Protein AF-A0A937DK56-F1 (afdb_monomer)

Organism: NCBI:txid1548457

Solvent-accessible surface area (backbone atoms only — not comparable to full-atom values): 26786 Å² total; per-residue (Å²): 111,88,60,70,56,73,51,70,58,75,65,78,94,47,78,62,72,35,45,50,80,67,65,58,75,41,36,53,59,71,68,49,78,44,83,46,44,52,66,18,37,32,30,38,36,33,33,29,33,31,53,65,85,73,87,36,87,56,81,87,69,57,67,56,57,46,54,30,53,50,54,57,60,72,68,70,73,90,77,94,64,88,69,61,59,70,63,30,56,46,51,46,46,48,60,62,55,74,68,63,80,76,81,50,81,31,61,52,29,34,45,36,38,41,33,25,36,79,81,46,39,59,72,49,66,50,75,43,69,56,53,77,70,13,45,15,85,76,78,81,75,43,49,67,32,78,48,71,45,86,72,46,73,32,89,51,50,23,35,39,37,39,35,34,39,45,62,39,87,58,89,47,47,36,40,58,45,67,44,38,43,41,48,45,62,58,68,82,55,66,50,75,44,60,46,73,56,48,34,72,80,45,76,48,70,44,96,86,57,83,76,78,46,58,49,63,91,72,24,40,50,40,85,93,74,68,28,29,49,37,84,82,43,42,33,32,31,91,82,45,27,38,79,48,71,43,95,62,34,88,36,92,91,31,80,90,53,63,43,33,64,40,55,89,80,36,50,83,87,33,81,68,89,52,68,61,30,32,40,30,23,33,79,43,99,88,70,31,30,33,30,69,39,54,46,40,85,68,65,32,30,41,32,31,34,35,47,73,49,99,86,70,49,77,43,74,72,78,49,67,84,40,34,34,74,40,43,35,29,54,31,43,84,85,50,44,43,45,62,66,11,44,31,31,77,86,37,42,65,42,39,51,46,42,52,53,53,45,60,69,53,56,53,50,66,66,59,45,67,72,27,49,47,97,47,36,96,51,15,57,31,46,50,64,45,70,58,43,46,73,73,70,42,52,73,62,29,56,19,32,25,27,18,25,37,97,87,59,29,32,33,7,25,45,35,38,34,31,18,37,54,15,23,36,40,29,64,70,79,47,51,73,70,58,42,50,53,50,52,27,52,49,47,16,64,76,69,76,44,97,41,75,76,46,70,48,57,53,54,27,21,48,55,15,27,53,50,22,45,52,52,50,51,54,54,50,52,62,56,63,69,76,72,80,82,130

InterPro domains:
  IPR022385 Rhs repeat-associated core [TIGR03696] (194-276)
  IPR050708 Type VI secretion system VgrG/RHS [PTHR32305] (189-310)

Mean predicted aligned error: 19.63 Å

Secondary structure (DSSP, 8-state):
------------SS--EEESSSSGGGSEEEEEEEEE-TT-EEEEEEEEEEE--S--------HHHHHHHHHHHHT--SS-S----HHHHHHHHHHHHTT--S--SS-SEEEEEEEEETT--EEEEEEEE--GGGEE-SSS-PPPEEEEEEEEE--SSEEEEEEEEE--SS--EEEEEEEEEEEEPPP--EEEEE-TTS-EEEEEE-TTSPPPSB-GGGPEEETTTTEEE-SSSEEETTTTEESS--TTTTSTT-TTS-TTBSGGG-TTT---SSSS--EEEEE-TTS-EEEEEE-SSS---EEEEEEE-TTS-EEEEEEEEEEBSSTTTTB-TTS-B-TT-EEETT--HHHHIIIIIIIIT---HHHHHHHSSTT-TT-TTTTTHHHHHHTT--HHHHHT-EEE-TTS-EEEHHHHHHHHHHHHHTTTT--HHHHHHHHHHHHHHHHSS--PPPHHHHHHHHHHHHHHHHHHHHHHHHHHSSSS--

Nearest PDB structures (foldseek):
  7q97-assembly1_B  TM=8.284E-01  e=1.995E-03  Pseudomonas protegens Pf-5
  1al0-assembly1_G  TM=3.941E-01  e=1.905E-01  Sinsheimervirus phiX174
  4yu6-assembly2_B  TM=3.602E-01  e=5.551E-01  Bacillus cereus biovar anthracis str. CI
  7kqi-assembly1_B  TM=3.576E-01  e=5.551E-01  Influenza B virus (B/Yamagata/16/1988)
  6ysq-assembly2_D  TM=2.075E-01  e=7.318E-02  Homo sapiens

Sequence (486 aa):
MNIQIKIVAKTGGSSNRLASFGEAAQRVGITKTLLVSEGDVLSASVYAKYVDITDHNETVNATPLANALLGMLSGGILGGENPISSTSVEDGLTGLAASGTSDSNEPQAYFNYILLDKSYNYVDAGFKQLTTAAADDGTGSGTHELLEFESITIPQDGYIMIFVSNESEELTEVYFDDLMINHHKTELIQADDYYPFGLTFNSYTKNYSQAQKYKYNGKELEEETDLYDYGARFYDVAVGRFSTIDPLSDFENQESWTGYHYTLNNPISKTDPTGMLSTDVVENEDGTYTVVGGDAEDGDKSIYVVSQDESGNYERTGDVIGESVTTHSFFGENGQAVKGAVIDPNSTEGQDFIDQEIIAGDPNLVEYALNAGNGDDFDLKDRKIKEAVAEGKTPDQHRYRGSVTSDGKFGSARDFGNIGAGIVASRNKLNWRGTRLAFDAYQSYKSGELKTEGMPTQKAQKVGFKIGVGLRKNEIGKISFNRFGE

Structure (mmCIF, N/CA/C/O backbone):
data_AF-A0A937DK56-F1
#
_entry.id   AF-A0A937DK56-F1
#
loop_
_atom_site.group_PDB
_atom_site.id
_atom_site.type_symbol
_atom_site.label_atom_id
_atom_site.label_alt_id
_atom_site.label_comp_id
_atom_site.label_asym_id
_atom_site.label_entity_id
_atom_site.label_seq_id
_atom_site.pdbx_PDB_ins_code
_atom_site.Cartn_x
_atom_site.Cartn_y
_atom_site.Cartn_z
_atom_site.occupancy
_atom_site.B_iso_or_equiv
_atom_site.auth_seq_id
_atom_site.auth_comp_id
_atom_site.auth_asym_id
_atom_site.auth_atom_id
_atom_site.pdbx_PDB_model_num
ATOM 1 N N . MET A 1 1 ? 30.162 -10.103 -9.117 1.00 30.27 1 MET A N 1
ATOM 2 C CA . MET A 1 1 ? 31.106 -10.963 -9.828 1.00 30.27 1 MET A CA 1
ATOM 3 C C . MET A 1 1 ? 30.862 -10.574 -11.263 1.00 30.27 1 MET A C 1
ATOM 5 O O . MET A 1 1 ? 29.754 -10.806 -11.723 1.00 30.27 1 MET A O 1
ATOM 9 N N . ASN A 1 2 ? 31.789 -9.868 -11.918 1.00 28.94 2 ASN A N 1
ATOM 10 C CA . ASN A 1 2 ? 31.628 -9.496 -13.327 1.00 28.94 2 ASN A CA 1
ATOM 11 C C . ASN A 1 2 ? 31.692 -10.780 -14.158 1.00 28.94 2 ASN A C 1
ATOM 13 O O . ASN A 1 2 ? 32.755 -11.176 -14.633 1.00 28.94 2 ASN A O 1
ATOM 17 N N . ILE A 1 3 ? 30.568 -11.486 -14.266 1.00 31.45 3 ILE A N 1
ATOM 18 C CA . ILE A 1 3 ? 30.431 -12.586 -15.208 1.00 31.45 3 ILE A CA 1
ATOM 19 C C . ILE A 1 3 ? 30.216 -11.916 -16.558 1.00 31.45 3 ILE A C 1
ATOM 21 O O . ILE A 1 3 ? 29.093 -11.710 -17.000 1.00 31.45 3 ILE A O 1
ATOM 25 N N . GLN A 1 4 ? 31.320 -11.528 -17.190 1.00 33.16 4 GLN A N 1
ATOM 26 C CA . GLN A 1 4 ? 31.310 -11.047 -18.558 1.00 33.16 4 GLN A CA 1
ATOM 27 C C . GLN A 1 4 ? 31.008 -12.258 -19.448 1.00 33.16 4 GLN A C 1
ATOM 29 O O . GLN A 1 4 ? 31.908 -12.996 -19.855 1.00 33.16 4 GLN A O 1
ATOM 34 N N . ILE A 1 5 ? 29.724 -12.530 -19.687 1.00 34.34 5 ILE A N 1
ATOM 35 C CA . ILE A 1 5 ? 29.318 -13.555 -20.649 1.00 34.34 5 ILE A CA 1
ATOM 36 C C . ILE A 1 5 ? 29.547 -12.961 -22.036 1.00 34.34 5 ILE A C 1
ATOM 38 O O . ILE A 1 5 ? 28.627 -12.464 -22.673 1.00 34.34 5 ILE A O 1
ATOM 42 N N . LYS A 1 6 ? 30.798 -12.997 -22.501 1.00 34.28 6 LYS A N 1
ATOM 43 C CA . LYS A 1 6 ? 31.137 -12.616 -23.869 1.00 34.28 6 LYS A CA 1
ATOM 44 C C . LYS A 1 6 ? 30.631 -13.707 -24.809 1.00 34.28 6 LYS A C 1
ATOM 46 O O . LYS A 1 6 ? 31.339 -14.671 -25.101 1.00 34.28 6 LYS A O 1
ATOM 51 N N . ILE A 1 7 ? 29.391 -13.575 -25.265 1.00 35.47 7 ILE A N 1
ATOM 52 C CA . ILE A 1 7 ? 28.873 -14.409 -26.348 1.00 35.47 7 ILE A CA 1
ATOM 53 C C . ILE A 1 7 ? 29.382 -13.792 -27.643 1.00 35.47 7 ILE A C 1
ATOM 55 O O . ILE A 1 7 ? 28.758 -12.897 -28.193 1.00 35.47 7 ILE A O 1
ATOM 59 N N . VAL A 1 8 ? 30.547 -14.248 -28.103 1.00 33.22 8 VAL A N 1
ATOM 60 C CA . VAL A 1 8 ? 30.996 -13.960 -29.467 1.00 33.22 8 VAL A CA 1
ATOM 61 C C . VAL A 1 8 ? 30.319 -14.976 -30.372 1.00 33.22 8 VAL A C 1
ATOM 63 O O . VAL A 1 8 ? 30.730 -16.139 -30.418 1.00 33.22 8 VAL A O 1
ATOM 66 N N . ALA A 1 9 ? 29.280 -14.559 -31.089 1.00 33.59 9 ALA A N 1
ATOM 67 C CA . ALA A 1 9 ? 28.798 -15.330 -32.223 1.00 33.59 9 ALA A CA 1
ATOM 68 C C . ALA A 1 9 ? 29.801 -15.154 -33.373 1.00 33.59 9 ALA A C 1
ATOM 70 O O . ALA A 1 9 ? 29.599 -14.345 -34.267 1.00 33.59 9 ALA A O 1
ATOM 71 N N . LYS A 1 10 ? 30.920 -15.893 -33.334 1.00 29.02 10 LYS A N 1
ATOM 72 C CA . LYS A 1 10 ? 31.825 -15.975 -34.485 1.00 29.02 10 LYS A CA 1
ATOM 73 C C . LYS A 1 10 ? 31.097 -16.726 -35.589 1.00 29.02 10 LYS A C 1
ATOM 75 O O . LYS A 1 10 ? 30.900 -17.939 -35.484 1.00 29.02 10 LYS A O 1
ATOM 80 N N . THR A 1 11 ? 30.708 -16.010 -36.634 1.00 33.81 11 THR A N 1
ATOM 81 C CA . THR A 1 11 ? 30.220 -16.622 -37.862 1.00 33.81 11 THR A CA 1
ATOM 82 C C . THR A 1 11 ? 31.385 -17.398 -38.482 1.00 33.81 11 THR A C 1
ATOM 84 O O . THR A 1 11 ? 32.391 -16.860 -38.941 1.00 33.81 11 THR A O 1
ATOM 87 N N . GLY A 1 12 ? 31.328 -18.726 -38.397 1.00 25.64 12 GLY A N 1
ATOM 88 C CA . GLY A 1 12 ? 32.290 -19.578 -39.080 1.00 25.64 12 GLY A CA 1
ATOM 89 C C . GLY A 1 12 ? 32.149 -19.382 -40.587 1.00 25.64 12 GLY A C 1
ATOM 90 O O . GLY A 1 12 ? 31.188 -19.860 -41.175 1.00 25.64 12 GLY A O 1
ATOM 91 N N . GLY A 1 13 ? 33.095 -18.677 -41.208 1.00 27.30 13 GLY A N 1
ATOM 92 C CA . GLY A 1 13 ? 33.341 -18.676 -42.657 1.00 27.30 13 GLY A CA 1
ATOM 93 C C . GLY A 1 13 ? 32.222 -18.171 -43.577 1.00 27.30 13 GLY A C 1
ATOM 94 O O . GLY A 1 13 ? 32.410 -18.202 -44.788 1.00 27.30 13 GLY A O 1
ATOM 95 N N . SER A 1 14 ? 31.089 -17.715 -43.046 1.00 33.06 14 SER A N 1
ATOM 96 C CA . SER A 1 14 ? 29.950 -17.233 -43.832 1.00 33.06 14 SER A CA 1
ATOM 97 C C . SER A 1 14 ? 29.263 -16.134 -43.032 1.00 33.06 14 SER A C 1
ATOM 99 O O . SER A 1 14 ? 28.591 -16.423 -42.045 1.00 33.06 14 SER A O 1
ATOM 101 N N . SER A 1 15 ? 29.459 -14.877 -43.425 1.00 41.19 15 SER A N 1
ATOM 102 C CA . SER A 1 15 ? 28.664 -13.746 -42.949 1.00 41.19 15 SER A CA 1
ATOM 103 C C . SER A 1 15 ? 27.186 -14.112 -43.132 1.00 41.19 15 SER A C 1
ATOM 105 O O . SER A 1 15 ? 26.786 -14.462 -44.245 1.00 41.19 15 SER A O 1
ATOM 107 N N . ASN A 1 16 ? 26.388 -14.128 -42.060 1.00 43.03 16 ASN A N 1
ATOM 108 C CA . ASN A 1 16 ? 24.970 -14.479 -42.161 1.00 43.03 16 ASN A CA 1
ATOM 109 C C . ASN A 1 16 ? 24.255 -13.383 -42.960 1.00 43.03 16 ASN A C 1
ATOM 111 O O . ASN A 1 16 ? 23.914 -12.330 -42.430 1.00 43.03 16 ASN A O 1
ATOM 115 N N . ARG A 1 17 ? 24.091 -13.631 -44.259 1.00 48.44 17 ARG A N 1
ATOM 116 C CA . ARG A 1 17 ? 23.426 -12.749 -45.214 1.00 48.44 17 ARG A CA 1
ATOM 117 C C . ARG A 1 17 ? 21.938 -12.657 -44.874 1.00 48.44 17 ARG A C 1
ATOM 119 O O . ARG A 1 17 ? 21.248 -13.675 -44.942 1.00 48.44 17 ARG A O 1
ATOM 126 N N . LEU A 1 18 ? 21.449 -11.457 -44.564 1.00 51.38 18 LEU A N 1
ATOM 127 C CA . LEU A 1 18 ? 20.016 -11.166 -44.508 1.00 51.38 18 LEU A CA 1
ATOM 128 C C . LEU A 1 18 ? 19.621 -10.509 -45.827 1.00 51.38 18 LEU A C 1
ATOM 130 O O . LEU A 1 18 ? 20.039 -9.391 -46.125 1.00 51.38 18 LEU A O 1
ATOM 134 N N . ALA A 1 19 ? 18.853 -11.235 -46.634 1.00 45.09 19 ALA A N 1
ATOM 135 C CA . ALA A 1 19 ? 18.339 -10.765 -47.913 1.00 45.09 19 ALA A CA 1
ATOM 136 C C . ALA A 1 19 ? 16.814 -10.643 -47.824 1.00 45.09 19 ALA A C 1
ATOM 138 O O . ALA A 1 19 ? 16.157 -11.537 -47.295 1.00 45.09 19 ALA A O 1
ATOM 139 N N . SER A 1 20 ? 16.250 -9.570 -48.377 1.00 46.62 20 SER A N 1
ATOM 140 C CA . SER A 1 20 ? 14.805 -9.295 -48.358 1.00 46.62 20 SER A CA 1
ATOM 141 C C . SER A 1 20 ? 13.963 -10.201 -49.283 1.00 46.62 20 SER A C 1
ATOM 143 O O . SER A 1 20 ? 12.740 -10.069 -49.319 1.00 46.62 20 SER A O 1
ATOM 145 N N . PHE A 1 21 ? 14.562 -11.173 -49.991 1.00 36.06 21 PHE A N 1
ATOM 146 C CA . PHE A 1 21 ? 13.847 -12.101 -50.886 1.00 36.06 21 PHE A CA 1
ATOM 147 C C . PHE A 1 21 ? 13.734 -13.529 -50.326 1.00 36.06 21 PHE A C 1
ATOM 149 O O . PHE A 1 21 ? 14.611 -14.370 -50.537 1.00 36.06 21 PHE A O 1
ATOM 156 N N . GLY A 1 22 ? 12.601 -13.827 -49.681 1.00 43.66 22 GLY A N 1
ATOM 157 C CA . GLY A 1 22 ? 12.233 -15.166 -49.200 1.00 43.66 22 GLY A CA 1
ATOM 158 C C . GLY A 1 22 ? 11.220 -15.144 -48.050 1.00 43.66 22 GLY A C 1
ATOM 159 O O . GLY A 1 22 ? 10.878 -14.073 -47.562 1.00 43.66 22 GLY A O 1
ATOM 160 N N . GLU A 1 23 ? 10.712 -16.323 -47.650 1.00 45.75 23 GLU A N 1
ATOM 161 C CA . GLU A 1 23 ? 9.714 -16.530 -46.576 1.00 45.75 23 GLU A CA 1
ATOM 162 C C . GLU A 1 23 ? 9.966 -15.664 -45.323 1.00 45.75 23 GLU A C 1
ATOM 164 O O . GLU A 1 23 ? 11.112 -15.356 -45.003 1.00 45.75 23 GLU A O 1
ATOM 169 N N . ALA A 1 24 ? 8.905 -15.336 -44.566 1.00 47.06 24 ALA A N 1
ATOM 170 C CA . ALA A 1 24 ? 8.926 -14.488 -43.358 1.00 47.06 24 ALA A CA 1
ATOM 171 C C . ALA A 1 24 ? 10.087 -14.772 -42.371 1.00 47.06 24 ALA A C 1
ATOM 173 O O . ALA A 1 24 ? 10.527 -13.877 -41.658 1.00 47.06 24 ALA A O 1
ATOM 174 N N . ALA A 1 25 ? 10.632 -15.990 -42.381 1.00 45.69 25 ALA A N 1
ATOM 175 C CA . ALA A 1 25 ? 11.793 -16.426 -41.613 1.00 45.69 25 ALA A CA 1
ATOM 176 C C . ALA A 1 25 ? 13.148 -15.768 -41.981 1.00 45.69 25 ALA A C 1
ATOM 178 O O . ALA A 1 25 ? 14.115 -15.994 -41.262 1.00 45.69 25 ALA A O 1
ATOM 179 N N . GLN A 1 26 ? 13.262 -14.991 -43.067 1.00 56.78 26 GLN A N 1
ATOM 180 C CA . GLN A 1 26 ? 14.536 -14.377 -43.501 1.00 56.78 26 GLN A CA 1
ATOM 181 C C . GLN A 1 26 ? 14.685 -12.885 -43.150 1.00 56.78 26 GLN A C 1
ATOM 183 O O . GLN A 1 26 ? 15.721 -12.291 -43.443 1.00 56.78 26 GLN A O 1
ATOM 188 N N . ARG A 1 27 ? 13.678 -12.283 -42.502 1.00 64.31 27 ARG A N 1
ATOM 189 C CA . ARG A 1 27 ? 13.691 -10.863 -42.091 1.00 64.31 27 ARG A CA 1
ATOM 190 C C . ARG A 1 27 ? 14.336 -10.618 -40.726 1.00 64.31 27 ARG A C 1
ATOM 192 O O . ARG A 1 27 ? 14.755 -9.501 -40.441 1.00 64.31 27 ARG A O 1
ATOM 199 N N . VAL A 1 28 ? 14.431 -11.656 -39.895 1.00 69.81 28 VAL A N 1
ATOM 200 C CA . VAL A 1 28 ? 15.096 -11.625 -38.586 1.00 69.81 28 VAL A CA 1
ATOM 201 C C . VAL A 1 28 ? 16.367 -12.454 -38.668 1.00 69.81 28 VAL A C 1
ATOM 203 O O . VAL A 1 28 ? 16.340 -13.601 -39.113 1.00 69.81 28 VAL A O 1
ATOM 206 N N . GLY A 1 29 ? 17.485 -11.871 -38.247 1.00 71.69 29 GLY A N 1
ATOM 207 C CA . GLY A 1 29 ? 18.764 -12.564 -38.174 1.00 71.69 29 GLY A CA 1
ATOM 208 C C . GLY A 1 29 ? 19.054 -13.139 -36.800 1.00 71.69 29 GLY A C 1
ATOM 209 O O . GLY A 1 29 ? 18.199 -13.724 -36.134 1.00 71.69 29 GLY A O 1
ATOM 210 N N . ILE A 1 30 ? 20.311 -13.004 -36.376 1.00 74.00 30 ILE A N 1
ATOM 211 C CA . ILE A 1 30 ? 20.763 -13.511 -35.081 1.00 74.00 30 ILE A CA 1
ATOM 212 C C . ILE A 1 30 ? 19.888 -12.905 -33.983 1.00 74.00 30 ILE A C 1
ATOM 214 O O . ILE A 1 30 ? 19.762 -11.689 -33.884 1.00 74.00 30 ILE A O 1
ATOM 218 N N . THR A 1 31 ? 19.306 -13.777 -33.161 1.00 75.00 31 THR A N 1
ATOM 219 C CA . THR A 1 31 ? 18.462 -13.410 -32.025 1.00 75.00 31 THR A CA 1
ATOM 220 C C . THR A 1 31 ? 18.997 -14.079 -30.770 1.00 75.00 31 THR A C 1
ATOM 222 O O . THR A 1 31 ? 19.319 -15.273 -30.772 1.00 75.00 31 THR A O 1
ATOM 225 N N . LYS A 1 32 ? 19.091 -13.318 -29.682 1.00 79.38 32 LYS A N 1
ATOM 226 C CA . LYS A 1 32 ? 19.498 -13.814 -28.374 1.00 79.38 32 LYS A CA 1
ATOM 227 C C . LYS A 1 32 ? 18.517 -13.358 -27.306 1.00 79.38 32 LYS A C 1
ATOM 229 O O . LYS A 1 32 ? 18.342 -12.165 -27.095 1.00 79.38 32 LYS A O 1
ATOM 234 N N . THR A 1 33 ? 17.956 -14.318 -26.581 1.00 81.75 33 THR A N 1
ATOM 235 C CA . THR A 1 33 ? 17.153 -14.062 -25.381 1.00 81.75 33 THR A CA 1
ATOM 236 C C . THR A 1 33 ? 17.978 -14.359 -24.132 1.00 81.75 33 THR A C 1
ATOM 238 O O . THR A 1 33 ? 18.651 -15.395 -24.063 1.00 81.75 33 THR A O 1
ATOM 241 N N . LEU A 1 34 ? 17.945 -13.455 -23.154 1.00 81.75 34 LEU A N 1
ATOM 242 C CA . LEU A 1 34 ? 18.622 -13.580 -21.864 1.00 81.75 34 LEU A CA 1
ATOM 243 C C . LEU A 1 34 ? 17.619 -13.353 -20.726 1.00 81.75 34 LEU A C 1
ATOM 245 O O . LEU A 1 34 ? 16.754 -12.487 -20.824 1.00 81.75 34 LEU A O 1
ATOM 249 N N . LEU A 1 35 ? 17.756 -14.128 -19.648 1.00 82.44 35 LEU A N 1
ATOM 250 C CA . LEU A 1 35 ? 17.065 -13.871 -18.383 1.00 82.44 35 LEU A CA 1
ATOM 251 C C . LEU A 1 35 ? 17.769 -12.717 -17.664 1.00 82.44 35 LEU A C 1
ATOM 253 O O . LEU A 1 35 ? 18.996 -12.760 -17.505 1.00 82.44 35 LEU A O 1
ATOM 257 N N . VAL A 1 36 ? 16.994 -11.734 -17.220 1.00 86.88 36 VAL A N 1
ATOM 258 C CA . VAL A 1 36 ? 17.481 -10.516 -16.569 1.00 86.88 36 VAL A CA 1
ATOM 259 C C . VAL A 1 36 ? 16.728 -10.247 -15.269 1.00 86.88 36 VAL A C 1
ATOM 261 O O . VAL A 1 36 ? 15.559 -10.615 -15.130 1.00 86.88 36 VAL A O 1
ATOM 264 N N . SER A 1 37 ? 17.417 -9.616 -14.325 1.00 85.69 37 SER A N 1
ATOM 265 C CA . SER A 1 37 ? 16.859 -9.183 -13.045 1.00 85.69 37 SER A CA 1
ATOM 266 C C . SER A 1 37 ? 16.834 -7.664 -12.941 1.00 85.69 37 SER A C 1
ATOM 268 O O . SER A 1 37 ? 17.624 -6.983 -13.596 1.00 85.69 37 SER A O 1
ATOM 270 N N . GLU A 1 38 ? 15.941 -7.137 -12.106 1.00 87.06 38 GLU A N 1
ATOM 271 C CA . GLU A 1 38 ? 15.885 -5.706 -11.802 1.00 87.06 38 GLU A CA 1
ATOM 272 C C . GLU A 1 38 ? 17.271 -5.152 -11.415 1.00 87.06 38 GLU A C 1
ATOM 274 O O . GLU A 1 38 ? 18.028 -5.754 -10.645 1.00 87.06 38 GLU A O 1
ATOM 279 N N . GLY A 1 39 ? 17.626 -4.009 -12.000 1.00 86.06 39 GLY A N 1
ATOM 280 C CA . GLY A 1 39 ? 18.908 -3.339 -11.795 1.00 86.06 39 GLY A CA 1
ATOM 281 C C . GLY A 1 39 ? 20.068 -3.887 -12.629 1.00 86.06 39 GLY A C 1
ATOM 282 O O . GLY A 1 39 ? 21.116 -3.240 -12.669 1.00 86.06 39 GLY A O 1
ATOM 283 N N . ASP A 1 40 ? 19.916 -5.037 -13.305 1.00 90.06 40 ASP A N 1
ATOM 284 C CA . ASP A 1 40 ? 20.930 -5.516 -14.249 1.00 90.06 40 ASP A CA 1
ATOM 285 C C . ASP A 1 40 ? 21.193 -4.447 -15.321 1.00 90.06 40 ASP A C 1
ATOM 287 O O . ASP A 1 40 ? 20.285 -3.734 -15.756 1.00 90.06 40 ASP A O 1
ATOM 291 N N . VAL A 1 41 ? 22.439 -4.365 -15.790 1.00 91.56 41 VAL A N 1
ATOM 292 C CA . VAL A 1 41 ? 22.821 -3.456 -16.876 1.00 91.56 41 VAL A CA 1
ATOM 293 C C . VAL A 1 41 ? 23.416 -4.260 -18.019 1.00 91.56 41 VAL A C 1
ATOM 295 O O . VAL A 1 41 ? 24.303 -5.095 -17.820 1.00 91.56 41 VAL A O 1
ATOM 298 N N . LEU A 1 42 ? 22.941 -4.015 -19.235 1.00 92.75 42 LEU A N 1
ATOM 299 C CA . LEU A 1 42 ? 23.475 -4.633 -20.440 1.00 92.75 42 LEU A CA 1
ATOM 300 C C . LEU A 1 42 ? 24.052 -3.582 -21.380 1.00 92.75 42 LEU A C 1
ATOM 302 O O . LEU A 1 42 ? 23.524 -2.482 -21.491 1.00 92.75 42 LEU A O 1
ATOM 306 N N . SER A 1 43 ? 25.099 -3.954 -22.105 1.00 92.69 43 SER A N 1
ATOM 307 C CA . SER A 1 43 ? 25.488 -3.271 -23.334 1.00 92.69 43 SER A CA 1
ATOM 308 C C . SER A 1 43 ? 25.492 -4.269 -24.477 1.00 92.69 43 SER A C 1
ATOM 310 O O . SER A 1 43 ? 25.794 -5.454 -24.291 1.00 92.69 43 SER A O 1
ATOM 312 N N . ALA A 1 44 ? 25.113 -3.813 -25.661 1.00 91.25 44 ALA A N 1
ATOM 313 C CA . ALA A 1 44 ? 25.038 -4.672 -26.826 1.00 91.25 44 ALA A CA 1
ATOM 314 C C . ALA A 1 44 ? 25.507 -3.909 -28.057 1.00 91.25 44 ALA A C 1
ATOM 316 O O . ALA A 1 44 ? 25.139 -2.751 -28.238 1.00 91.25 44 ALA A O 1
ATOM 317 N N . SER A 1 45 ? 26.311 -4.551 -28.897 1.00 91.25 45 SER A N 1
ATOM 318 C CA . SER A 1 45 ? 26.812 -3.946 -30.123 1.00 91.25 45 SER A CA 1
ATOM 319 C C . SER A 1 45 ? 26.975 -4.953 -31.247 1.00 91.25 45 SER A C 1
ATOM 321 O O . SER A 1 45 ? 27.158 -6.150 -31.014 1.00 91.25 45 SER A O 1
ATOM 323 N N . VAL A 1 46 ? 26.874 -4.464 -32.477 1.00 88.19 46 VAL A N 1
ATOM 324 C CA . VAL A 1 46 ? 27.009 -5.259 -33.694 1.00 88.19 46 VAL A CA 1
ATOM 325 C C . VAL A 1 46 ? 27.626 -4.401 -34.791 1.00 88.19 46 VAL A C 1
ATOM 327 O O . VAL A 1 46 ? 27.308 -3.218 -34.915 1.00 88.19 46 VAL A O 1
ATOM 330 N N . TYR A 1 47 ? 28.514 -4.994 -35.584 1.00 86.38 47 TYR A N 1
ATOM 331 C CA . TYR A 1 47 ? 29.004 -4.363 -36.800 1.00 86.38 47 TYR A CA 1
ATOM 332 C C . TYR A 1 47 ? 28.080 -4.704 -37.951 1.00 86.38 47 TYR A C 1
ATOM 334 O O . TYR A 1 47 ? 27.666 -5.854 -38.091 1.00 86.38 47 TYR A O 1
ATOM 342 N N . ALA A 1 48 ? 27.786 -3.736 -38.806 1.00 85.62 48 ALA A N 1
ATOM 343 C CA . ALA A 1 48 ? 26.988 -4.003 -39.981 1.00 85.62 48 ALA A CA 1
ATOM 344 C C . ALA A 1 48 ? 27.402 -3.201 -41.206 1.00 85.62 48 ALA A C 1
ATOM 346 O O . ALA A 1 48 ? 28.039 -2.152 -41.122 1.00 85.62 48 ALA A O 1
ATOM 347 N N . LYS A 1 49 ? 27.065 -3.766 -42.362 1.00 84.44 49 LYS A N 1
ATOM 348 C CA . LYS A 1 49 ? 27.242 -3.154 -43.673 1.00 84.44 49 LYS A CA 1
ATOM 349 C C . LYS A 1 49 ? 26.150 -3.608 -44.631 1.00 84.44 49 LYS A C 1
ATOM 351 O O . LYS A 1 49 ? 25.589 -4.691 -44.455 1.00 84.44 49 LYS A O 1
ATOM 356 N N . TYR A 1 50 ? 25.901 -2.832 -45.672 1.00 79.44 50 TYR A N 1
ATOM 357 C CA . TYR A 1 50 ? 24.998 -3.217 -46.753 1.00 79.44 50 TYR A CA 1
ATOM 358 C C . TYR A 1 50 ? 25.601 -2.881 -48.110 1.00 79.44 50 TYR A C 1
ATOM 360 O O . TYR A 1 50 ? 26.466 -2.015 -48.214 1.00 79.44 50 TYR A O 1
ATOM 368 N N . VAL A 1 51 ? 25.168 -3.593 -49.147 1.00 75.62 51 VAL A N 1
ATOM 369 C CA . VAL A 1 51 ? 25.584 -3.299 -50.522 1.00 75.62 51 VAL A CA 1
ATOM 370 C C . VAL A 1 51 ? 24.573 -2.336 -51.130 1.00 75.62 51 VAL A C 1
ATOM 372 O O . VAL A 1 51 ? 23.391 -2.668 -51.226 1.00 75.62 51 VAL A O 1
ATOM 375 N N . ASP A 1 52 ? 25.037 -1.150 -51.515 1.00 68.06 52 ASP A N 1
ATOM 376 C CA . ASP A 1 52 ? 24.186 -0.091 -52.057 1.00 68.06 52 ASP A CA 1
ATOM 377 C C . ASP A 1 52 ? 23.948 -0.305 -53.560 1.00 68.06 52 ASP A C 1
ATOM 379 O O . ASP A 1 52 ? 24.883 -0.247 -54.365 1.00 68.06 52 ASP A O 1
ATOM 383 N N . ILE A 1 53 ? 22.701 -0.605 -53.941 1.00 57.56 53 ILE A N 1
ATOM 384 C CA . ILE A 1 53 ? 22.319 -0.851 -55.341 1.00 57.56 53 ILE A CA 1
ATOM 385 C C . ILE A 1 53 ? 21.131 -0.012 -55.850 1.00 57.56 53 ILE A C 1
ATOM 387 O O . ILE A 1 53 ? 20.872 -0.064 -57.055 1.00 57.56 53 ILE A O 1
ATOM 391 N N . THR A 1 54 ? 20.453 0.789 -55.007 1.00 61.97 54 THR A N 1
ATOM 392 C CA . THR A 1 54 ? 19.285 1.633 -55.383 1.00 61.97 54 THR A CA 1
ATOM 393 C C . THR A 1 54 ? 18.883 2.639 -54.282 1.00 61.97 54 THR A C 1
ATOM 395 O O . THR A 1 54 ? 19.316 2.498 -53.147 1.00 61.97 54 THR A O 1
ATOM 398 N N . ASP A 1 55 ? 18.028 3.631 -54.597 1.00 60.06 55 ASP A N 1
ATOM 399 C CA . ASP A 1 55 ? 17.412 4.554 -53.613 1.00 60.06 55 ASP A CA 1
ATOM 400 C C . ASP A 1 55 ? 16.444 3.812 -52.659 1.00 60.06 55 ASP A C 1
ATOM 402 O O . ASP A 1 55 ? 15.597 3.049 -53.123 1.00 60.06 55 ASP A O 1
ATOM 406 N N . HIS A 1 56 ? 16.512 4.080 -51.346 1.00 62.62 56 HIS A N 1
ATOM 407 C CA . HIS A 1 56 ? 15.797 3.336 -50.283 1.00 62.62 56 HIS A CA 1
ATOM 408 C C . HIS A 1 56 ? 14.553 4.071 -49.731 1.00 62.62 56 HIS A C 1
ATOM 410 O O . HIS A 1 56 ? 14.265 4.041 -48.534 1.00 62.62 56 HIS A O 1
ATOM 416 N N . ASN A 1 57 ? 13.813 4.780 -50.590 1.00 61.00 57 ASN A N 1
ATOM 417 C CA . ASN A 1 57 ? 12.673 5.607 -50.172 1.00 61.00 57 ASN A CA 1
ATOM 418 C C . ASN A 1 57 ? 11.388 4.773 -49.969 1.00 61.00 57 ASN A C 1
ATOM 420 O O . ASN A 1 57 ? 10.492 4.773 -50.817 1.00 61.00 57 ASN A O 1
ATOM 424 N N . GLU A 1 58 ? 11.326 4.031 -48.860 1.00 62.25 58 GLU A N 1
ATOM 425 C CA . GLU A 1 58 ? 10.292 3.027 -48.571 1.00 62.25 58 GLU A CA 1
ATOM 426 C C . GLU A 1 58 ? 9.474 3.334 -47.304 1.00 62.25 58 GLU A C 1
ATOM 428 O O . GLU A 1 58 ? 9.922 4.022 -46.386 1.00 62.25 58 GLU A O 1
ATOM 433 N N . THR A 1 59 ? 8.251 2.793 -47.236 1.00 59.38 59 THR A N 1
ATOM 434 C CA . THR A 1 59 ? 7.389 2.871 -46.043 1.00 59.38 59 THR A CA 1
ATOM 435 C C . THR A 1 59 ? 7.506 1.584 -45.228 1.00 59.38 59 THR A C 1
ATOM 437 O O . THR A 1 59 ? 7.226 0.506 -45.740 1.00 59.38 59 THR A O 1
ATOM 440 N N . VAL A 1 60 ? 7.860 1.688 -43.944 1.00 59.53 60 VAL A N 1
ATOM 441 C CA . VAL A 1 60 ? 8.038 0.520 -43.062 1.00 59.53 60 VAL A CA 1
ATOM 442 C C . VAL A 1 60 ? 6.704 -0.184 -42.792 1.00 59.53 60 VAL A C 1
ATOM 444 O O . VAL A 1 60 ? 5.759 0.416 -42.276 1.00 59.53 60 VAL A O 1
ATOM 447 N N . ASN A 1 61 ? 6.641 -1.488 -43.073 1.00 59.97 61 ASN A N 1
ATOM 448 C CA . ASN A 1 61 ? 5.555 -2.370 -42.651 1.00 59.97 61 ASN A CA 1
ATOM 449 C C . ASN A 1 61 ? 6.083 -3.386 -41.629 1.00 59.97 61 ASN A C 1
ATOM 451 O O . ASN A 1 61 ? 6.696 -4.378 -42.012 1.00 59.97 61 ASN A O 1
ATOM 455 N N . ALA A 1 62 ? 5.787 -3.176 -40.344 1.00 58.31 62 ALA A N 1
ATOM 456 C CA . ALA A 1 62 ? 6.267 -4.022 -39.243 1.00 58.31 62 ALA A CA 1
ATOM 457 C C . ALA A 1 62 ? 5.532 -5.376 -39.108 1.00 58.31 62 ALA A C 1
ATOM 459 O O . ALA A 1 62 ? 5.960 -6.268 -38.372 1.00 58.31 62 ALA A O 1
ATOM 460 N N . THR A 1 63 ? 4.429 -5.581 -39.835 1.00 62.00 63 THR A N 1
ATOM 461 C CA . THR A 1 63 ? 3.600 -6.802 -39.746 1.00 62.00 63 THR A CA 1
ATOM 462 C C . THR A 1 63 ? 4.372 -8.096 -40.062 1.00 62.00 63 THR A C 1
ATOM 464 O O . THR A 1 63 ? 4.210 -9.094 -39.354 1.00 62.00 63 THR A O 1
ATOM 467 N N . PRO A 1 64 ? 5.225 -8.153 -41.104 1.00 61.19 64 PRO A N 1
ATOM 468 C CA . PRO A 1 64 ? 6.026 -9.336 -41.401 1.00 61.19 64 PRO A CA 1
ATOM 469 C C . PRO A 1 64 ? 7.077 -9.632 -40.323 1.00 61.19 64 PRO A C 1
ATOM 471 O O . PRO A 1 64 ? 7.329 -10.806 -40.051 1.00 61.19 64 PRO A O 1
ATOM 474 N N . LEU A 1 65 ? 7.652 -8.600 -39.690 1.00 64.81 65 LEU A N 1
ATOM 475 C CA . LEU A 1 65 ? 8.593 -8.761 -38.579 1.00 64.81 65 LEU A CA 1
ATOM 476 C C . LEU A 1 65 ? 7.896 -9.383 -37.358 1.00 64.81 65 LEU A C 1
ATOM 478 O O . LEU A 1 65 ? 8.427 -10.327 -36.771 1.00 64.81 65 LEU A O 1
ATOM 482 N N . ALA A 1 66 ? 6.682 -8.924 -37.030 1.00 62.41 66 ALA A N 1
ATOM 483 C CA . ALA A 1 66 ? 5.886 -9.461 -35.921 1.00 62.41 66 ALA A CA 1
ATOM 484 C C . ALA A 1 66 ? 5.642 -10.960 -36.082 1.00 62.41 66 ALA A C 1
ATOM 486 O O . ALA A 1 66 ? 5.905 -11.754 -35.178 1.00 62.41 66 ALA A O 1
ATOM 487 N N . ASN A 1 67 ? 5.211 -11.356 -37.280 1.00 62.12 67 ASN A N 1
ATOM 488 C CA . ASN A 1 67 ? 4.952 -12.753 -37.609 1.00 62.12 67 ASN A CA 1
ATOM 489 C C . ASN A 1 67 ? 6.223 -13.616 -37.550 1.00 62.12 67 ASN A C 1
ATOM 491 O O . ASN A 1 67 ? 6.164 -14.759 -37.095 1.00 62.12 67 ASN A O 1
ATOM 495 N N . ALA A 1 68 ? 7.374 -13.082 -37.973 1.00 63.97 68 ALA A N 1
ATOM 496 C CA . ALA A 1 68 ? 8.656 -13.780 -37.879 1.00 63.97 68 ALA A CA 1
ATOM 497 C C . ALA A 1 68 ? 9.074 -14.006 -36.415 1.00 63.97 68 ALA A C 1
ATOM 499 O O . ALA A 1 68 ? 9.450 -15.120 -36.042 1.00 63.97 68 ALA A O 1
ATOM 500 N N . LEU A 1 69 ? 8.937 -12.979 -35.571 1.00 65.31 69 LEU A N 1
ATOM 501 C CA . LEU A 1 69 ? 9.298 -13.037 -34.156 1.00 65.31 69 LEU A CA 1
ATOM 502 C C . LEU A 1 69 ? 8.396 -14.003 -33.370 1.00 65.31 69 LEU A C 1
ATOM 504 O O . LEU A 1 69 ? 8.884 -14.816 -32.581 1.00 65.31 69 LEU A O 1
ATOM 508 N N . LEU A 1 70 ? 7.090 -13.991 -33.654 1.00 62.03 70 LEU A N 1
ATOM 509 C CA . LEU A 1 70 ? 6.115 -14.942 -33.105 1.00 62.03 70 LEU A CA 1
ATOM 510 C C . LEU A 1 70 ? 6.411 -16.386 -33.538 1.00 62.03 70 LEU A C 1
ATOM 512 O O . LEU A 1 70 ? 6.332 -17.316 -32.728 1.00 62.03 70 LEU A O 1
ATOM 516 N N . GLY A 1 71 ? 6.812 -16.587 -34.796 1.00 60.16 71 GLY A N 1
ATOM 517 C CA . GLY A 1 71 ? 7.263 -17.886 -35.299 1.00 60.16 71 GLY A CA 1
ATOM 518 C C . GLY A 1 71 ? 8.479 -18.432 -34.541 1.00 60.16 71 GLY A C 1
ATOM 519 O O . GLY A 1 71 ? 8.534 -19.620 -34.230 1.00 60.16 71 GLY A O 1
ATOM 520 N N . MET A 1 72 ? 9.429 -17.568 -34.174 1.00 59.72 72 MET A N 1
ATOM 521 C CA . MET A 1 72 ? 10.617 -17.956 -33.401 1.00 59.72 72 MET A CA 1
ATOM 522 C C . MET A 1 72 ? 10.294 -18.265 -31.933 1.00 59.72 72 MET A C 1
ATOM 524 O O . MET A 1 72 ? 10.801 -19.243 -31.384 1.00 59.72 72 MET A O 1
ATOM 528 N N . LEU A 1 73 ? 9.422 -17.471 -31.309 1.00 58.31 73 LEU A N 1
ATOM 529 C CA . LEU A 1 73 ? 9.007 -17.639 -29.912 1.00 58.31 73 LEU A CA 1
ATOM 530 C C . LEU A 1 73 ? 8.116 -18.872 -29.694 1.00 58.31 73 LEU A C 1
ATOM 532 O O . LEU A 1 73 ? 8.231 -19.552 -28.675 1.00 58.31 73 LEU A O 1
ATOM 536 N N . SER A 1 74 ? 7.273 -19.205 -30.674 1.00 51.06 74 SER A N 1
ATOM 537 C CA . SER A 1 74 ? 6.450 -20.424 -30.666 1.00 51.06 74 SER A CA 1
ATOM 538 C C . SER A 1 74 ? 7.252 -21.708 -30.943 1.00 51.06 74 SER A C 1
ATOM 540 O O . SER A 1 74 ? 6.793 -22.803 -30.617 1.00 51.06 74 SER A O 1
ATOM 542 N N . GLY A 1 75 ? 8.463 -21.585 -31.505 1.00 46.25 75 GLY A N 1
ATOM 543 C CA . GLY A 1 75 ? 9.307 -22.695 -31.956 1.00 46.25 75 GLY A CA 1
ATOM 544 C C . GLY A 1 75 ? 10.224 -23.333 -30.904 1.00 46.25 75 GLY A C 1
ATOM 545 O O . GLY A 1 75 ? 10.843 -24.357 -31.199 1.00 46.25 75 GLY A O 1
ATOM 546 N N . GLY A 1 76 ? 10.318 -22.796 -29.681 1.00 47.97 76 GLY A N 1
ATOM 547 C CA . GLY A 1 76 ? 11.036 -23.489 -28.610 1.00 47.97 76 GLY A CA 1
ATOM 548 C C . GLY A 1 76 ? 11.358 -22.676 -27.360 1.00 47.97 76 GLY A C 1
ATOM 549 O O . GLY A 1 76 ? 12.415 -22.061 -27.297 1.00 47.97 76 GLY A O 1
ATOM 550 N N . ILE A 1 77 ? 10.538 -22.836 -26.314 1.00 37.16 77 ILE A N 1
ATOM 551 C CA . ILE A 1 77 ? 10.987 -22.904 -24.914 1.00 37.16 77 ILE A CA 1
ATOM 552 C C . ILE A 1 77 ? 10.225 -24.040 -24.210 1.00 37.16 77 ILE A C 1
ATOM 554 O O . ILE A 1 77 ? 9.038 -24.271 -24.425 1.00 37.16 77 ILE A O 1
ATOM 558 N N . LEU A 1 78 ? 10.985 -24.789 -23.411 1.00 40.84 78 LEU A N 1
ATOM 559 C CA . LEU A 1 78 ? 10.580 -25.830 -22.472 1.00 40.84 78 LEU A CA 1
ATOM 560 C C . LEU A 1 78 ? 9.345 -25.436 -21.644 1.00 40.84 78 LEU A C 1
ATOM 562 O O . LEU A 1 78 ? 9.353 -24.385 -21.017 1.00 40.84 78 LEU A O 1
ATOM 566 N N . GLY A 1 79 ? 8.372 -26.344 -21.512 1.00 37.75 79 GLY A N 1
ATOM 567 C CA . GLY A 1 79 ? 7.538 -26.366 -20.304 1.00 37.75 79 GLY A CA 1
ATOM 568 C C . GLY A 1 79 ? 6.035 -26.126 -20.433 1.00 37.75 79 GLY A C 1
ATOM 569 O O . GLY A 1 79 ? 5.417 -25.891 -19.410 1.00 37.75 79 GLY A O 1
ATOM 570 N N . GLY A 1 80 ? 5.419 -26.262 -21.610 1.00 35.44 80 GLY A N 1
ATOM 571 C CA . GLY A 1 80 ? 3.988 -26.605 -21.688 1.00 35.44 80 GLY A CA 1
ATOM 572 C C . GLY A 1 80 ? 2.975 -25.594 -21.128 1.00 35.44 80 GLY A C 1
ATOM 573 O O . GLY A 1 80 ? 1.852 -25.999 -20.834 1.00 35.44 80 GLY A O 1
ATOM 574 N N . GLU A 1 81 ? 3.316 -24.310 -21.031 1.00 40.19 81 GLU A N 1
ATOM 575 C CA . GLU A 1 81 ? 2.344 -23.227 -20.834 1.00 40.19 81 GLU A CA 1
ATOM 576 C C . GLU A 1 81 ? 2.272 -22.352 -22.094 1.00 40.19 81 GLU A C 1
ATOM 578 O O . GLU A 1 81 ? 3.254 -22.227 -22.827 1.00 40.19 81 GLU A O 1
ATOM 583 N N . ASN A 1 82 ? 1.074 -21.836 -22.400 1.00 43.09 82 ASN A N 1
ATOM 584 C CA . ASN A 1 82 ? 0.770 -21.119 -23.645 1.00 43.09 82 ASN A CA 1
ATOM 585 C C . ASN A 1 82 ? 1.783 -19.984 -23.889 1.00 43.09 82 ASN A C 1
ATOM 587 O O . ASN A 1 82 ? 1.933 -19.123 -23.020 1.00 43.09 82 ASN A O 1
ATOM 591 N N . PRO A 1 83 ? 2.460 -19.955 -25.050 1.00 47.75 83 PRO A N 1
ATOM 592 C CA . PRO A 1 83 ? 3.528 -19.006 -25.298 1.00 47.75 83 PRO A CA 1
ATOM 593 C C . PRO A 1 83 ? 2.907 -17.624 -25.505 1.00 47.75 83 PRO A C 1
ATOM 595 O O . PRO A 1 83 ? 1.922 -17.511 -26.226 1.00 47.75 83 PRO A O 1
ATOM 598 N N . ILE A 1 84 ? 3.464 -16.612 -24.839 1.00 52.03 84 ILE A N 1
ATOM 599 C CA . ILE A 1 84 ? 3.510 -15.197 -25.245 1.00 52.03 84 ILE A CA 1
ATOM 600 C C . ILE A 1 84 ? 2.332 -14.757 -26.137 1.00 52.03 84 ILE A C 1
ATOM 602 O O . ILE A 1 84 ? 2.314 -15.040 -27.335 1.00 52.03 84 ILE A O 1
ATOM 606 N N . SER A 1 85 ? 1.347 -14.047 -25.572 1.00 52.00 85 SER A N 1
ATOM 607 C CA . SER A 1 85 ? 0.202 -13.563 -26.356 1.00 52.00 85 SER A CA 1
ATOM 608 C C . SER A 1 85 ? 0.670 -12.681 -27.519 1.00 52.00 85 SER A C 1
ATOM 610 O O . SER A 1 85 ? 1.527 -11.822 -27.321 1.00 52.00 85 SER A O 1
ATOM 612 N N . SER A 1 86 ? 0.088 -12.857 -28.708 1.00 53.16 86 SER A N 1
ATOM 613 C CA . SER A 1 86 ? 0.413 -12.066 -29.905 1.00 53.16 86 SER A CA 1
ATOM 614 C C . SER A 1 86 ? 0.373 -10.557 -29.651 1.00 53.16 86 SER A C 1
ATOM 616 O O . SER A 1 86 ? 1.201 -9.831 -30.186 1.00 53.16 86 SER A O 1
ATOM 618 N N . THR A 1 87 ? -0.510 -10.112 -28.755 1.00 55.31 87 THR A N 1
ATOM 619 C CA . THR A 1 87 ? -0.715 -8.709 -28.389 1.00 55.31 87 THR A CA 1
ATOM 620 C C . THR A 1 87 ? 0.514 -8.052 -27.754 1.00 55.31 87 THR A C 1
ATOM 622 O O . THR A 1 87 ? 0.840 -6.933 -28.115 1.00 55.31 87 THR A O 1
ATOM 625 N N . SER A 1 88 ? 1.250 -8.727 -26.859 1.00 56.06 88 SER A N 1
ATOM 626 C CA . SER A 1 88 ? 2.398 -8.099 -26.176 1.00 56.06 88 SER A CA 1
ATOM 627 C C . SER A 1 88 ? 3.603 -7.911 -27.099 1.00 56.06 88 SER A C 1
ATOM 629 O O . SER A 1 88 ? 4.323 -6.920 -27.004 1.00 56.06 88 SER A O 1
ATOM 631 N N . VAL A 1 89 ? 3.810 -8.841 -28.032 1.00 57.00 89 VAL A N 1
ATOM 632 C CA . VAL A 1 89 ? 4.839 -8.714 -29.071 1.00 57.00 89 VAL A CA 1
ATOM 633 C C . VAL A 1 89 ? 4.421 -7.680 -30.116 1.00 57.00 89 VAL A C 1
ATOM 635 O O . VAL A 1 89 ? 5.256 -6.877 -30.522 1.00 57.00 89 VAL A O 1
ATOM 638 N N . GLU A 1 90 ? 3.144 -7.658 -30.515 1.00 58.34 90 GLU A N 1
ATOM 639 C CA . GLU A 1 90 ? 2.577 -6.643 -31.414 1.00 58.34 90 GLU A CA 1
ATOM 640 C C . GLU A 1 90 ? 2.681 -5.229 -30.826 1.00 58.34 90 GLU A C 1
ATOM 642 O O . GLU A 1 90 ? 3.064 -4.314 -31.551 1.00 58.34 90 GLU A O 1
ATOM 647 N N . ASP A 1 91 ? 2.433 -5.041 -29.528 1.00 59.44 91 ASP A N 1
ATOM 648 C CA . ASP A 1 91 ? 2.545 -3.742 -28.851 1.00 59.44 91 ASP A CA 1
ATOM 649 C C . ASP A 1 91 ? 3.999 -3.240 -28.820 1.00 59.44 91 ASP A C 1
ATOM 651 O O . ASP A 1 91 ? 4.267 -2.085 -29.164 1.00 59.44 91 ASP A O 1
ATOM 655 N N . GLY A 1 92 ? 4.959 -4.119 -28.504 1.00 55.78 92 GLY A N 1
ATOM 656 C CA . GLY A 1 92 ? 6.384 -3.776 -28.546 1.00 55.78 92 GLY A CA 1
ATOM 657 C C . GLY A 1 92 ? 6.890 -3.465 -29.954 1.00 55.78 92 GLY A C 1
ATOM 658 O O . GLY A 1 92 ? 7.684 -2.543 -30.146 1.00 55.78 92 GLY A O 1
ATOM 659 N N . LEU A 1 93 ? 6.376 -4.173 -30.962 1.00 58.97 93 LEU A N 1
ATOM 660 C CA . LEU A 1 93 ? 6.694 -3.898 -32.361 1.00 58.97 93 LEU A CA 1
ATOM 661 C C . LEU A 1 93 ? 5.998 -2.648 -32.906 1.00 58.97 93 LEU A C 1
ATOM 663 O O . LEU A 1 93 ? 6.558 -1.964 -33.755 1.00 58.97 93 LEU A O 1
ATOM 667 N N . THR A 1 94 ? 4.805 -2.322 -32.408 1.00 54.75 94 THR A N 1
ATOM 668 C CA . THR A 1 94 ? 4.105 -1.070 -32.724 1.00 54.75 94 THR A CA 1
ATOM 669 C C . THR A 1 94 ? 4.870 0.122 -32.145 1.00 54.75 94 THR A C 1
ATOM 671 O O . THR A 1 94 ? 4.974 1.156 -32.803 1.00 54.75 94 THR A O 1
ATOM 674 N N . GLY A 1 95 ? 5.488 -0.045 -30.968 1.00 49.47 95 GLY A N 1
ATOM 675 C CA . GLY A 1 95 ? 6.438 0.912 -30.394 1.00 49.47 95 GLY A CA 1
ATOM 676 C C . GLY A 1 95 ? 7.698 1.114 -31.246 1.00 49.47 95 GLY A C 1
ATOM 677 O O . GLY A 1 95 ? 8.112 2.252 -31.440 1.00 49.47 95 GLY A O 1
ATOM 678 N N . LEU A 1 96 ? 8.252 0.037 -31.817 1.00 54.59 96 LEU A N 1
ATOM 679 C CA . LEU A 1 96 ? 9.390 0.073 -32.754 1.00 54.59 96 LEU A CA 1
ATOM 680 C C . LEU A 1 96 ? 9.025 0.707 -34.116 1.00 54.59 96 LEU A C 1
ATOM 682 O O . LEU A 1 96 ? 9.818 1.458 -34.685 1.00 54.59 96 LEU A O 1
ATOM 686 N N . ALA A 1 97 ? 7.813 0.453 -34.622 1.00 50.22 97 ALA A N 1
ATOM 687 C CA . ALA A 1 97 ? 7.321 0.953 -35.910 1.00 50.22 97 ALA A CA 1
ATOM 688 C C . ALA A 1 97 ? 6.892 2.433 -35.884 1.00 50.22 97 ALA A C 1
ATOM 690 O O . ALA A 1 97 ? 6.973 3.118 -36.902 1.00 50.22 97 ALA A O 1
ATOM 691 N N . ALA A 1 98 ? 6.443 2.952 -34.736 1.00 45.50 98 ALA A N 1
ATOM 692 C CA . ALA A 1 98 ? 5.968 4.334 -34.599 1.00 45.50 98 ALA A CA 1
ATOM 693 C C . ALA A 1 98 ? 7.093 5.392 -34.577 1.00 45.50 98 ALA A C 1
ATOM 695 O O . ALA A 1 98 ? 6.817 6.589 -34.667 1.00 45.50 98 ALA A O 1
ATOM 696 N N . SER A 1 99 ? 8.352 4.969 -34.454 1.00 42.72 99 SER A N 1
ATOM 697 C CA . SER A 1 99 ? 9.525 5.835 -34.268 1.00 42.72 99 SER A CA 1
ATOM 698 C C . SER A 1 99 ? 10.406 6.023 -35.511 1.00 42.72 99 SER A C 1
ATOM 700 O O . SER A 1 99 ? 11.359 6.800 -35.460 1.00 42.72 99 SER A O 1
ATOM 702 N N . GLY A 1 100 ? 10.104 5.353 -36.627 1.00 45.50 100 GLY A N 1
ATOM 703 C CA . GLY A 1 100 ? 10.806 5.535 -37.899 1.00 45.50 100 GLY A CA 1
ATOM 704 C C . GLY A 1 100 ? 10.139 6.605 -38.762 1.00 45.50 100 GLY A C 1
ATOM 705 O O . GLY A 1 100 ? 9.149 6.336 -39.436 1.00 45.50 100 GLY A O 1
ATOM 706 N N . THR A 1 101 ? 10.666 7.829 -38.771 1.00 42.59 101 THR A N 1
ATOM 707 C CA . THR A 1 101 ? 10.332 8.803 -39.820 1.00 42.59 101 THR A CA 1
ATOM 708 C C . THR A 1 101 ? 10.973 8.363 -41.137 1.00 42.59 101 THR A C 1
ATOM 710 O O . THR A 1 101 ? 12.196 8.338 -41.262 1.00 42.59 101 THR A O 1
ATOM 713 N N . SER A 1 102 ? 10.132 8.014 -42.104 1.00 47.19 102 SER A N 1
ATOM 714 C CA . SER A 1 102 ? 10.443 7.473 -43.430 1.00 47.19 102 SER A CA 1
ATOM 715 C C . SER A 1 102 ? 10.913 8.539 -44.435 1.00 47.19 102 SER A C 1
ATOM 717 O O . SER A 1 102 ? 10.200 8.825 -45.389 1.00 47.19 102 SER A O 1
ATOM 719 N N . ASP A 1 103 ? 12.086 9.143 -44.214 1.00 47.25 103 ASP A N 1
ATOM 720 C CA . ASP A 1 103 ? 12.686 10.120 -45.152 1.00 47.25 103 ASP A CA 1
ATOM 721 C C . ASP A 1 103 ? 14.216 9.946 -45.315 1.00 47.25 103 ASP A C 1
ATOM 723 O O . ASP A 1 103 ? 14.925 10.881 -45.694 1.00 47.25 103 ASP A O 1
ATOM 727 N N . SER A 1 104 ? 14.763 8.762 -45.017 1.00 55.22 104 SER A N 1
ATOM 728 C CA . SER A 1 104 ? 16.203 8.497 -45.154 1.00 55.22 104 SER A CA 1
ATOM 729 C C . SER A 1 104 ? 16.494 7.617 -46.369 1.00 55.22 104 SER A C 1
ATOM 731 O O . SER A 1 104 ? 15.822 6.612 -46.568 1.00 55.22 104 SER A O 1
ATOM 733 N N . ASN A 1 105 ? 17.517 7.957 -47.163 1.00 66.12 105 ASN A N 1
ATOM 734 C CA . ASN A 1 105 ? 17.998 7.148 -48.298 1.00 66.12 105 ASN A CA 1
ATOM 735 C C . ASN A 1 105 ? 18.777 5.894 -47.834 1.00 66.12 105 ASN A C 1
ATOM 737 O O . ASN A 1 105 ? 19.722 5.459 -48.488 1.00 66.12 105 ASN A O 1
ATOM 741 N N . GLU A 1 106 ? 18.422 5.367 -46.664 1.00 74.31 106 GLU A N 1
ATOM 742 C CA . GLU A 1 106 ? 19.119 4.326 -45.917 1.00 74.31 106 GLU A CA 1
ATOM 743 C C . GLU A 1 106 ? 18.218 3.090 -45.798 1.00 74.31 106 GLU A C 1
ATOM 745 O O . GLU A 1 106 ? 16.992 3.220 -45.701 1.00 74.31 106 GLU A O 1
ATOM 750 N N . PRO A 1 107 ? 18.796 1.881 -45.782 1.00 74.19 107 PRO A N 1
ATOM 751 C CA . PRO A 1 107 ? 18.012 0.659 -45.700 1.00 74.19 107 PRO A CA 1
ATOM 752 C C . PRO A 1 107 ? 17.254 0.552 -44.375 1.00 74.19 107 PRO A C 1
ATOM 754 O O . PRO A 1 107 ? 17.722 0.998 -43.322 1.00 74.19 107 PRO A O 1
ATOM 757 N N . GLN A 1 108 ? 16.096 -0.109 -44.411 1.00 76.44 108 GLN A N 1
ATOM 758 C CA . GLN A 1 108 ? 15.274 -0.369 -43.227 1.00 76.44 108 GLN A CA 1
ATOM 759 C C . GLN A 1 108 ? 15.821 -1.594 -42.485 1.00 76.44 108 GLN A C 1
ATOM 761 O O . GLN A 1 108 ? 15.190 -2.645 -42.404 1.00 76.44 108 GLN A O 1
ATOM 766 N N . ALA A 1 109 ? 17.057 -1.494 -42.006 1.00 78.19 109 ALA A N 1
ATOM 767 C CA . ALA A 1 109 ? 17.741 -2.559 -41.292 1.00 78.19 109 ALA A CA 1
ATOM 768 C C . ALA A 1 109 ? 18.209 -2.071 -39.925 1.00 78.19 109 ALA A C 1
ATOM 770 O O . ALA A 1 109 ? 18.796 -0.993 -39.795 1.00 78.19 109 ALA A O 1
ATOM 771 N N . TYR A 1 110 ? 17.937 -2.883 -38.907 1.00 82.38 110 TYR A N 1
ATOM 772 C CA . TYR A 1 110 ? 17.968 -2.443 -37.522 1.00 82.38 110 TYR A CA 1
ATOM 773 C C . TYR A 1 110 ? 18.672 -3.433 -36.607 1.00 82.38 110 TYR A C 1
ATOM 775 O O . TYR A 1 110 ? 18.619 -4.653 -36.786 1.00 82.38 110 TYR A O 1
ATOM 783 N N . PHE A 1 111 ? 19.276 -2.880 -35.563 1.00 87.25 111 PHE A N 1
ATOM 784 C CA . PHE A 1 111 ? 19.675 -3.595 -34.366 1.00 87.25 111 PHE A CA 1
ATOM 785 C C . PHE A 1 111 ? 18.706 -3.258 -33.234 1.00 87.25 111 PHE A C 1
ATOM 787 O O . PHE A 1 111 ? 18.566 -2.091 -32.874 1.00 87.25 111 PHE A O 1
ATOM 794 N N . ASN A 1 112 ? 18.038 -4.271 -32.689 1.00 85.31 112 ASN A N 1
ATOM 795 C CA . ASN A 1 112 ? 16.872 -4.119 -31.827 1.00 85.31 112 ASN A CA 1
ATOM 796 C C . ASN A 1 112 ? 17.052 -4.823 -30.484 1.00 85.31 112 ASN A C 1
ATOM 798 O O . ASN A 1 112 ? 17.729 -5.854 -30.386 1.00 85.31 112 ASN A O 1
ATOM 802 N N . TYR A 1 113 ? 16.341 -4.329 -29.476 1.00 87.69 113 TYR A N 1
ATOM 803 C CA . TYR A 1 113 ? 16.006 -5.101 -28.291 1.00 87.69 113 TYR A CA 1
ATOM 804 C C . TYR A 1 113 ? 14.538 -4.927 -27.893 1.00 87.69 113 TYR A C 1
ATOM 806 O O . TYR A 1 113 ? 13.935 -3.885 -28.140 1.00 87.69 113 TYR A O 1
ATOM 814 N N . ILE A 1 114 ? 13.982 -5.951 -27.245 1.00 84.50 114 ILE A N 1
ATOM 815 C CA . ILE A 1 114 ? 12.670 -5.931 -26.593 1.00 84.50 114 ILE A CA 1
ATOM 816 C C . ILE A 1 114 ? 12.836 -6.476 -25.175 1.00 84.50 114 ILE A C 1
ATOM 818 O O . ILE A 1 114 ? 13.449 -7.529 -24.969 1.00 84.50 114 ILE A O 1
ATOM 822 N N . LEU A 1 115 ? 12.280 -5.758 -24.206 1.00 86.38 115 LEU A N 1
ATOM 823 C CA . LEU A 1 115 ? 12.172 -6.145 -22.810 1.00 86.38 115 LEU A CA 1
ATOM 824 C C . LEU A 1 115 ? 10.771 -6.674 -22.517 1.00 86.38 115 LEU A C 1
ATOM 826 O O . LEU A 1 115 ? 9.762 -6.070 -22.882 1.00 86.38 115 LEU A O 1
ATOM 830 N N . LEU A 1 116 ? 10.738 -7.815 -21.839 1.00 80.94 116 LEU A N 1
ATOM 831 C CA . LEU A 1 116 ? 9.536 -8.532 -21.452 1.00 80.94 116 LEU A CA 1
ATOM 832 C C . LEU A 1 116 ? 9.578 -8.828 -19.954 1.00 80.94 116 LEU A C 1
ATOM 834 O O . LEU A 1 116 ? 10.644 -9.127 -19.420 1.00 80.94 116 LEU A O 1
ATOM 838 N N . ASP A 1 117 ? 8.432 -8.804 -19.282 1.00 81.56 117 ASP A N 1
ATOM 839 C CA . ASP A 1 117 ? 8.327 -9.224 -17.883 1.00 81.56 117 ASP A CA 1
ATOM 840 C C . ASP A 1 117 ? 8.356 -10.764 -17.736 1.00 81.56 117 ASP A C 1
ATOM 842 O O . ASP A 1 117 ? 8.408 -11.515 -18.716 1.00 81.56 117 ASP A O 1
ATOM 846 N N . LYS A 1 118 ? 8.310 -11.268 -16.495 1.00 80.00 118 LYS A N 1
ATOM 847 C CA . LYS A 1 118 ? 8.233 -12.717 -16.204 1.00 80.00 118 LYS A CA 1
ATOM 848 C C . LYS A 1 118 ? 7.016 -13.428 -16.818 1.00 80.00 118 LYS A C 1
ATOM 850 O O . LYS A 1 118 ? 7.063 -14.645 -16.976 1.00 80.00 118 LYS A O 1
ATOM 855 N N . SER A 1 119 ? 5.959 -12.690 -17.152 1.00 74.75 119 SER A N 1
ATOM 856 C CA . SER A 1 119 ? 4.741 -13.187 -17.803 1.00 74.75 119 SER A CA 1
ATOM 857 C C . SER A 1 119 ? 4.745 -12.954 -19.322 1.00 74.75 119 SER A C 1
ATOM 859 O O . SER A 1 119 ? 3.739 -13.216 -19.978 1.00 74.75 119 SER A O 1
ATOM 861 N N . TYR A 1 120 ? 5.871 -12.505 -19.890 1.00 69.81 120 TYR A N 1
ATOM 862 C CA . TYR A 1 120 ? 6.056 -12.170 -21.303 1.00 69.81 120 TYR A CA 1
ATOM 863 C C . TYR A 1 120 ? 5.219 -10.985 -21.819 1.00 69.81 120 TYR A C 1
ATOM 865 O O . TYR A 1 120 ? 4.942 -10.887 -23.022 1.00 69.81 120 TYR A O 1
ATOM 873 N N . ASN A 1 121 ? 4.830 -10.066 -20.935 1.00 74.38 121 ASN A N 1
ATOM 874 C CA . ASN A 1 121 ? 4.237 -8.791 -21.335 1.00 74.38 121 ASN A CA 1
ATOM 875 C C . ASN A 1 121 ? 5.331 -7.795 -21.727 1.00 74.38 121 ASN A C 1
ATOM 877 O O . ASN A 1 121 ? 6.426 -7.827 -21.168 1.00 74.38 121 ASN A O 1
ATOM 881 N N . TYR A 1 122 ? 5.018 -6.903 -22.667 1.00 77.88 122 TYR A N 1
ATOM 882 C CA . TYR A 1 122 ? 5.914 -5.830 -23.092 1.00 77.88 122 TYR A CA 1
ATOM 883 C C . TYR A 1 122 ? 6.257 -4.893 -21.933 1.00 77.88 122 TYR A C 1
ATOM 885 O O . TYR A 1 122 ? 5.374 -4.479 -21.181 1.00 77.88 122 TYR A O 1
ATOM 893 N N . VAL A 1 123 ? 7.538 -4.547 -21.824 1.00 83.62 123 VAL A N 1
ATOM 894 C CA . VAL A 1 123 ? 8.051 -3.572 -20.856 1.00 83.62 123 VAL A CA 1
ATOM 895 C C . VAL A 1 123 ? 8.632 -2.365 -21.582 1.00 83.62 123 VAL A C 1
ATOM 897 O O . VAL A 1 123 ? 8.233 -1.239 -21.303 1.00 83.62 123 VAL A O 1
ATOM 900 N N . ASP A 1 124 ? 9.565 -2.598 -22.505 1.00 85.62 124 ASP A N 1
ATOM 901 C CA . ASP A 1 124 ? 10.283 -1.548 -23.232 1.00 85.62 124 ASP A CA 1
ATOM 902 C C . ASP A 1 124 ? 10.928 -2.117 -24.510 1.00 85.62 124 ASP A C 1
ATOM 904 O O . ASP A 1 124 ? 11.063 -3.336 -24.655 1.00 85.62 124 ASP A O 1
ATOM 908 N N . ALA A 1 125 ? 11.338 -1.265 -25.444 1.00 84.00 125 ALA A N 1
ATOM 909 C CA . ALA A 1 125 ? 12.075 -1.658 -26.640 1.00 84.00 125 ALA A CA 1
ATOM 910 C C . ALA A 1 125 ? 12.944 -0.515 -27.166 1.00 84.00 125 ALA A C 1
ATOM 912 O O . ALA A 1 125 ? 12.669 0.665 -26.964 1.00 84.00 125 ALA A O 1
ATOM 913 N N . GLY A 1 126 ? 13.981 -0.869 -27.919 1.00 83.38 126 GLY A N 1
ATOM 914 C CA . GLY A 1 126 ? 14.816 0.110 -28.598 1.00 83.38 126 GLY A CA 1
ATOM 915 C C . GLY A 1 126 ? 15.412 -0.435 -29.881 1.00 83.38 126 GLY A C 1
ATOM 916 O O . GLY A 1 126 ? 15.577 -1.643 -30.048 1.00 83.38 126 GLY A O 1
ATOM 917 N N . PHE A 1 127 ? 15.755 0.478 -30.785 1.00 84.75 127 PHE A N 1
ATOM 918 C CA . PHE A 1 127 ? 16.343 0.158 -32.079 1.00 84.75 127 PHE A CA 1
ATOM 919 C C . PHE A 1 127 ? 17.438 1.153 -32.466 1.00 84.75 127 PHE A C 1
ATOM 921 O O . PHE A 1 127 ? 17.485 2.296 -32.000 1.00 84.75 127 PHE A O 1
ATOM 928 N N . LYS A 1 128 ? 18.322 0.698 -33.347 1.00 85.94 128 LYS A N 1
ATOM 929 C CA . LYS A 1 128 ? 19.317 1.500 -34.056 1.00 85.94 128 LYS A CA 1
ATOM 930 C C . LYS A 1 128 ? 19.263 1.117 -35.527 1.00 85.94 128 LYS A C 1
ATOM 932 O O . LYS A 1 128 ? 19.490 -0.045 -35.852 1.00 85.94 128 LYS A O 1
ATOM 937 N N . GLN A 1 129 ? 18.935 2.075 -36.387 1.00 83.75 129 GLN A N 1
ATOM 938 C CA . GLN A 1 129 ? 18.958 1.882 -37.835 1.00 83.75 129 GLN A CA 1
ATOM 939 C C . GLN A 1 129 ? 20.386 2.013 -38.366 1.00 83.75 129 GLN A C 1
ATOM 941 O O . GLN A 1 129 ? 21.166 2.804 -37.833 1.00 83.75 129 GLN A O 1
ATOM 946 N N . LEU A 1 130 ? 20.709 1.249 -39.409 1.00 81.94 130 LEU A N 1
ATOM 947 C CA . LEU A 1 130 ? 21.914 1.479 -40.201 1.00 81.94 130 LEU A CA 1
ATOM 948 C C . LEU A 1 130 ? 21.850 2.808 -40.943 1.00 81.94 130 LEU A C 1
ATOM 950 O O . LEU A 1 130 ? 20.800 3.195 -41.449 1.0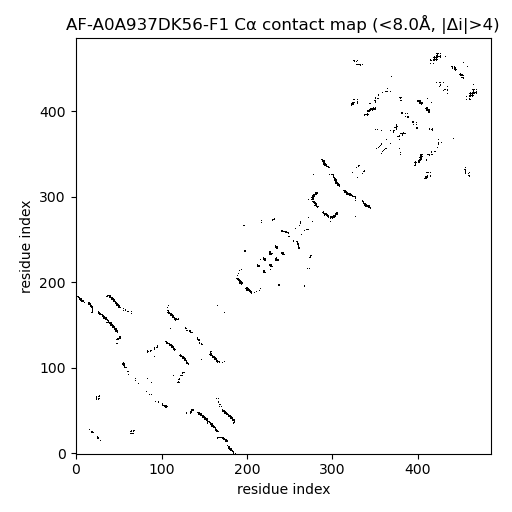0 81.94 130 LEU A O 1
ATOM 954 N N . THR A 1 131 ? 22.999 3.461 -41.061 1.00 83.81 131 THR A N 1
ATOM 955 C CA . THR A 1 131 ? 23.133 4.732 -41.764 1.00 83.81 131 THR A CA 1
ATOM 956 C C . THR A 1 131 ? 23.935 4.581 -43.051 1.00 83.81 131 THR A C 1
ATOM 958 O O . THR A 1 131 ? 24.509 3.535 -43.360 1.00 83.81 131 THR A O 1
ATOM 961 N N . THR A 1 132 ? 24.045 5.660 -43.819 1.00 80.06 132 THR A N 1
ATOM 962 C CA . THR A 1 132 ? 24.924 5.742 -44.997 1.00 80.06 132 THR A CA 1
ATOM 963 C C . THR A 1 132 ? 26.402 5.436 -44.700 1.00 80.06 132 THR A C 1
ATOM 965 O O . THR A 1 132 ? 27.151 5.134 -45.628 1.00 80.06 132 THR A O 1
ATOM 968 N N . ALA A 1 133 ? 26.840 5.433 -43.433 1.00 80.94 133 ALA A N 1
ATOM 969 C CA . ALA A 1 133 ? 28.195 5.020 -43.047 1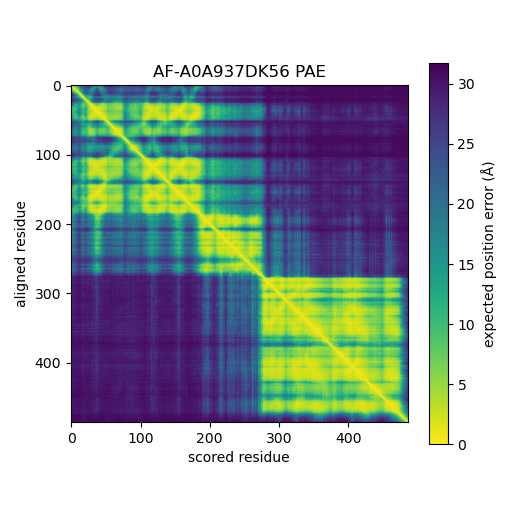.00 80.94 133 ALA A CA 1
ATOM 970 C C . ALA A 1 133 ? 28.479 3.519 -43.280 1.00 80.94 133 ALA A C 1
ATOM 972 O O . ALA A 1 133 ? 29.644 3.128 -43.390 1.00 80.94 133 ALA A O 1
ATOM 973 N N . ALA A 1 134 ? 27.427 2.699 -43.360 1.00 80.62 134 ALA A N 1
ATOM 974 C CA . ALA A 1 134 ? 27.478 1.256 -43.590 1.00 80.62 134 ALA A CA 1
ATOM 975 C C . ALA A 1 134 ? 27.464 0.851 -45.081 1.00 80.62 134 ALA A C 1
ATOM 977 O O . ALA A 1 134 ? 27.492 -0.348 -45.379 1.00 80.62 134 ALA A O 1
ATOM 978 N N . ALA A 1 135 ? 27.388 1.813 -46.010 1.00 80.81 135 ALA A N 1
ATOM 979 C CA . ALA A 1 135 ? 27.273 1.545 -47.443 1.00 80.81 135 ALA A CA 1
ATOM 980 C C . ALA A 1 135 ? 28.579 0.983 -48.044 1.00 80.81 135 ALA A C 1
ATOM 982 O O . ALA A 1 135 ? 29.662 1.553 -47.885 1.00 80.81 135 ALA A O 1
ATOM 983 N N . ASP A 1 136 ? 28.469 -0.126 -48.776 1.00 77.56 136 ASP A N 1
ATOM 984 C CA . ASP A 1 136 ? 29.528 -0.746 -49.579 1.00 77.56 136 ASP A CA 1
ATOM 985 C C . ASP A 1 136 ? 29.166 -0.591 -51.066 1.00 77.56 136 ASP A C 1
ATOM 987 O O . ASP A 1 136 ? 28.085 -0.994 -51.497 1.00 77.56 136 ASP A O 1
ATOM 991 N N . ASP A 1 137 ? 30.078 -0.042 -51.870 1.00 71.75 137 ASP A N 1
ATOM 992 C CA . ASP A 1 137 ? 29.897 0.216 -53.311 1.00 71.75 137 ASP A CA 1
ATOM 993 C C . ASP A 1 137 ? 30.052 -1.052 -54.183 1.00 71.75 137 ASP A C 1
ATOM 995 O O . ASP A 1 137 ? 30.255 -0.986 -55.398 1.00 71.75 137 ASP A O 1
ATOM 999 N N . GLY A 1 138 ? 30.016 -2.231 -53.556 1.00 65.00 138 GLY A N 1
ATOM 1000 C CA . GLY A 1 138 ? 30.200 -3.525 -54.209 1.00 65.00 138 GLY A CA 1
ATOM 1001 C C . GLY A 1 138 ? 31.659 -3.868 -54.527 1.00 65.00 138 GLY A C 1
ATOM 1002 O O . GLY A 1 138 ? 31.923 -4.940 -55.076 1.00 65.00 138 GLY A O 1
ATOM 1003 N N . THR A 1 139 ? 32.624 -3.011 -54.164 1.00 65.81 139 THR A N 1
ATOM 1004 C CA . THR A 1 139 ? 34.063 -3.312 -54.293 1.00 65.81 139 THR A CA 1
ATOM 1005 C C . THR A 1 139 ? 34.634 -4.046 -53.077 1.00 65.81 139 THR A C 1
ATOM 1007 O O . THR A 1 139 ? 35.782 -4.496 -53.116 1.00 65.81 139 THR A O 1
ATOM 1010 N N . GLY A 1 140 ? 33.839 -4.206 -52.009 1.00 60.00 140 GLY A N 1
ATOM 1011 C CA . GLY A 1 140 ? 34.252 -4.853 -50.763 1.00 60.00 140 GLY A CA 1
ATOM 1012 C C . GLY A 1 140 ? 35.133 -3.961 -49.887 1.00 60.00 140 GLY A C 1
ATOM 1013 O O . GLY A 1 140 ? 35.813 -4.469 -48.993 1.00 60.00 140 GLY A O 1
ATOM 1014 N N . SER A 1 141 ? 35.155 -2.654 -50.170 1.00 58.00 141 SER A N 1
ATOM 1015 C CA . SER A 1 141 ? 35.941 -1.645 -49.451 1.00 58.00 141 SER A CA 1
ATOM 1016 C C . SER A 1 141 ? 35.128 -0.840 -48.429 1.00 58.00 141 SER A C 1
ATOM 1018 O O . SER A 1 141 ? 35.718 -0.047 -47.692 1.00 58.00 141 SER A O 1
ATOM 1020 N N . GLY A 1 142 ? 33.811 -1.075 -48.346 1.00 62.53 142 GLY A N 1
ATOM 1021 C CA . GLY A 1 142 ? 32.922 -0.415 -47.389 1.00 62.53 142 GLY A CA 1
ATOM 1022 C C . GLY A 1 142 ? 33.336 -0.625 -45.927 1.00 62.53 142 GLY A C 1
ATOM 1023 O O . GLY A 1 142 ? 33.744 -1.718 -45.513 1.00 62.53 142 GLY A O 1
ATOM 1024 N N . THR A 1 143 ? 33.240 0.441 -45.132 1.00 69.44 143 THR A N 1
ATOM 1025 C CA . THR A 1 143 ? 33.453 0.399 -43.682 1.00 69.44 143 THR A CA 1
ATOM 1026 C C . THR A 1 143 ? 32.255 -0.239 -42.989 1.00 69.44 143 THR A C 1
ATOM 1028 O O . THR A 1 143 ? 31.118 0.026 -43.357 1.00 69.44 143 THR A O 1
ATOM 1031 N N . HIS A 1 144 ? 32.498 -1.072 -41.973 1.00 81.06 144 HIS A N 1
ATOM 1032 C CA . HIS A 1 144 ? 31.410 -1.566 -41.129 1.00 81.06 144 HIS A CA 1
ATOM 1033 C C . HIS A 1 144 ? 31.027 -0.469 -40.136 1.00 81.06 144 HIS A C 1
ATOM 1035 O O . HIS A 1 144 ? 31.894 0.053 -39.429 1.00 81.06 144 HIS A O 1
ATOM 1041 N N . GLU A 1 145 ? 29.744 -0.140 -40.069 1.00 88.25 145 GLU A N 1
ATOM 1042 C CA . GLU A 1 145 ? 29.194 0.726 -39.034 1.00 88.25 145 GLU A CA 1
ATOM 1043 C C . GLU A 1 145 ? 29.025 -0.068 -37.738 1.00 88.25 145 GLU A C 1
ATOM 1045 O O . GLU A 1 145 ? 28.621 -1.231 -37.761 1.00 88.25 145 GLU A O 1
ATOM 1050 N N . LEU A 1 146 ? 29.341 0.554 -36.603 1.00 90.00 146 LEU A N 1
ATOM 1051 C CA . LEU A 1 146 ? 29.073 -0.008 -35.284 1.00 90.00 146 LEU A CA 1
ATOM 1052 C C . LEU A 1 146 ? 27.723 0.513 -34.786 1.00 90.00 146 LEU A C 1
ATOM 1054 O O . LEU A 1 146 ? 27.588 1.703 -34.509 1.00 90.00 146 LEU A O 1
ATOM 1058 N N . LEU A 1 147 ? 26.755 -0.383 -34.617 1.00 89.56 147 LEU A N 1
ATOM 1059 C CA . LEU A 1 147 ? 25.512 -0.088 -33.911 1.00 89.56 147 LEU A CA 1
ATOM 1060 C C . LEU A 1 147 ? 25.655 -0.540 -32.460 1.00 89.56 147 LEU A C 1
ATOM 1062 O O . LEU A 1 147 ? 26.003 -1.693 -32.204 1.00 89.56 147 LEU A O 1
ATOM 1066 N N . GLU A 1 148 ? 25.389 0.354 -31.508 1.00 92.25 148 GLU A N 1
ATOM 1067 C CA . GLU A 1 148 ? 25.588 0.083 -30.083 1.00 92.25 148 GLU A CA 1
ATOM 1068 C C . GLU A 1 148 ? 24.465 0.657 -29.209 1.00 92.25 148 GLU A C 1
ATOM 1070 O O . GLU A 1 148 ? 23.989 1.782 -29.398 1.00 92.25 148 GLU A O 1
ATOM 1075 N N . PHE A 1 149 ? 24.080 -0.139 -28.214 1.00 92.56 149 PHE A N 1
ATOM 1076 C CA . PHE A 1 149 ? 23.388 0.293 -27.011 1.00 92.56 149 PHE A CA 1
ATOM 1077 C C . PHE A 1 149 ? 24.403 0.315 -25.867 1.00 92.56 149 PHE A C 1
ATOM 1079 O O . PHE A 1 14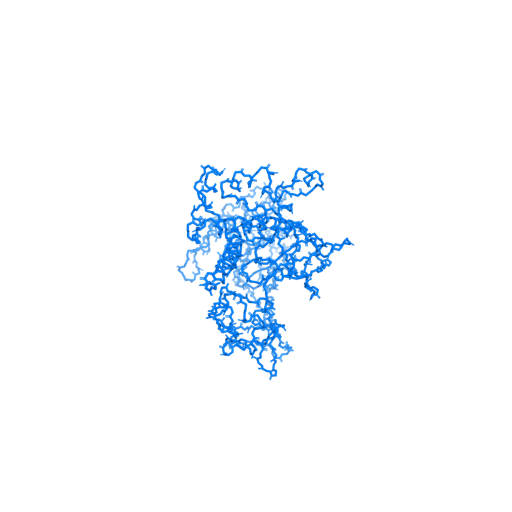9 ? 24.817 -0.738 -25.376 1.00 92.56 149 PHE A O 1
ATOM 1086 N N . GLU A 1 150 ? 24.811 1.519 -25.458 1.00 88.94 150 GLU A N 1
ATOM 1087 C CA . GLU A 1 150 ? 25.846 1.712 -24.432 1.00 88.94 150 GLU A CA 1
ATOM 1088 C C . GLU A 1 150 ? 25.405 1.195 -23.057 1.00 88.94 150 GLU A C 1
ATOM 1090 O O . GLU A 1 150 ? 26.205 0.617 -22.322 1.00 88.94 150 GLU A O 1
ATOM 1095 N N . SER A 1 151 ? 24.128 1.391 -22.715 1.00 90.50 151 SER A N 1
ATOM 1096 C CA . SER A 1 151 ? 23.546 0.956 -21.448 1.00 90.50 151 SER A CA 1
ATOM 1097 C C . SER A 1 151 ? 22.046 0.717 -21.593 1.00 90.50 151 SER A C 1
ATOM 1099 O O . SER A 1 151 ? 21.292 1.631 -21.919 1.00 90.50 151 SER A O 1
ATOM 1101 N N . ILE A 1 152 ? 21.619 -0.507 -21.301 1.00 91.06 152 ILE A N 1
ATOM 1102 C CA . ILE A 1 152 ? 20.227 -0.930 -21.162 1.00 91.06 152 ILE A CA 1
ATOM 1103 C C . ILE A 1 152 ? 20.050 -1.333 -19.699 1.00 91.06 152 ILE A C 1
ATOM 1105 O O . ILE A 1 152 ? 20.590 -2.354 -19.267 1.00 91.06 152 ILE A O 1
ATOM 1109 N N . THR A 1 153 ? 19.337 -0.513 -18.931 1.00 91.69 153 THR A N 1
ATOM 1110 C CA . THR A 1 153 ? 19.047 -0.779 -17.516 1.00 91.69 153 THR A CA 1
ATOM 1111 C C . THR A 1 153 ? 17.749 -1.561 -17.406 1.00 91.69 153 THR A C 1
ATOM 1113 O O . THR A 1 153 ? 16.742 -1.163 -17.985 1.00 91.69 153 THR A O 1
ATOM 1116 N N . ILE A 1 154 ? 17.761 -2.659 -16.657 1.00 92.75 154 ILE A N 1
ATOM 1117 C CA . ILE A 1 154 ? 16.604 -3.538 -16.509 1.00 92.75 154 ILE A CA 1
ATOM 1118 C C . ILE A 1 154 ? 15.696 -3.021 -15.384 1.00 92.75 154 ILE A C 1
ATOM 1120 O O . ILE A 1 154 ? 16.119 -3.024 -14.226 1.00 92.75 154 ILE A O 1
ATOM 1124 N N . PRO A 1 155 ? 14.459 -2.580 -15.688 1.00 87.19 155 PRO A N 1
ATOM 1125 C CA . PRO A 1 155 ? 13.586 -1.945 -14.700 1.00 87.19 155 PRO A CA 1
ATOM 1126 C C . PRO A 1 155 ? 12.860 -2.946 -13.796 1.00 87.19 155 PRO A C 1
ATOM 1128 O O . PRO A 1 155 ? 12.373 -2.564 -12.742 1.00 87.19 155 PRO A O 1
ATOM 1131 N N . GLN A 1 156 ? 12.750 -4.208 -14.217 1.00 86.00 156 GLN A N 1
ATOM 1132 C CA . GLN A 1 156 ? 12.086 -5.274 -13.470 1.00 86.00 156 GLN A CA 1
ATOM 1133 C C . GLN A 1 156 ? 12.533 -6.647 -13.981 1.00 86.00 156 GLN A C 1
ATOM 1135 O O . GLN A 1 156 ? 13.026 -6.775 -15.104 1.00 86.00 156 GLN A O 1
ATOM 1140 N N . ASP A 1 157 ? 12.324 -7.685 -13.175 1.00 82.75 157 ASP A N 1
ATOM 1141 C CA . ASP A 1 157 ? 12.648 -9.061 -13.549 1.00 82.75 157 ASP A CA 1
ATOM 1142 C C . ASP A 1 157 ? 11.910 -9.534 -14.813 1.00 82.75 157 ASP A C 1
ATOM 1144 O O . ASP A 1 157 ? 10.687 -9.398 -14.936 1.00 82.75 157 ASP A O 1
ATOM 1148 N N . GLY A 1 158 ? 12.634 -10.211 -15.707 1.00 86.94 158 GLY A N 1
ATOM 1149 C CA . GLY A 1 158 ? 12.046 -10.736 -16.934 1.00 86.94 158 GLY A CA 1
ATOM 1150 C C . GLY A 1 158 ? 13.066 -11.221 -17.959 1.00 86.94 158 GLY A C 1
ATOM 1151 O O . GLY A 1 158 ? 14.065 -11.863 -17.622 1.00 86.94 158 GLY A O 1
ATOM 1152 N N . TYR A 1 159 ? 12.797 -10.937 -19.229 1.00 84.38 159 TYR A N 1
ATOM 1153 C CA . TYR A 1 159 ? 13.603 -11.373 -20.363 1.00 84.38 159 TYR A CA 1
ATOM 1154 C C . TYR A 1 159 ? 13.949 -10.193 -21.266 1.00 84.38 159 TYR A C 1
ATOM 1156 O O . TYR A 1 159 ? 13.091 -9.380 -21.595 1.00 84.38 159 TYR A O 1
ATOM 1164 N N . ILE A 1 160 ? 15.194 -10.150 -21.737 1.00 87.31 160 ILE A N 1
ATOM 1165 C CA . ILE A 1 160 ? 15.598 -9.270 -22.834 1.00 87.31 160 ILE A CA 1
ATOM 1166 C C . ILE A 1 160 ? 15.850 -10.105 -24.082 1.00 87.31 160 ILE A C 1
ATOM 1168 O O . ILE A 1 160 ? 16.558 -11.115 -24.041 1.00 87.31 160 ILE A O 1
ATOM 1172 N N . MET A 1 161 ? 15.271 -9.682 -25.197 1.00 84.12 161 MET A N 1
ATOM 1173 C CA . MET A 1 161 ? 15.527 -10.232 -26.518 1.00 84.12 161 MET A CA 1
ATOM 1174 C C . MET A 1 161 ? 16.284 -9.203 -27.346 1.00 84.12 161 MET A C 1
ATOM 1176 O O . MET A 1 161 ? 15.771 -8.119 -27.566 1.00 84.12 161 MET A O 1
ATOM 1180 N N . ILE A 1 162 ? 17.477 -9.551 -27.820 1.00 85.81 162 ILE A N 1
ATOM 1181 C CA . ILE A 1 162 ? 18.315 -8.712 -28.684 1.00 85.81 162 ILE A CA 1
ATOM 1182 C C . ILE A 1 162 ? 18.401 -9.385 -30.052 1.00 85.81 162 ILE A C 1
ATOM 1184 O O . ILE A 1 162 ? 18.732 -10.573 -30.127 1.00 85.81 162 ILE A O 1
ATOM 1188 N N . PHE A 1 163 ? 18.104 -8.655 -31.124 1.00 80.88 163 PHE A N 1
ATOM 1189 C CA . PHE A 1 163 ? 18.057 -9.211 -32.475 1.00 80.88 163 PHE A CA 1
ATOM 1190 C C . PHE A 1 163 ? 18.375 -8.181 -33.555 1.00 80.88 163 PHE A C 1
ATOM 1192 O O . PHE A 1 163 ? 18.294 -6.977 -33.335 1.00 80.88 163 PHE A O 1
ATOM 1199 N N . VAL A 1 164 ? 18.723 -8.666 -34.743 1.00 83.94 164 VAL A N 1
ATOM 1200 C CA . VAL A 1 164 ? 18.890 -7.837 -35.946 1.00 83.94 164 VAL A CA 1
ATOM 1201 C C . VAL A 1 164 ? 17.752 -8.107 -36.928 1.00 83.94 164 VAL A C 1
ATOM 1203 O O . VAL A 1 164 ? 17.312 -9.255 -37.056 1.00 83.94 164 VAL A O 1
ATOM 1206 N N . SER A 1 165 ? 17.278 -7.074 -37.619 1.00 79.00 165 SER A N 1
ATOM 1207 C CA . SER A 1 165 ? 16.235 -7.187 -38.644 1.00 79.00 165 SER A CA 1
ATOM 1208 C C . SER A 1 165 ? 16.618 -6.473 -39.940 1.00 79.00 165 SER A C 1
ATOM 1210 O O . SER A 1 165 ? 17.392 -5.517 -39.939 1.00 79.00 165 SER A O 1
ATOM 1212 N N . ASN A 1 166 ? 16.075 -6.963 -41.054 1.00 77.75 166 ASN A N 1
ATOM 1213 C CA . ASN A 1 166 ? 16.057 -6.275 -42.341 1.00 77.75 166 ASN A CA 1
ATOM 1214 C C . ASN A 1 166 ? 14.612 -6.266 -42.856 1.00 77.75 166 ASN A C 1
ATOM 1216 O O . ASN A 1 166 ? 14.040 -7.314 -43.168 1.00 77.75 166 ASN A O 1
ATOM 1220 N N . GLU A 1 167 ? 14.027 -5.078 -42.894 1.00 72.81 167 GLU A N 1
ATOM 1221 C CA . GLU A 1 167 ? 12.638 -4.802 -43.256 1.00 72.81 167 GLU A CA 1
ATOM 1222 C C . GLU A 1 167 ? 12.500 -4.098 -44.606 1.00 72.81 167 GLU A C 1
ATOM 1224 O O . GLU A 1 167 ? 11.374 -3.805 -45.002 1.00 72.81 167 GLU A O 1
ATOM 1229 N N . SER A 1 168 ? 13.611 -3.891 -45.321 1.00 70.44 168 SER A N 1
ATOM 1230 C CA . SER A 1 168 ? 13.609 -3.269 -46.649 1.00 70.44 168 SER A CA 1
ATOM 1231 C C . SER A 1 168 ? 12.693 -4.052 -47.606 1.00 70.44 168 SER A C 1
ATOM 1233 O O . SER A 1 168 ? 12.722 -5.290 -47.645 1.00 70.44 168 SER A O 1
ATOM 1235 N N . GLU A 1 169 ? 11.843 -3.337 -48.337 1.00 65.12 169 GLU A N 1
ATOM 1236 C CA . GLU A 1 169 ? 10.919 -3.866 -49.340 1.00 65.12 169 GLU A CA 1
ATOM 1237 C C . GLU A 1 169 ? 11.647 -4.216 -50.643 1.00 65.12 169 GLU A C 1
ATOM 1239 O O . GLU A 1 169 ? 11.330 -5.235 -51.267 1.00 65.12 169 GLU A O 1
ATOM 1244 N N . GLU A 1 170 ? 12.661 -3.434 -51.014 1.00 65.94 170 GLU A N 1
ATOM 1245 C CA . GLU A 1 170 ? 13.557 -3.718 -52.128 1.00 65.94 170 GLU A CA 1
ATOM 1246 C C . GLU A 1 170 ? 14.685 -4.687 -51.734 1.00 65.94 170 GLU A C 1
ATOM 1248 O O . GLU A 1 170 ? 14.955 -4.985 -50.564 1.00 65.94 170 GLU A O 1
ATOM 1253 N N . LEU A 1 171 ? 15.339 -5.246 -52.755 1.00 65.38 171 LEU A N 1
ATOM 1254 C CA . LEU A 1 171 ? 16.418 -6.233 -52.644 1.00 65.38 171 LEU A CA 1
ATOM 1255 C C . LEU A 1 171 ? 17.710 -5.647 -52.048 1.00 65.38 171 LEU A C 1
ATOM 1257 O O . LEU A 1 171 ? 18.698 -5.497 -52.756 1.00 65.38 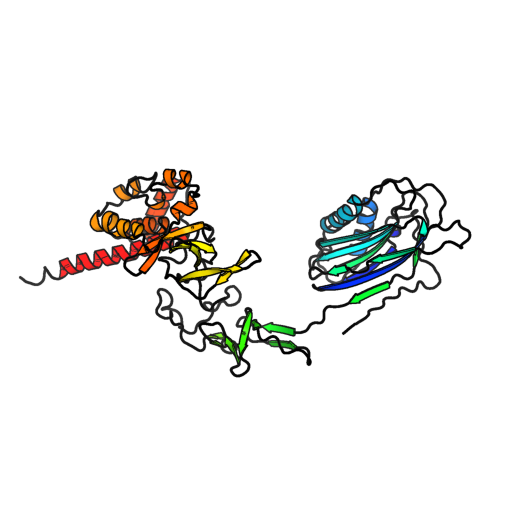171 LEU A O 1
ATOM 1261 N N . THR A 1 172 ? 17.746 -5.387 -50.742 1.00 68.25 172 THR A N 1
ATOM 1262 C CA . THR A 1 172 ? 18.963 -4.922 -50.056 1.00 68.25 172 THR A CA 1
ATOM 1263 C C . THR A 1 172 ? 19.637 -6.056 -49.288 1.00 68.25 172 THR A C 1
ATOM 1265 O O . THR A 1 172 ? 19.050 -6.665 -48.387 1.00 68.25 172 THR A O 1
ATOM 1268 N N . GLU A 1 173 ? 20.900 -6.336 -49.624 1.00 72.69 173 GLU A N 1
ATOM 1269 C CA . GLU A 1 173 ? 21.733 -7.278 -48.874 1.00 72.69 173 GLU A CA 1
ATOM 1270 C C . GLU A 1 173 ? 22.390 -6.582 -47.683 1.00 72.69 173 GLU A C 1
ATOM 1272 O O . GLU A 1 173 ? 23.233 -5.699 -47.856 1.00 72.69 173 GLU A O 1
ATOM 1277 N N . VAL A 1 174 ? 22.040 -7.031 -46.476 1.00 77.31 174 VAL A N 1
ATOM 1278 C CA . VAL A 1 174 ? 22.597 -6.511 -45.224 1.00 77.31 174 VAL A CA 1
ATOM 1279 C C . VAL A 1 174 ? 23.359 -7.614 -44.499 1.00 77.31 174 VAL A C 1
ATOM 1281 O O . VAL A 1 174 ? 22.915 -8.763 -44.389 1.00 77.31 174 VAL A O 1
ATOM 1284 N N . TYR A 1 175 ? 24.530 -7.248 -43.997 1.00 80.25 175 TYR A N 1
ATOM 1285 C CA . TYR A 1 175 ? 25.449 -8.115 -43.285 1.00 80.25 175 TYR A CA 1
ATOM 1286 C C . TYR A 1 175 ? 25.632 -7.573 -41.873 1.00 80.25 175 TYR A C 1
ATOM 1288 O O . TYR A 1 175 ? 26.044 -6.431 -41.706 1.00 80.25 175 TYR A O 1
ATOM 1296 N N . PHE A 1 176 ? 25.360 -8.412 -40.876 1.00 82.38 176 PHE A N 1
ATOM 1297 C CA . PHE A 1 176 ? 25.666 -8.147 -39.472 1.00 82.38 176 PHE A CA 1
ATOM 1298 C C . PHE A 1 176 ? 26.747 -9.123 -39.012 1.00 82.38 176 PHE A C 1
ATOM 1300 O O . PHE A 1 176 ? 26.655 -10.324 -39.288 1.00 82.38 176 PHE A O 1
ATOM 1307 N N . ASP A 1 177 ? 27.753 -8.624 -38.305 1.00 79.94 177 ASP A N 1
ATOM 1308 C CA . ASP A 1 177 ? 28.855 -9.421 -37.779 1.00 79.94 177 ASP A CA 1
ATOM 1309 C C . ASP A 1 177 ? 29.261 -8.974 -36.370 1.00 79.94 177 ASP A C 1
ATOM 1311 O O . ASP A 1 177 ? 28.928 -7.879 -35.913 1.00 79.94 177 ASP A O 1
ATOM 1315 N N . ASP A 1 178 ? 29.971 -9.859 -35.671 1.00 82.38 178 ASP A N 1
ATOM 1316 C CA . ASP A 1 178 ? 30.541 -9.605 -34.346 1.00 82.38 178 ASP A CA 1
ATOM 1317 C C . ASP A 1 178 ? 29.525 -9.091 -33.301 1.00 82.38 178 ASP A C 1
ATOM 1319 O O . ASP A 1 178 ? 29.856 -8.255 -32.460 1.00 82.38 178 ASP A O 1
ATOM 1323 N N . LEU A 1 179 ? 28.295 -9.634 -33.301 1.00 83.00 179 LEU A N 1
ATOM 1324 C CA . LEU A 1 179 ? 27.317 -9.352 -32.242 1.00 83.00 179 LEU A CA 1
ATOM 1325 C C . LEU A 1 179 ? 27.932 -9.676 -30.874 1.00 83.00 179 LEU A C 1
ATOM 1327 O O . LEU A 1 179 ? 28.253 -10.832 -30.570 1.00 83.00 179 LEU A O 1
ATOM 1331 N N . MET A 1 180 ? 28.055 -8.646 -30.046 1.00 84.50 180 MET A N 1
ATOM 1332 C CA . MET A 1 180 ? 28.585 -8.710 -28.697 1.00 84.50 180 MET A CA 1
ATOM 1333 C C . MET A 1 180 ? 27.523 -8.225 -27.719 1.00 84.50 180 MET A C 1
ATOM 1335 O O . MET A 1 180 ? 26.966 -7.145 -27.866 1.00 84.50 180 MET A O 1
ATOM 1339 N N . ILE A 1 181 ? 27.268 -9.026 -26.687 1.00 86.75 181 ILE A N 1
ATOM 1340 C CA . ILE A 1 181 ? 26.384 -8.661 -25.581 1.00 86.75 181 ILE A CA 1
ATOM 1341 C C . ILE A 1 181 ? 27.195 -8.788 -24.296 1.00 86.75 181 ILE A C 1
ATOM 1343 O O . ILE A 1 181 ? 27.766 -9.847 -24.027 1.00 86.75 181 ILE A O 1
ATOM 1347 N N . ASN A 1 182 ? 27.252 -7.715 -23.513 1.00 87.06 182 ASN A N 1
ATOM 1348 C CA . ASN A 1 182 ? 27.828 -7.706 -22.176 1.00 87.06 182 ASN A CA 1
ATOM 1349 C C . ASN A 1 182 ? 26.689 -7.571 -21.168 1.00 87.06 182 ASN A C 1
ATOM 1351 O O . ASN A 1 182 ? 25.954 -6.592 -21.187 1.00 87.06 182 ASN A O 1
ATOM 1355 N N . HIS A 1 183 ? 26.550 -8.554 -20.281 1.00 88.19 183 HIS A N 1
ATOM 1356 C CA . HIS A 1 183 ? 25.547 -8.544 -19.217 1.00 88.19 183 HIS A CA 1
ATOM 1357 C C . HIS A 1 183 ? 26.235 -8.363 -17.868 1.00 88.19 183 HIS A C 1
ATOM 1359 O O . HIS A 1 183 ? 26.921 -9.265 -17.382 1.00 88.19 183 HIS A O 1
ATOM 1365 N N . HIS A 1 184 ? 26.054 -7.192 -17.270 1.00 85.44 184 HIS A N 1
ATOM 1366 C CA . HIS A 1 184 ? 26.483 -6.889 -15.915 1.00 85.44 184 HIS A CA 1
ATOM 1367 C C . HIS A 1 184 ? 25.331 -7.180 -14.962 1.00 85.44 184 HIS A C 1
ATOM 1369 O O . HIS A 1 184 ? 24.437 -6.361 -14.767 1.00 85.44 184 HIS A O 1
ATOM 1375 N N . LYS A 1 185 ? 25.360 -8.382 -14.386 1.00 81.81 185 LYS A N 1
ATOM 1376 C CA . LYS A 1 185 ? 24.385 -8.782 -13.374 1.00 81.81 185 LYS A CA 1
ATOM 1377 C C . LYS A 1 185 ? 24.571 -7.975 -12.100 1.00 81.81 185 LYS A C 1
ATOM 1379 O O . LYS A 1 185 ? 25.700 -7.892 -11.595 1.00 81.81 185 LYS A O 1
ATOM 1384 N N . THR A 1 186 ? 23.472 -7.475 -11.554 1.00 77.94 186 THR A N 1
ATOM 1385 C CA . THR A 1 186 ? 23.432 -6.930 -10.202 1.00 77.94 186 THR A CA 1
ATOM 1386 C C . THR A 1 186 ? 23.930 -7.996 -9.243 1.00 77.94 186 THR A C 1
ATOM 1388 O O . THR A 1 186 ? 23.576 -9.177 -9.324 1.00 77.94 186 THR A O 1
ATOM 1391 N N . GLU A 1 187 ? 24.838 -7.608 -8.354 1.00 73.69 187 GLU A N 1
ATOM 1392 C CA . GLU A 1 187 ? 25.327 -8.545 -7.362 1.00 73.69 187 GLU A CA 1
ATOM 1393 C C . GLU A 1 187 ? 24.230 -8.804 -6.335 1.00 73.69 187 GLU A C 1
ATOM 1395 O O . GLU A 1 187 ? 23.811 -7.890 -5.632 1.00 73.69 187 GLU A O 1
ATOM 1400 N N . LEU A 1 188 ? 23.819 -10.065 -6.194 1.00 73.44 188 LEU A N 1
ATOM 1401 C CA . LEU A 1 188 ? 23.034 -10.468 -5.038 1.00 73.44 188 LEU A CA 1
ATOM 1402 C C . LEU A 1 188 ? 23.902 -10.296 -3.784 1.00 73.44 188 LEU A C 1
ATOM 1404 O O . LEU A 1 188 ? 24.941 -10.949 -3.645 1.00 73.44 188 LEU A O 1
ATOM 1408 N N . ILE A 1 189 ? 23.497 -9.387 -2.901 1.00 80.00 189 ILE A N 1
ATOM 1409 C CA . ILE A 1 189 ? 24.199 -9.109 -1.642 1.00 80.00 189 ILE A CA 1
ATOM 1410 C C . ILE A 1 189 ? 23.636 -9.996 -0.532 1.00 80.00 189 ILE A C 1
ATOM 1412 O O . ILE A 1 189 ? 24.408 -10.614 0.205 1.00 80.00 189 ILE A O 1
ATOM 1416 N N . GLN A 1 190 ? 22.307 -10.093 -0.461 1.00 79.75 190 GLN A N 1
ATOM 1417 C CA . GLN A 1 190 ? 21.592 -10.903 0.513 1.00 79.75 190 GLN A CA 1
ATOM 1418 C C . GLN A 1 190 ? 20.259 -11.408 -0.058 1.00 79.75 190 GLN A C 1
ATOM 1420 O O . GLN A 1 190 ? 19.605 -10.690 -0.811 1.00 79.75 190 GLN A O 1
ATOM 1425 N N . ALA A 1 191 ? 19.873 -12.632 0.293 1.00 85.00 191 ALA A N 1
ATOM 1426 C CA . ALA A 1 191 ? 18.551 -13.200 0.045 1.00 85.00 191 ALA A CA 1
ATOM 1427 C C . ALA A 1 191 ? 18.160 -14.097 1.219 1.00 85.00 191 ALA A C 1
ATOM 1429 O O . ALA A 1 191 ? 18.956 -14.935 1.638 1.00 85.00 191 ALA A O 1
ATOM 1430 N N . ASP A 1 192 ? 16.938 -13.942 1.715 1.00 87.88 192 ASP A N 1
ATOM 1431 C CA . ASP A 1 192 ? 16.406 -14.706 2.838 1.00 87.88 192 ASP A CA 1
ATOM 1432 C C . ASP A 1 192 ? 14.999 -15.211 2.488 1.00 87.88 192 ASP A C 1
ATOM 1434 O O . ASP A 1 192 ? 14.135 -14.424 2.104 1.00 87.88 192 ASP A O 1
ATOM 1438 N N . ASP A 1 193 ? 14.763 -16.514 2.653 1.00 89.12 193 ASP A N 1
ATOM 1439 C CA . ASP A 1 193 ? 13.436 -17.119 2.547 1.00 89.12 193 ASP A CA 1
ATOM 1440 C C . ASP A 1 193 ? 12.903 -17.456 3.944 1.00 89.12 193 ASP A C 1
ATOM 1442 O O . ASP A 1 193 ? 13.614 -18.016 4.792 1.00 89.12 193 ASP A O 1
ATOM 1446 N N . TYR A 1 194 ? 11.623 -17.163 4.174 1.00 90.56 194 TYR A N 1
ATOM 1447 C CA . TYR A 1 194 ? 10.992 -17.274 5.486 1.00 90.56 194 TYR A CA 1
ATOM 1448 C C . TYR A 1 194 ? 9.820 -18.256 5.487 1.00 90.56 194 TYR A C 1
ATOM 1450 O O . TYR A 1 194 ? 9.019 -18.319 4.554 1.00 90.56 194 TYR A O 1
ATOM 1458 N N . TYR A 1 195 ? 9.670 -18.991 6.586 1.00 90.31 195 TYR A N 1
ATOM 1459 C CA . TYR A 1 195 ? 8.408 -19.637 6.927 1.00 90.31 195 TYR A CA 1
ATOM 1460 C C . TYR A 1 195 ? 7.324 -18.573 7.168 1.00 90.31 195 TYR A C 1
ATOM 1462 O O . TYR A 1 195 ? 7.662 -17.423 7.451 1.00 90.31 195 TYR A O 1
ATOM 1470 N N . PRO A 1 196 ? 6.025 -18.936 7.159 1.00 87.31 196 PRO A N 1
ATOM 1471 C CA . PRO A 1 196 ? 4.939 -17.969 7.325 1.00 87.31 196 PRO A CA 1
ATOM 1472 C C . PRO A 1 196 ? 5.049 -17.065 8.556 1.00 87.31 196 PRO A C 1
ATOM 1474 O O . PRO A 1 196 ? 4.577 -15.946 8.512 1.00 87.31 196 PRO A O 1
ATOM 1477 N N . PHE A 1 197 ? 5.659 -17.535 9.647 1.00 87.75 197 PHE A N 1
ATOM 1478 C CA . PHE A 1 197 ? 5.848 -16.752 10.875 1.00 87.75 197 PHE A CA 1
ATOM 1479 C C . PHE A 1 197 ? 7.199 -16.021 10.946 1.00 87.75 197 PHE A C 1
ATOM 1481 O O . PHE A 1 197 ? 7.525 -15.462 11.987 1.00 87.75 197 PHE A O 1
ATOM 1488 N N . GLY A 1 198 ? 7.978 -16.004 9.866 1.00 89.12 198 GLY A N 1
ATOM 1489 C CA . GLY A 1 198 ? 9.215 -15.228 9.763 1.00 89.12 198 GLY A CA 1
ATOM 1490 C C . GLY A 1 198 ? 10.497 -15.960 10.131 1.00 89.12 198 GLY A C 1
ATOM 1491 O O . GLY A 1 198 ? 11.568 -15.360 10.096 1.00 89.12 198 GLY A O 1
ATOM 1492 N N . LEU A 1 199 ? 10.431 -17.253 10.458 1.00 90.88 199 LEU A N 1
ATOM 1493 C CA . LEU A 1 199 ? 11.637 -18.046 10.684 1.00 90.88 199 LEU A CA 1
ATOM 1494 C C . LEU A 1 199 ? 12.359 -18.266 9.351 1.00 90.88 199 LEU A C 1
ATOM 1496 O O . LEU A 1 199 ? 11.792 -18.853 8.429 1.00 90.88 199 LEU A O 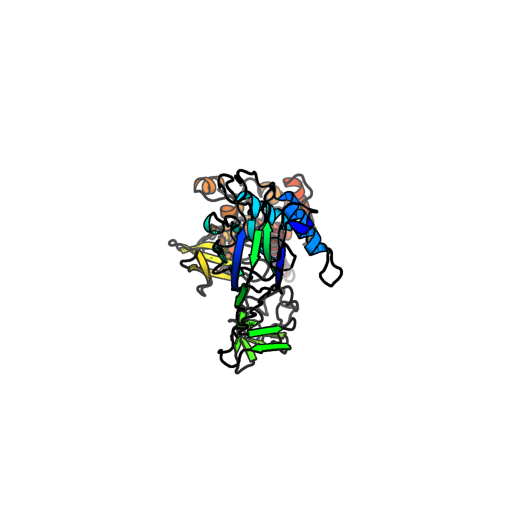1
ATOM 1500 N N . THR A 1 200 ? 13.607 -17.820 9.253 1.00 90.19 200 THR A N 1
ATOM 1501 C CA . THR A 1 200 ? 14.424 -18.006 8.050 1.00 90.19 200 THR A CA 1
ATOM 1502 C C . THR A 1 200 ? 14.779 -19.482 7.873 1.00 90.19 200 THR A C 1
ATOM 1504 O O . THR A 1 200 ? 15.306 -20.111 8.791 1.00 90.19 200 THR A O 1
ATOM 1507 N N . PHE A 1 201 ? 14.498 -20.047 6.698 1.00 89.56 201 PHE A N 1
ATOM 1508 C CA . PHE A 1 201 ? 14.843 -21.441 6.375 1.00 89.56 201 PHE A CA 1
ATOM 1509 C C . PHE A 1 201 ? 15.893 -21.569 5.277 1.00 89.56 201 PHE A C 1
ATOM 1511 O O . PHE A 1 201 ? 16.509 -22.625 5.136 1.00 89.56 201 PHE A O 1
ATOM 1518 N N . ASN A 1 202 ? 16.109 -20.499 4.519 1.00 87.12 202 ASN A N 1
ATOM 1519 C CA . ASN A 1 202 ? 17.169 -20.391 3.536 1.00 87.12 202 ASN A CA 1
ATOM 1520 C C . ASN A 1 202 ? 17.715 -18.963 3.584 1.00 87.12 202 ASN A C 1
ATOM 1522 O O . ASN A 1 202 ? 16.943 -18.014 3.658 1.00 87.12 202 ASN A O 1
ATOM 1526 N N . SER A 1 203 ? 19.036 -18.821 3.599 1.00 85.81 203 SER A N 1
ATOM 1527 C CA . SER A 1 203 ? 19.703 -17.524 3.706 1.00 85.81 203 SER A CA 1
ATOM 1528 C C . SER A 1 203 ? 20.991 -17.540 2.896 1.00 85.81 203 SER A C 1
ATOM 1530 O O . SER A 1 203 ? 21.765 -18.502 2.935 1.00 85.81 203 SER A O 1
ATOM 1532 N N . TYR A 1 204 ? 21.217 -16.464 2.160 1.00 84.25 204 TYR A N 1
ATOM 1533 C CA . TYR A 1 204 ? 22.434 -16.177 1.426 1.00 84.25 204 TYR A CA 1
ATOM 1534 C C . TYR A 1 204 ? 22.876 -14.765 1.787 1.00 84.25 204 TYR A C 1
ATOM 1536 O O . TYR A 1 204 ? 22.128 -13.825 1.556 1.00 84.25 204 TYR A O 1
ATOM 1544 N N . THR A 1 205 ? 24.109 -14.608 2.268 1.00 82.06 205 THR A N 1
ATOM 1545 C CA . THR A 1 205 ? 24.739 -13.298 2.477 1.00 82.06 205 THR A CA 1
ATOM 1546 C C . THR A 1 205 ? 26.163 -13.346 1.956 1.00 82.06 205 THR A C 1
ATOM 1548 O O . THR A 1 205 ? 26.910 -14.299 2.201 1.00 82.06 205 THR A O 1
ATOM 1551 N N . LYS A 1 206 ? 26.575 -12.314 1.225 1.00 78.19 206 LYS A N 1
ATOM 1552 C CA . LYS A 1 206 ? 27.936 -12.222 0.704 1.00 78.19 206 LYS A CA 1
ATOM 1553 C C . LYS A 1 206 ? 28.923 -11.848 1.822 1.00 78.19 206 LYS A C 1
ATOM 1555 O O . LYS A 1 206 ? 28.768 -10.828 2.478 1.00 78.19 206 LYS A O 1
ATOM 1560 N N . ASN A 1 207 ? 30.002 -12.625 1.971 1.00 67.62 207 ASN A N 1
ATOM 1561 C CA . ASN A 1 207 ? 30.995 -12.561 3.070 1.00 67.62 207 ASN A CA 1
ATOM 1562 C C . ASN A 1 207 ? 31.710 -11.208 3.330 1.00 67.62 207 ASN A C 1
ATOM 1564 O O . ASN A 1 207 ? 32.517 -11.131 4.252 1.00 67.62 207 ASN A O 1
ATOM 1568 N N . TYR A 1 208 ? 31.481 -10.165 2.528 1.00 62.09 208 TYR A N 1
ATOM 1569 C CA . TYR A 1 208 ? 32.151 -8.862 2.668 1.00 62.09 208 TYR A CA 1
ATOM 1570 C C . TYR A 1 208 ? 31.189 -7.686 2.902 1.00 62.09 208 TYR A C 1
ATOM 1572 O O . TYR A 1 208 ? 31.662 -6.571 3.115 1.00 62.09 208 TYR A O 1
ATOM 1580 N N . SER A 1 209 ? 29.869 -7.901 2.867 1.00 62.28 209 SER A N 1
ATOM 1581 C CA . SER A 1 209 ? 28.882 -6.888 3.257 1.00 62.28 209 SER A CA 1
ATOM 1582 C C . SER A 1 209 ? 28.497 -7.080 4.720 1.00 62.28 209 SER A C 1
ATOM 1584 O O . SER A 1 209 ? 28.323 -8.216 5.160 1.00 62.28 209 SER A O 1
ATOM 1586 N N . GLN A 1 210 ? 28.319 -5.984 5.465 1.00 68.56 210 GLN A N 1
ATOM 1587 C CA . GLN A 1 210 ? 27.536 -6.061 6.700 1.00 68.56 210 GLN A CA 1
ATOM 1588 C C . GLN A 1 210 ? 26.157 -6.607 6.321 1.00 68.56 210 GLN A C 1
ATOM 1590 O O . GLN A 1 210 ? 25.555 -6.116 5.364 1.00 68.56 210 GLN A O 1
ATOM 1595 N N . ALA A 1 211 ? 25.718 -7.674 6.990 1.00 71.06 211 ALA A N 1
ATOM 1596 C CA . ALA A 1 211 ? 24.413 -8.257 6.725 1.00 71.06 211 ALA A CA 1
ATOM 1597 C C . ALA A 1 211 ? 23.337 -7.190 6.965 1.00 71.06 211 ALA A C 1
ATOM 1599 O O . ALA A 1 211 ? 23.406 -6.439 7.939 1.00 71.06 211 ALA A O 1
ATOM 1600 N N . GLN A 1 212 ? 22.360 -7.112 6.067 1.00 80.69 212 GLN A N 1
ATOM 1601 C CA . GLN A 1 212 ? 21.185 -6.288 6.272 1.00 80.69 212 GLN A CA 1
ATOM 1602 C C . GLN A 1 212 ? 20.446 -6.816 7.505 1.00 80.69 212 GLN A C 1
ATOM 1604 O O . GLN A 1 212 ? 20.048 -7.988 7.558 1.00 80.69 212 GLN A O 1
ATOM 1609 N N . LYS A 1 213 ? 20.290 -5.936 8.494 1.00 85.75 213 LYS A N 1
ATOM 1610 C CA . LYS A 1 213 ? 19.602 -6.240 9.745 1.00 85.75 213 LYS A CA 1
ATOM 1611 C C . LYS A 1 213 ? 18.084 -6.224 9.590 1.00 85.75 213 LYS A C 1
ATOM 1613 O O . LYS A 1 213 ? 17.395 -6.958 10.290 1.00 85.75 213 LYS A O 1
ATOM 1618 N N . TYR A 1 214 ? 17.568 -5.428 8.654 1.00 84.25 214 TYR A N 1
ATOM 1619 C CA . TYR A 1 214 ? 16.143 -5.363 8.334 1.00 84.25 214 TYR A CA 1
ATOM 1620 C C . TYR A 1 214 ? 15.735 -6.559 7.468 1.00 84.25 214 TYR A C 1
ATOM 1622 O O . TYR A 1 214 ? 16.132 -6.661 6.308 1.00 84.25 214 TYR A O 1
ATOM 1630 N N . LYS A 1 215 ? 14.968 -7.484 8.046 1.00 87.00 215 LYS A N 1
ATOM 1631 C CA . LYS A 1 215 ? 14.673 -8.796 7.453 1.00 87.00 215 LYS A CA 1
ATOM 1632 C C . LYS A 1 215 ? 13.161 -9.004 7.315 1.00 87.00 215 LYS A C 1
ATOM 1634 O O . LYS A 1 215 ? 12.497 -8.275 6.579 1.00 87.00 215 LYS A O 1
ATOM 1639 N N . TYR A 1 216 ? 12.600 -9.985 8.019 1.00 84.62 216 TYR A N 1
ATOM 1640 C CA . TYR A 1 216 ? 11.178 -10.307 7.973 1.00 84.62 216 TYR A CA 1
ATOM 1641 C C . TYR A 1 216 ? 10.298 -9.078 8.272 1.00 84.62 216 TYR A C 1
ATOM 1643 O O . TYR A 1 216 ? 10.510 -8.378 9.262 1.00 84.62 216 TYR A O 1
ATOM 1651 N N . ASN A 1 217 ? 9.321 -8.812 7.396 1.00 80.50 217 ASN A N 1
ATOM 1652 C CA . ASN A 1 217 ? 8.414 -7.654 7.445 1.00 80.50 217 ASN A CA 1
ATOM 1653 C C . ASN A 1 217 ? 9.104 -6.283 7.548 1.00 80.50 217 ASN A C 1
ATOM 1655 O O . ASN A 1 217 ? 8.523 -5.335 8.075 1.00 80.50 217 ASN A O 1
ATOM 1659 N N . GLY A 1 218 ? 10.346 -6.175 7.062 1.00 80.88 218 GLY A N 1
ATOM 1660 C CA . GLY A 1 218 ? 11.116 -4.936 7.136 1.00 80.88 218 GLY A CA 1
ATOM 1661 C C . GLY A 1 218 ? 11.434 -4.519 8.572 1.00 80.88 218 GLY A C 1
ATOM 1662 O O . GLY A 1 218 ? 11.578 -3.330 8.835 1.00 80.88 218 GLY A O 1
ATOM 1663 N N . LYS A 1 219 ? 11.498 -5.473 9.510 1.00 81.12 219 LYS A N 1
ATOM 1664 C CA . LYS A 1 219 ? 11.872 -5.232 10.908 1.00 81.12 219 LYS A CA 1
ATOM 1665 C C . LYS A 1 219 ? 13.318 -5.615 11.169 1.00 81.12 219 LYS A C 1
ATOM 1667 O O . LYS A 1 219 ? 13.833 -6.556 10.559 1.00 81.12 219 LYS A O 1
ATOM 1672 N N . GLU A 1 220 ? 13.963 -4.864 12.056 1.00 85.50 220 GLU A N 1
ATOM 1673 C CA . GLU A 1 220 ? 15.345 -5.111 12.459 1.00 85.50 220 GLU A CA 1
ATOM 1674 C C . GLU A 1 220 ? 15.403 -6.388 13.302 1.00 85.50 220 GLU A C 1
ATOM 1676 O O . GLU A 1 220 ? 14.673 -6.525 14.282 1.00 85.50 220 GLU A O 1
ATOM 1681 N N . LEU A 1 221 ? 16.229 -7.348 12.888 1.00 89.25 221 LEU A N 1
ATOM 1682 C CA . LEU A 1 221 ? 16.564 -8.518 13.689 1.00 89.25 221 LEU A CA 1
ATOM 1683 C C . LEU A 1 221 ? 17.736 -8.160 14.599 1.00 89.25 221 LEU A C 1
ATOM 1685 O O . LEU A 1 221 ? 18.824 -7.880 14.091 1.00 89.25 221 LEU A O 1
ATOM 1689 N N . GLU A 1 222 ? 17.542 -8.253 15.915 1.00 86.56 222 GLU A N 1
ATOM 1690 C CA . GLU A 1 222 ? 18.645 -8.060 16.850 1.00 86.56 222 GLU A CA 1
ATOM 1691 C C . GLU A 1 222 ? 19.444 -9.333 17.101 1.00 86.56 222 GLU A C 1
ATOM 1693 O O . GLU A 1 222 ? 18.960 -10.293 17.699 1.00 86.56 222 GLU A O 1
ATOM 1698 N N . GLU A 1 223 ? 20.709 -9.302 16.681 1.00 82.62 223 GLU A N 1
ATOM 1699 C CA . GLU A 1 223 ? 21.605 -10.465 16.620 1.00 82.62 223 GLU A CA 1
ATOM 1700 C C . GLU A 1 223 ? 21.930 -11.073 17.993 1.00 82.62 223 GLU A C 1
ATOM 1702 O O . GLU A 1 223 ? 22.261 -12.251 18.083 1.00 82.62 223 GLU A O 1
ATOM 1707 N N . GLU A 1 224 ? 21.849 -10.295 19.077 1.00 83.44 224 GLU A N 1
ATOM 1708 C CA . GLU A 1 224 ? 22.128 -10.809 20.426 1.00 83.44 224 GLU A CA 1
ATOM 1709 C C . GLU A 1 224 ? 20.969 -11.628 21.005 1.00 83.44 224 GLU A C 1
ATOM 1711 O O . GLU A 1 224 ? 21.180 -12.473 21.879 1.00 83.44 224 GLU A O 1
ATOM 1716 N N . THR A 1 225 ? 19.742 -11.357 20.553 1.00 85.31 225 THR A N 1
ATOM 1717 C CA . THR A 1 225 ? 18.522 -11.956 21.116 1.00 85.31 225 THR A CA 1
ATOM 1718 C C . THR A 1 225 ? 17.759 -12.825 20.124 1.00 85.31 225 THR A C 1
ATOM 1720 O O . THR A 1 225 ? 16.885 -13.576 20.550 1.00 85.31 225 THR A O 1
ATOM 1723 N N . ASP A 1 226 ? 18.086 -12.738 18.831 1.00 87.62 226 ASP A N 1
ATOM 1724 C CA . ASP A 1 226 ? 17.350 -13.337 17.713 1.00 87.62 226 ASP A CA 1
ATOM 1725 C C . ASP A 1 226 ? 15.865 -12.925 17.669 1.00 87.62 226 ASP A C 1
ATOM 1727 O O . ASP A 1 226 ? 15.005 -13.647 17.156 1.00 87.62 226 ASP A O 1
ATOM 1731 N N . LEU A 1 227 ? 15.555 -11.738 18.200 1.00 89.50 227 LEU A N 1
ATOM 1732 C CA . LEU A 1 227 ? 14.215 -11.164 18.200 1.00 89.50 227 LEU A CA 1
ATOM 1733 C C . LEU A 1 227 ? 14.118 -10.023 17.195 1.00 89.50 227 LEU A C 1
ATOM 1735 O O . LEU A 1 227 ? 15.040 -9.225 17.036 1.00 89.50 227 LEU A O 1
ATOM 1739 N N . TYR A 1 228 ? 12.964 -9.922 16.547 1.00 87.81 228 TYR A N 1
ATOM 1740 C CA . TYR A 1 228 ? 12.653 -8.792 15.687 1.00 87.81 228 TYR A CA 1
ATOM 1741 C C . TYR A 1 228 ? 12.118 -7.624 16.504 1.00 87.81 228 TYR A C 1
ATOM 1743 O O . TYR A 1 228 ? 11.165 -7.793 17.269 1.00 87.81 228 TYR A O 1
ATOM 1751 N N . ASP A 1 229 ? 12.681 -6.441 16.299 1.00 85.12 229 ASP A N 1
ATOM 1752 C CA . ASP A 1 229 ? 12.195 -5.209 16.901 1.00 85.12 229 ASP A CA 1
ATOM 1753 C C . ASP A 1 229 ? 11.015 -4.648 16.089 1.00 85.12 229 ASP A C 1
ATOM 1755 O O . ASP A 1 229 ? 11.160 -4.180 14.956 1.00 85.12 229 ASP A O 1
ATOM 1759 N N . TYR A 1 230 ? 9.813 -4.727 16.665 1.00 77.50 230 TYR A N 1
ATOM 1760 C CA . TYR A 1 230 ? 8.593 -4.128 16.117 1.00 77.50 230 TYR A CA 1
ATOM 1761 C C . TYR A 1 230 ? 8.292 -2.756 16.753 1.00 77.50 230 TYR A C 1
ATOM 1763 O O . TYR A 1 230 ? 7.192 -2.231 16.592 1.00 77.50 230 TYR A O 1
ATOM 1771 N N . GLY A 1 231 ? 9.247 -2.165 17.475 1.00 78.56 231 GLY A N 1
ATOM 1772 C CA . GLY A 1 231 ? 9.155 -0.884 18.173 1.00 78.56 231 GLY A CA 1
ATOM 1773 C C . GLY A 1 231 ? 8.486 -1.017 19.539 1.00 78.56 231 GLY A C 1
ATOM 1774 O O . GLY A 1 231 ? 9.099 -0.787 20.577 1.00 78.56 231 GLY A O 1
ATOM 1775 N N . ALA A 1 232 ? 7.215 -1.420 19.556 1.00 65.00 232 ALA A N 1
ATOM 1776 C CA . ALA A 1 232 ? 6.462 -1.576 20.804 1.00 65.00 232 ALA A CA 1
ATOM 1777 C C . ALA A 1 232 ? 6.787 -2.883 21.547 1.00 65.00 232 ALA A C 1
ATOM 1779 O O . ALA A 1 232 ? 6.612 -2.987 22.764 1.00 65.00 232 ALA A O 1
ATOM 1780 N N . ARG A 1 233 ? 7.190 -3.916 20.799 1.00 82.56 233 ARG A N 1
ATOM 1781 C CA . ARG A 1 233 ? 7.391 -5.286 21.280 1.00 82.56 233 ARG A CA 1
ATOM 1782 C C . ARG A 1 233 ? 8.493 -5.965 20.481 1.00 82.56 233 ARG A C 1
ATOM 1784 O O . ARG A 1 233 ? 8.686 -5.669 19.306 1.00 82.56 233 ARG A O 1
ATOM 1791 N N . PHE A 1 234 ? 9.129 -6.950 21.101 1.00 87.75 234 PHE A N 1
ATOM 1792 C CA . PHE A 1 234 ? 10.023 -7.866 20.407 1.00 87.75 234 PHE A CA 1
ATOM 1793 C C . PHE A 1 234 ? 9.258 -9.107 19.947 1.00 87.75 234 PHE A C 1
ATOM 1795 O O . PHE A 1 234 ? 8.451 -9.663 20.697 1.00 87.75 234 PHE A O 1
ATOM 1802 N N . TYR A 1 235 ? 9.500 -9.543 18.716 1.00 90.44 235 TYR A N 1
ATOM 1803 C CA . TYR A 1 235 ? 8.840 -10.686 18.095 1.00 90.44 235 TYR A CA 1
ATOM 1804 C C . TYR A 1 235 ? 9.803 -11.865 17.941 1.00 90.44 235 TYR A C 1
ATOM 1806 O O . TYR A 1 235 ? 10.864 -11.743 17.331 1.00 90.44 235 TYR A O 1
ATOM 1814 N N . ASP A 1 236 ? 9.412 -13.014 18.489 1.00 92.75 236 ASP A N 1
ATOM 1815 C CA . ASP A 1 236 ? 10.128 -14.279 18.373 1.00 92.75 236 ASP A CA 1
ATOM 1816 C C . ASP A 1 236 ? 9.570 -15.071 17.183 1.00 92.75 236 ASP A C 1
ATOM 1818 O O . ASP A 1 236 ? 8.461 -15.620 17.229 1.00 92.75 236 ASP A O 1
ATOM 1822 N N . VAL A 1 237 ? 10.360 -15.149 16.112 1.00 90.69 237 VAL A N 1
ATOM 1823 C CA . VAL A 1 237 ? 10.018 -15.889 14.888 1.00 90.69 237 VAL A CA 1
ATOM 1824 C C . VAL A 1 237 ? 10.065 -17.405 15.049 1.00 90.69 237 VAL A C 1
ATOM 1826 O O . VAL A 1 237 ? 9.384 -18.112 14.304 1.00 90.69 237 VAL A O 1
ATOM 1829 N N . ALA A 1 238 ? 10.850 -17.927 15.995 1.00 88.69 238 ALA A N 1
ATOM 1830 C CA . ALA A 1 238 ? 10.963 -19.365 16.220 1.00 88.69 238 ALA A CA 1
ATOM 1831 C C . ALA A 1 238 ? 9.687 -19.920 16.865 1.00 88.69 238 ALA A C 1
ATOM 1833 O O . ALA A 1 238 ? 9.266 -21.039 16.559 1.00 88.69 238 ALA A O 1
ATOM 1834 N N . VAL A 1 239 ? 9.049 -19.123 17.727 1.00 89.31 239 VAL A N 1
ATOM 1835 C CA . VAL A 1 239 ? 7.774 -19.468 18.377 1.00 89.31 239 VAL A CA 1
ATOM 1836 C C . VAL A 1 239 ? 6.565 -18.894 17.623 1.00 89.31 239 VAL A C 1
ATOM 1838 O O . VAL A 1 239 ? 5.459 -19.432 17.734 1.00 89.31 239 VAL A O 1
ATOM 1841 N N . GLY A 1 240 ? 6.758 -17.823 16.851 1.00 88.88 240 GLY A N 1
ATOM 1842 C CA . GLY A 1 240 ? 5.702 -17.112 16.130 1.00 88.88 240 GLY A CA 1
ATOM 1843 C C . GLY A 1 240 ? 4.842 -16.233 17.042 1.00 88.88 240 GLY A C 1
ATOM 1844 O O . GLY A 1 240 ? 3.618 -16.189 16.885 1.00 88.88 240 GLY A O 1
ATOM 1845 N N . ARG A 1 241 ? 5.450 -15.604 18.058 1.00 89.50 241 ARG A N 1
ATOM 1846 C CA . ARG A 1 241 ? 4.757 -14.824 19.102 1.00 89.50 241 ARG A CA 1
ATOM 1847 C C . ARG A 1 241 ? 5.578 -13.619 19.544 1.00 89.50 241 ARG A C 1
ATOM 1849 O O . ARG A 1 241 ? 6.799 -13.629 19.447 1.00 89.50 241 ARG A O 1
ATOM 1856 N N . PHE A 1 242 ? 4.916 -12.605 20.093 1.00 88.88 242 PHE A N 1
ATOM 1857 C CA . PHE A 1 242 ? 5.628 -11.543 20.804 1.00 88.88 242 PHE A CA 1
ATOM 1858 C C . PHE A 1 242 ? 6.240 -12.080 22.105 1.00 88.88 242 PHE A C 1
ATOM 1860 O O . PHE A 1 242 ? 5.689 -12.986 22.732 1.00 88.88 242 PHE A O 1
ATOM 1867 N N . SER A 1 243 ? 7.386 -11.532 22.510 1.00 87.19 243 SER A N 1
ATOM 1868 C CA . SER A 1 243 ? 8.080 -11.902 23.750 1.00 87.19 243 SER A CA 1
ATOM 1869 C C . SER A 1 243 ? 7.485 -11.212 24.984 1.00 87.19 243 SER A C 1
ATOM 1871 O O . SER A 1 243 ? 7.648 -11.685 26.111 1.00 87.19 243 SER A O 1
ATOM 1873 N N . THR A 1 244 ? 6.743 -10.124 24.776 1.00 84.31 244 THR A N 1
ATOM 1874 C CA . THR A 1 244 ? 6.035 -9.362 25.806 1.00 84.31 244 THR A CA 1
ATOM 1875 C C . THR A 1 244 ? 4.529 -9.371 25.556 1.00 84.31 244 THR A C 1
ATOM 1877 O O . THR A 1 244 ? 4.064 -9.556 24.431 1.00 84.31 244 THR A O 1
ATOM 1880 N N . ILE A 1 245 ? 3.760 -9.213 26.638 1.00 80.75 245 ILE A N 1
ATOM 1881 C CA . ILE A 1 245 ? 2.302 -9.080 26.562 1.00 80.75 245 ILE A CA 1
ATOM 1882 C C . ILE A 1 245 ? 1.981 -7.769 25.845 1.00 80.75 245 ILE A C 1
ATOM 1884 O O . ILE A 1 245 ? 2.576 -6.739 26.157 1.00 80.75 245 ILE A O 1
ATOM 1888 N N . ASP A 1 246 ? 1.028 -7.816 24.919 1.00 69.50 246 ASP A N 1
ATOM 1889 C CA . ASP A 1 246 ? 0.436 -6.636 24.305 1.00 69.50 246 ASP A CA 1
ATOM 1890 C C . ASP A 1 246 ? -0.066 -5.664 25.390 1.00 69.50 246 ASP A C 1
ATOM 1892 O O . ASP A 1 246 ? -0.920 -6.056 26.198 1.00 69.50 246 ASP A O 1
ATOM 1896 N N . PRO A 1 247 ? 0.414 -4.406 25.427 1.00 66.12 247 PRO A N 1
ATOM 1897 C CA . PRO A 1 247 ? -0.139 -3.378 26.309 1.00 66.12 247 PRO A CA 1
ATOM 1898 C C . PRO A 1 247 ? -1.662 -3.210 26.172 1.00 66.12 247 PRO A C 1
ATOM 1900 O O . PRO A 1 247 ? -2.314 -2.770 27.117 1.00 66.12 247 PRO A O 1
ATOM 1903 N N . LEU A 1 248 ? -2.231 -3.610 25.029 1.00 63.44 248 LEU A N 1
ATOM 1904 C CA . LEU A 1 248 ? -3.658 -3.589 24.709 1.00 63.44 248 LEU A CA 1
ATOM 1905 C C . LEU A 1 248 ? -4.314 -4.982 24.777 1.00 63.44 248 LEU A C 1
ATOM 1907 O O . LEU A 1 248 ? -5.406 -5.182 24.249 1.00 63.44 248 LEU A O 1
ATOM 1911 N N . SER A 1 249 ? -3.691 -5.953 25.450 1.00 64.12 249 SER A N 1
ATOM 1912 C CA . SER A 1 249 ? -4.235 -7.317 25.595 1.00 64.12 249 SER A CA 1
ATOM 1913 C C . SER A 1 249 ? -5.601 -7.381 26.294 1.00 64.12 249 SER A C 1
ATOM 1915 O O . SER A 1 249 ? -6.374 -8.299 26.029 1.00 64.12 249 SER A O 1
ATOM 1917 N N . ASP A 1 250 ? -5.924 -6.393 27.134 1.00 60.72 250 ASP A N 1
ATOM 1918 C CA . ASP A 1 250 ? -7.225 -6.249 27.809 1.00 60.72 250 ASP A CA 1
ATOM 1919 C C . ASP A 1 250 ? -8.260 -5.446 26.980 1.00 60.72 250 ASP A C 1
ATOM 1921 O O . ASP A 1 250 ? -9.334 -5.094 27.479 1.00 60.72 250 ASP A O 1
ATOM 1925 N N . PHE A 1 251 ? -7.965 -5.127 25.714 1.00 50.72 251 PHE A N 1
ATOM 1926 C CA . PHE A 1 251 ? -8.840 -4.335 24.844 1.00 50.72 251 PHE A CA 1
ATOM 1927 C C . PHE A 1 251 ? -10.017 -5.156 24.276 1.00 50.72 251 PHE A C 1
ATOM 1929 O O . PHE A 1 251 ? -9.923 -6.367 24.063 1.00 50.72 251 PHE A O 1
ATOM 1936 N N . GLU A 1 252 ? -11.155 -4.499 24.003 1.00 47.69 252 GLU A N 1
ATOM 1937 C CA . GLU A 1 252 ? -12.387 -5.186 23.574 1.00 47.69 252 GLU A CA 1
ATOM 1938 C C . GLU A 1 252 ? -12.168 -6.047 22.311 1.00 47.69 252 GLU A C 1
ATOM 1940 O O . GLU A 1 252 ? -11.703 -5.560 21.277 1.00 47.69 252 GLU A O 1
ATOM 1945 N N . ASN A 1 253 ? -12.646 -7.297 22.349 1.00 50.16 253 ASN A N 1
ATOM 1946 C CA . ASN A 1 253 ? -12.478 -8.345 21.327 1.00 50.16 253 ASN A CA 1
ATOM 1947 C C . ASN A 1 253 ? -11.083 -9.000 21.258 1.00 50.16 253 ASN A C 1
ATOM 1949 O O . ASN A 1 253 ? -10.875 -9.858 20.393 1.00 50.16 253 ASN A O 1
ATOM 1953 N N . GLN A 1 254 ? -10.160 -8.675 22.171 1.00 56.00 254 GLN A N 1
ATOM 1954 C CA . GLN A 1 254 ? -8.934 -9.453 22.381 1.00 56.00 254 GLN A CA 1
ATOM 1955 C C . GLN A 1 254 ? -9.084 -10.524 23.473 1.00 56.00 254 GLN A C 1
ATOM 1957 O O . GLN A 1 254 ? -8.218 -11.384 23.592 1.00 56.00 254 GLN A O 1
ATOM 1962 N N . GLU A 1 255 ? -10.215 -10.582 24.194 1.00 64.62 255 GLU A N 1
ATOM 1963 C CA . GLU A 1 255 ? -10.382 -11.473 25.360 1.00 64.62 255 GLU A CA 1
ATOM 1964 C C . GLU A 1 255 ? -10.323 -12.971 25.001 1.00 64.62 255 GLU A C 1
ATOM 1966 O O . GLU A 1 255 ? -10.114 -13.828 25.858 1.00 64.62 255 GLU A O 1
ATOM 1971 N N . SER A 1 256 ? -10.551 -13.299 23.725 1.00 67.12 256 SER A N 1
ATOM 1972 C CA . SER A 1 256 ? -10.469 -14.669 23.195 1.00 67.12 256 SER A CA 1
ATOM 1973 C C . SER A 1 256 ? -9.082 -15.031 22.647 1.00 67.12 256 SER A C 1
ATOM 1975 O O . SER A 1 256 ? -8.870 -16.173 22.238 1.00 67.12 256 SER A O 1
ATOM 1977 N N . TRP A 1 257 ? -8.146 -14.080 22.627 1.00 68.12 257 TRP A N 1
ATOM 1978 C CA . TRP A 1 257 ? -6.800 -14.224 22.081 1.00 68.12 257 TRP A CA 1
ATOM 1979 C C . TRP A 1 257 ? -5.755 -14.095 23.189 1.00 68.12 257 TRP A C 1
ATOM 1981 O O . TRP A 1 257 ? -5.988 -13.517 24.244 1.00 68.12 257 TRP A O 1
ATOM 1991 N N . THR A 1 258 ? -4.580 -14.684 22.976 1.00 78.25 258 THR A N 1
ATOM 1992 C CA . THR A 1 258 ? -3.469 -14.527 23.922 1.00 78.25 258 THR A CA 1
ATOM 1993 C C . THR A 1 258 ? -2.796 -13.179 23.697 1.00 78.25 258 THR A C 1
ATOM 1995 O O . THR A 1 258 ? -2.546 -12.824 22.550 1.00 78.25 258 THR A O 1
ATOM 1998 N N . GLY A 1 259 ? -2.427 -12.452 24.756 1.00 80.12 259 GLY A N 1
ATOM 1999 C CA . GLY A 1 259 ? -1.698 -11.177 24.647 1.00 80.12 259 GLY A CA 1
ATOM 2000 C C . GLY A 1 259 ? -0.326 -11.277 23.960 1.00 80.12 259 GLY A C 1
ATOM 2001 O O . GLY A 1 259 ? 0.323 -10.268 23.737 1.00 80.12 259 GLY A O 1
ATOM 2002 N N . TYR A 1 260 ? 0.115 -12.484 23.608 1.00 83.81 260 TYR A N 1
ATOM 2003 C CA . TYR A 1 260 ? 1.347 -12.748 22.862 1.00 83.81 260 TYR A CA 1
ATOM 2004 C C . TYR A 1 260 ? 1.110 -13.094 21.383 1.00 83.81 260 TYR A C 1
ATOM 2006 O O . TYR A 1 260 ? 2.052 -13.459 20.677 1.00 83.81 260 TYR A O 1
ATOM 2014 N N . HIS A 1 261 ? -0.144 -13.102 20.922 1.00 79.50 261 HIS A N 1
ATOM 2015 C CA . HIS A 1 261 ? -0.475 -13.555 19.576 1.00 79.50 261 HIS A CA 1
ATOM 2016 C C . HIS A 1 261 ? 0.102 -12.610 18.519 1.00 79.50 261 HIS A C 1
ATOM 2018 O O . HIS A 1 261 ? 0.154 -11.400 18.711 1.00 79.50 261 HIS A O 1
ATOM 2024 N N . TYR A 1 262 ? 0.501 -13.178 17.386 1.00 77.19 262 TYR A N 1
ATOM 2025 C CA . TYR A 1 262 ? 0.950 -12.423 16.226 1.00 77.19 262 TYR A CA 1
ATOM 2026 C C . TYR A 1 262 ? -0.117 -12.499 15.134 1.00 77.19 262 TYR A C 1
ATOM 2028 O O . TYR A 1 262 ? -0.577 -13.598 14.816 1.00 77.19 262 TYR A O 1
ATOM 2036 N N . THR A 1 263 ? -0.546 -11.343 14.610 1.00 70.44 263 THR A N 1
ATOM 2037 C CA . THR A 1 263 ? -1.402 -11.208 13.406 1.00 70.44 263 THR A CA 1
ATOM 2038 C C . THR A 1 263 ? -2.645 -12.114 13.368 1.00 70.44 263 THR A C 1
ATOM 2040 O O . THR A 1 263 ? -3.070 -12.591 12.314 1.00 70.44 263 THR A O 1
ATOM 2043 N N . LEU A 1 264 ? -3.257 -12.378 14.530 1.00 73.81 264 LEU A N 1
ATOM 2044 C CA . LEU A 1 264 ? -4.392 -13.309 14.695 1.00 73.81 264 LEU A CA 1
ATOM 2045 C C . LEU A 1 264 ? -4.122 -14.718 14.116 1.00 73.81 264 LEU A C 1
ATOM 2047 O O . LEU A 1 264 ? -5.033 -15.385 13.624 1.00 73.81 264 LEU A O 1
ATOM 2051 N N . ASN A 1 265 ? -2.865 -15.170 14.183 1.00 77.94 265 ASN A N 1
ATOM 2052 C CA . ASN A 1 265 ? -2.350 -16.412 13.595 1.00 77.94 265 ASN A CA 1
ATOM 2053 C C . ASN A 1 265 ? -2.488 -16.498 12.064 1.00 77.94 265 ASN A C 1
ATOM 2055 O O . ASN A 1 265 ? -2.542 -17.601 11.516 1.00 77.94 265 ASN A O 1
ATOM 2059 N N . ASN A 1 266 ? -2.544 -15.363 11.364 1.00 76.38 266 ASN A N 1
ATOM 2060 C CA . ASN A 1 266 ? -2.604 -15.330 9.905 1.00 76.38 266 ASN A CA 1
ATOM 2061 C C . ASN A 1 266 ? -1.536 -14.397 9.299 1.00 76.38 266 ASN A C 1
ATOM 2063 O O . ASN A 1 266 ? -1.879 -13.405 8.653 1.00 76.38 266 ASN A O 1
ATOM 2067 N N . PRO A 1 267 ? -0.243 -14.736 9.454 1.00 76.81 267 PRO A N 1
ATOM 2068 C CA . PRO A 1 267 ? 0.869 -13.884 9.032 1.00 76.81 267 PRO A CA 1
ATOM 2069 C C . PRO A 1 267 ? 1.090 -13.844 7.509 1.00 76.81 267 PRO A C 1
ATOM 2071 O O . PRO A 1 267 ? 1.929 -13.097 7.030 1.00 76.81 267 PRO A O 1
ATOM 2074 N N . ILE A 1 268 ? 0.343 -14.644 6.734 1.00 72.75 268 ILE A N 1
ATOM 2075 C CA . ILE A 1 268 ? 0.407 -14.643 5.260 1.00 72.75 268 ILE A CA 1
ATOM 2076 C C . ILE A 1 268 ? -0.421 -13.493 4.677 1.00 72.75 268 ILE A C 1
ATOM 2078 O O . ILE A 1 268 ? -0.048 -12.913 3.665 1.00 72.75 268 ILE A O 1
ATOM 2082 N N . SER A 1 269 ? -1.571 -13.193 5.289 1.00 62.81 269 SER A N 1
ATOM 2083 C CA . SER A 1 269 ? -2.490 -12.149 4.804 1.00 62.81 269 SER A CA 1
ATOM 2084 C C . SER A 1 269 ? -2.465 -10.876 5.641 1.00 62.81 269 SER A C 1
ATOM 2086 O O . SER A 1 269 ? -3.027 -9.868 5.223 1.00 62.81 269 SER A O 1
ATOM 2088 N N . LYS A 1 270 ? -1.854 -10.930 6.827 1.00 54.84 270 LYS A N 1
ATOM 2089 C CA . LYS A 1 270 ? -1.791 -9.822 7.771 1.00 54.84 270 LYS A CA 1
ATOM 2090 C C . LYS A 1 270 ? -0.350 -9.601 8.184 1.00 54.84 270 LYS A C 1
ATOM 2092 O O . LYS A 1 270 ? 0.308 -10.522 8.662 1.00 54.84 270 LYS A O 1
ATOM 2097 N N . THR A 1 271 ? 0.082 -8.361 8.062 1.00 53.09 271 THR A N 1
ATOM 2098 C CA . THR A 1 271 ? 1.340 -7.868 8.612 1.00 53.09 271 THR A CA 1
ATOM 2099 C C . THR A 1 271 ? 0.991 -6.905 9.736 1.00 53.09 271 THR A C 1
ATOM 2101 O O . THR A 1 271 ? -0.075 -6.299 9.701 1.00 53.09 271 THR A O 1
ATOM 2104 N N . ASP A 1 272 ? 1.853 -6.789 10.742 1.00 50.56 272 ASP A N 1
ATOM 2105 C CA . ASP A 1 272 ? 1.741 -5.775 11.794 1.00 50.56 272 ASP A CA 1
ATOM 2106 C C . ASP A 1 272 ? 2.861 -4.735 11.581 1.00 50.56 272 ASP A C 1
ATOM 2108 O O . ASP A 1 272 ? 3.964 -4.907 12.110 1.00 50.56 272 ASP A O 1
ATOM 2112 N N . PRO A 1 273 ? 2.659 -3.713 10.719 1.00 44.75 273 PRO A N 1
ATOM 2113 C CA . PRO A 1 273 ? 3.745 -2.865 10.231 1.00 44.75 273 PRO A CA 1
ATOM 2114 C C . PRO A 1 273 ? 4.342 -1.959 11.308 1.00 44.75 273 PRO A C 1
ATOM 2116 O O . PRO A 1 273 ? 5.456 -1.477 11.123 1.00 44.75 273 PRO A O 1
ATOM 2119 N N . THR A 1 274 ? 3.657 -1.724 12.433 1.00 47.91 274 THR A N 1
ATOM 2120 C CA . THR A 1 274 ? 4.157 -0.855 13.521 1.00 47.91 274 THR A CA 1
ATOM 2121 C C . THR A 1 274 ? 4.081 -1.483 14.915 1.00 47.91 274 THR A C 1
ATOM 2123 O O . THR A 1 274 ? 4.448 -0.842 15.896 1.00 47.91 274 THR A O 1
ATOM 2126 N N . GLY A 1 275 ? 3.618 -2.731 15.022 1.00 46.97 275 GLY A N 1
ATOM 2127 C CA . GLY A 1 275 ? 3.204 -3.304 16.304 1.00 46.97 275 GLY A CA 1
ATOM 2128 C C . GLY A 1 275 ? 1.849 -2.766 16.795 1.00 46.97 275 GLY A C 1
ATOM 2129 O O . GLY A 1 275 ? 1.461 -3.119 17.913 1.00 46.97 275 GLY A O 1
ATOM 2130 N N . MET A 1 276 ? 1.209 -1.886 16.001 1.00 44.22 276 MET A N 1
ATOM 2131 C CA . MET A 1 276 ? 0.018 -1.046 16.231 1.00 44.22 276 MET A CA 1
ATOM 2132 C C . MET A 1 276 ? -0.627 -0.658 14.862 1.00 44.22 276 MET A C 1
ATOM 2134 O O . MET A 1 276 ? -0.040 -0.920 13.807 1.00 44.22 276 MET A O 1
ATOM 2138 N N . LEU A 1 277 ? -1.843 -0.097 14.843 1.00 55.38 277 LEU A N 1
ATOM 2139 C CA . LEU A 1 277 ? -2.808 -0.150 13.725 1.00 55.38 277 LEU A CA 1
ATOM 2140 C C . LEU A 1 277 ? -3.673 1.172 13.649 1.00 55.38 277 LEU A C 1
ATOM 2142 O O . LEU A 1 277 ? -4.439 1.395 14.566 1.00 55.38 277 LEU A O 1
ATOM 2146 N N . SER A 1 278 ? -3.625 2.121 12.688 1.00 67.06 278 SER A N 1
ATOM 2147 C CA . SER A 1 278 ? -4.141 3.495 12.990 1.00 67.06 278 SER A CA 1
ATOM 2148 C C . SER A 1 278 ? -4.432 4.547 11.893 1.00 67.06 278 SER A C 1
ATOM 2150 O O . SER A 1 278 ? -4.139 4.377 10.713 1.00 67.06 278 SER A O 1
ATOM 2152 N N . THR A 1 279 ? -4.965 5.712 12.324 1.00 85.50 279 THR A N 1
ATOM 2153 C CA . THR A 1 279 ? -5.191 6.944 11.521 1.00 85.50 279 THR A CA 1
ATOM 2154 C C . THR A 1 279 ? -3.961 7.867 11.531 1.00 85.50 279 THR A C 1
ATOM 2156 O O . THR A 1 279 ? -3.388 8.081 12.597 1.00 85.50 279 THR A O 1
ATOM 2159 N N . ASP A 1 280 ? -3.608 8.480 10.392 1.00 90.69 280 ASP A N 1
ATOM 2160 C CA . ASP A 1 280 ? -2.483 9.429 10.276 1.00 90.69 280 ASP A CA 1
ATOM 2161 C C . ASP A 1 280 ? -2.964 10.865 9.976 1.00 90.69 280 ASP A C 1
ATOM 2163 O O . ASP A 1 280 ? -3.780 11.089 9.067 1.00 90.69 280 ASP A O 1
ATOM 2167 N N . VAL A 1 281 ? -2.435 11.848 10.714 1.00 93.06 281 VAL A N 1
ATOM 2168 C CA . VAL A 1 281 ? -2.830 13.264 10.637 1.00 93.06 281 VAL A CA 1
ATOM 2169 C C . VAL A 1 281 ? -1.645 14.231 10.615 1.00 93.06 281 VAL A C 1
ATOM 2171 O O . VAL A 1 281 ? -0.612 13.975 11.216 1.00 93.06 281 VAL A O 1
ATOM 2174 N N . VAL A 1 282 ? -1.815 15.384 9.974 1.00 94.56 282 VAL A N 1
ATOM 2175 C CA . VAL A 1 282 ? -0.867 16.511 10.026 1.00 94.56 282 VAL A CA 1
ATOM 2176 C C . VAL A 1 282 ? -1.433 17.600 10.931 1.00 94.56 282 VAL A C 1
ATOM 2178 O O . VAL A 1 282 ? -2.611 17.936 10.818 1.00 94.56 282 VAL A O 1
ATOM 2181 N N . GLU A 1 283 ? -0.607 18.153 11.815 1.00 94.69 283 GLU A N 1
ATOM 2182 C CA . GLU A 1 283 ? -0.978 19.298 12.653 1.00 94.69 283 GLU A CA 1
ATOM 2183 C C . GLU A 1 283 ? -1.020 20.598 11.834 1.00 94.69 283 GLU A C 1
ATOM 2185 O O . GLU A 1 283 ? -0.102 20.905 11.072 1.00 94.69 283 GLU A O 1
ATOM 2190 N N . ASN A 1 284 ? -2.096 21.366 11.994 1.00 93.12 284 ASN A N 1
ATOM 2191 C CA . ASN A 1 284 ? -2.285 22.677 11.385 1.00 93.12 284 ASN A CA 1
ATOM 2192 C C . ASN A 1 284 ? -1.834 23.791 12.352 1.00 93.12 284 ASN A C 1
ATOM 2194 O O . ASN A 1 284 ? -1.842 23.620 13.570 1.00 93.12 284 ASN A O 1
ATOM 2198 N N . GLU A 1 285 ? -1.521 24.980 11.826 1.00 91.06 285 GLU A N 1
ATOM 2199 C CA . GLU A 1 285 ? -1.080 26.134 12.639 1.00 91.06 285 GLU A CA 1
ATOM 2200 C C . GLU A 1 285 ? -2.107 26.592 13.693 1.00 91.06 285 GLU A C 1
ATOM 2202 O O . GLU A 1 285 ? -1.747 27.237 14.678 1.00 91.06 285 GLU A O 1
ATOM 2207 N N . ASP A 1 286 ? -3.387 26.274 13.493 1.00 90.00 286 ASP A N 1
ATOM 2208 C CA . ASP A 1 286 ? -4.487 26.606 14.401 1.00 90.00 286 ASP A CA 1
ATOM 2209 C C . ASP A 1 286 ? -4.718 25.558 15.509 1.00 90.00 286 ASP A C 1
ATOM 2211 O O . ASP A 1 286 ? -5.629 25.723 16.324 1.00 90.00 286 ASP A O 1
ATOM 2215 N N . GLY A 1 287 ? -3.891 24.506 15.566 1.00 91.12 287 GLY A N 1
ATOM 2216 C CA . GLY A 1 287 ? -3.989 23.420 16.545 1.00 91.12 287 GLY A CA 1
ATO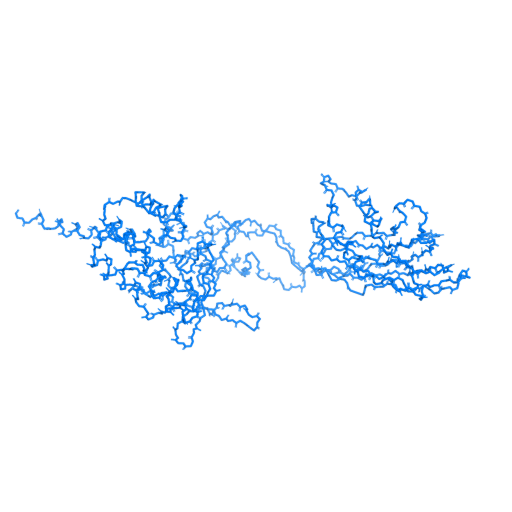M 2217 C C . GLY A 1 287 ? -5.033 22.352 16.203 1.00 91.12 287 GLY A C 1
ATOM 2218 O O . GLY A 1 287 ? -5.358 21.519 17.050 1.00 91.12 287 GLY A O 1
ATOM 2219 N N . THR A 1 288 ? -5.585 22.375 14.986 1.00 95.06 288 THR A N 1
ATOM 2220 C CA . THR A 1 288 ? -6.409 21.281 14.451 1.00 95.06 288 THR A CA 1
ATOM 2221 C C . THR A 1 288 ? -5.554 20.270 13.686 1.00 95.06 288 THR A C 1
ATOM 2223 O O . THR A 1 288 ? -4.406 20.545 13.345 1.00 95.06 288 THR A O 1
ATOM 2226 N N . TYR A 1 289 ? -6.106 19.092 13.390 1.00 95.44 289 TYR A N 1
ATOM 2227 C CA . TYR A 1 289 ? -5.379 18.020 12.707 1.00 95.44 289 TYR A CA 1
ATOM 2228 C C . TYR A 1 289 ? -6.079 17.599 11.417 1.00 95.44 289 TYR A C 1
ATOM 2230 O O . TYR A 1 289 ? -7.270 17.290 11.414 1.00 95.44 289 TYR A O 1
ATOM 2238 N N . THR A 1 290 ? -5.343 17.551 10.310 1.00 95.50 290 THR A N 1
ATOM 2239 C CA . THR A 1 290 ? -5.859 17.149 8.998 1.00 95.50 290 THR A CA 1
ATOM 2240 C C . THR A 1 290 ? -5.545 15.683 8.726 1.00 95.50 290 THR A C 1
ATOM 2242 O O . THR A 1 290 ? -4.382 15.294 8.723 1.00 95.50 290 THR A O 1
ATOM 2245 N N . VAL A 1 291 ? -6.561 14.869 8.434 1.00 94.44 291 VAL A N 1
ATOM 2246 C CA . VAL A 1 291 ? -6.387 13.458 8.051 1.00 94.44 291 VAL A CA 1
ATOM 2247 C C . VAL A 1 291 ? -5.680 13.358 6.702 1.00 94.44 291 VAL A C 1
ATOM 2249 O O . VAL A 1 291 ? -6.148 13.920 5.707 1.00 94.44 291 VAL A O 1
ATOM 2252 N N . VAL A 1 292 ? -4.584 12.602 6.651 1.00 92.12 292 VAL A N 1
ATOM 2253 C CA . VAL A 1 292 ? -3.782 12.402 5.429 1.00 92.12 292 VAL A CA 1
ATOM 2254 C C . VAL A 1 292 ? -3.662 10.936 5.011 1.00 92.12 292 VAL A C 1
ATOM 2256 O O . VAL A 1 292 ? -3.410 10.658 3.832 1.00 92.12 292 VAL A O 1
ATOM 2259 N N . GLY A 1 293 ? -3.914 9.997 5.927 1.00 90.00 293 GLY A N 1
ATOM 2260 C CA . GLY A 1 293 ? -3.779 8.566 5.665 1.00 90.00 293 GLY A CA 1
ATOM 2261 C C . GLY A 1 293 ? -4.203 7.677 6.833 1.00 90.00 293 GLY A C 1
ATOM 2262 O O . GLY A 1 293 ? -4.924 8.109 7.734 1.00 90.00 293 GLY A O 1
ATOM 2263 N N . GLY A 1 294 ? -3.766 6.423 6.771 1.00 83.31 294 GLY A N 1
ATOM 2264 C CA . GLY A 1 294 ? -4.053 5.372 7.743 1.00 83.31 294 GLY A CA 1
ATOM 2265 C C . GLY A 1 294 ? -4.650 4.118 7.103 1.00 83.31 294 GLY A C 1
ATOM 2266 O O . GLY A 1 294 ? -4.970 4.106 5.908 1.00 83.31 294 GLY A O 1
ATOM 2267 N N . ASP A 1 295 ? -4.841 3.091 7.924 1.00 76.75 295 ASP A N 1
ATOM 2268 C CA . ASP A 1 295 ? -5.523 1.841 7.581 1.00 76.75 295 ASP A CA 1
ATOM 2269 C C . ASP A 1 295 ? -6.648 1.590 8.603 1.00 76.75 295 ASP A C 1
ATOM 2271 O O . ASP A 1 295 ? -6.497 1.848 9.791 1.00 76.75 295 ASP A O 1
ATOM 2275 N N . ALA A 1 296 ? -7.828 1.187 8.128 1.00 70.88 296 ALA A N 1
ATOM 2276 C CA . ALA A 1 296 ? -9.008 0.955 8.967 1.00 70.88 296 ALA A CA 1
ATOM 2277 C C . ALA A 1 296 ? -9.158 -0.516 9.394 1.00 70.88 296 ALA A C 1
ATOM 2279 O O . ALA A 1 296 ? -9.911 -0.837 10.332 1.00 70.88 296 ALA A O 1
ATOM 2280 N N . GLU A 1 297 ? -8.518 -1.411 8.635 1.00 65.75 297 GLU A N 1
ATOM 2281 C CA . GLU A 1 297 ? -8.645 -2.869 8.723 1.00 65.75 297 GLU A CA 1
ATOM 2282 C C . GLU A 1 297 ? -7.572 -3.500 9.609 1.00 65.75 297 GLU A C 1
ATOM 2284 O O . GLU A 1 297 ? -7.636 -4.692 9.930 1.00 65.75 297 GLU A O 1
ATOM 2289 N N . ASP A 1 298 ? -6.619 -2.686 10.042 1.00 56.19 298 ASP A N 1
ATOM 2290 C CA . ASP A 1 298 ? -5.549 -3.077 10.930 1.00 56.19 298 ASP A CA 1
ATOM 2291 C C . ASP A 1 298 ? -6.094 -3.270 12.367 1.00 56.19 298 ASP A C 1
ATOM 2293 O O . ASP A 1 298 ? -5.893 -4.337 12.946 1.00 56.19 298 ASP A O 1
ATOM 2297 N N . GLY A 1 299 ? -6.933 -2.361 12.889 1.00 59.25 299 GLY A N 1
ATOM 2298 C CA . GLY A 1 299 ? -7.773 -2.571 14.076 1.00 59.25 299 GLY A CA 1
ATOM 2299 C C . GLY A 1 299 ? -7.496 -1.704 15.314 1.00 59.25 299 GLY A C 1
ATOM 2300 O O . GLY A 1 299 ? -8.200 -1.882 16.313 1.00 59.25 299 GLY A O 1
ATOM 2301 N N . ASP A 1 300 ? -6.543 -0.777 15.278 1.00 66.38 300 ASP A N 1
ATOM 2302 C CA . ASP A 1 300 ? -6.288 0.206 16.344 1.00 66.38 300 ASP A CA 1
ATOM 2303 C C . ASP A 1 300 ? -6.903 1.552 15.954 1.00 66.38 300 ASP A C 1
ATOM 2305 O O . ASP A 1 300 ? -7.440 1.783 14.864 1.00 66.38 300 ASP A O 1
ATOM 2309 N N . LYS A 1 301 ? -7.066 2.358 16.986 1.00 81.38 301 LYS A N 1
ATOM 2310 C CA . LYS A 1 301 ? -7.891 3.549 16.968 1.00 81.38 301 LYS A CA 1
ATOM 2311 C C . LYS A 1 301 ? -7.053 4.802 17.113 1.00 81.38 301 LYS A C 1
ATOM 2313 O O . LYS A 1 301 ? -7.597 5.879 16.903 1.00 81.38 301 LYS A O 1
ATOM 2318 N N . SER A 1 302 ? -5.785 4.680 17.467 1.00 83.88 302 SER A N 1
ATOM 2319 C CA . SER A 1 302 ? -4.858 5.776 17.673 1.00 83.88 302 SER A CA 1
ATOM 2320 C C . SER A 1 302 ? -4.802 6.684 16.450 1.00 83.88 302 SER A C 1
ATOM 2322 O O . SER A 1 302 ? -5.048 6.280 15.309 1.00 83.88 302 SER A O 1
ATOM 2324 N N . ILE A 1 303 ? -4.515 7.949 16.713 1.00 88.75 303 ILE A N 1
ATOM 2325 C CA . ILE A 1 303 ? -4.415 8.991 15.705 1.00 88.75 303 ILE A CA 1
ATOM 2326 C C . ILE A 1 303 ? -3.020 9.593 15.835 1.00 88.75 303 ILE A C 1
ATOM 2328 O O . ILE A 1 303 ? -2.726 10.283 16.814 1.00 88.75 303 ILE A O 1
ATOM 2332 N N . TYR A 1 304 ? -2.158 9.273 14.874 1.00 88.00 304 TYR A N 1
ATOM 2333 C CA . TYR A 1 304 ? -0.737 9.608 14.886 1.00 88.00 304 TYR A CA 1
ATOM 2334 C C . TYR A 1 304 ? -0.465 10.878 14.102 1.00 88.00 304 TYR A C 1
ATOM 2336 O O . TYR A 1 304 ? -0.990 11.060 13.002 1.00 88.00 304 TYR A O 1
ATOM 2344 N N . VAL A 1 305 ? 0.414 11.714 14.638 1.00 89.38 305 VAL A N 1
ATOM 2345 C CA . VAL A 1 305 ? 0.916 12.884 13.926 1.00 89.38 305 VAL A CA 1
ATOM 2346 C C . VAL A 1 305 ? 2.011 12.451 12.952 1.00 89.38 305 VAL A C 1
ATOM 2348 O O . VAL A 1 305 ? 2.904 11.669 13.293 1.00 89.38 305 VAL A O 1
ATOM 2351 N N . VAL A 1 306 ? 1.932 12.950 11.721 1.00 88.62 306 VAL A N 1
ATOM 2352 C CA . VAL A 1 306 ? 2.919 12.738 10.662 1.00 88.62 306 VAL A CA 1
ATOM 2353 C C . VAL A 1 306 ? 3.476 14.065 10.156 1.00 88.62 306 VAL A C 1
ATOM 2355 O O . VAL A 1 306 ? 2.777 15.078 10.104 1.00 88.62 306 VAL A O 1
ATOM 2358 N N . SER A 1 307 ? 4.737 14.045 9.740 1.00 86.81 307 SER A N 1
ATOM 2359 C CA . SER A 1 307 ? 5.403 15.130 9.021 1.00 86.81 307 SER A CA 1
ATOM 2360 C C . SER A 1 307 ? 5.616 14.744 7.561 1.00 86.81 307 SER A C 1
ATOM 2362 O O . SER A 1 307 ? 5.851 13.574 7.261 1.00 86.81 307 SER A O 1
ATOM 2364 N N . GLN A 1 308 ? 5.544 15.722 6.658 1.00 86.88 308 GLN A N 1
ATOM 2365 C CA . GLN A 1 308 ? 5.806 15.508 5.236 1.00 86.88 308 GLN A CA 1
ATOM 2366 C C . GLN A 1 308 ? 7.286 15.753 4.912 1.00 86.88 308 GLN A C 1
ATOM 2368 O O . GLN A 1 308 ? 7.833 16.786 5.302 1.00 86.88 308 GLN A O 1
ATOM 2373 N N . ASP A 1 309 ? 7.918 14.824 4.196 1.00 81.75 309 ASP A N 1
ATOM 2374 C CA . ASP A 1 309 ? 9.286 14.967 3.694 1.00 81.75 309 ASP A CA 1
ATOM 2375 C C . ASP A 1 309 ? 9.359 15.868 2.438 1.00 81.75 309 ASP A C 1
ATOM 2377 O O . ASP A 1 309 ? 8.345 16.247 1.843 1.00 81.75 309 ASP A O 1
ATOM 2381 N N . GLU A 1 310 ? 10.577 16.207 1.999 1.00 77.81 310 GLU A N 1
ATOM 2382 C CA . GLU A 1 310 ? 10.811 17.022 0.790 1.00 77.81 310 GLU A CA 1
ATOM 2383 C C . GLU A 1 310 ? 10.323 16.349 -0.511 1.00 77.81 310 GLU A C 1
ATOM 2385 O O . GLU A 1 310 ? 10.158 17.019 -1.531 1.00 77.81 310 GLU A O 1
ATOM 2390 N N . SER A 1 311 ? 10.081 15.034 -0.481 1.00 77.75 311 SER A N 1
ATOM 2391 C CA . SER A 1 311 ? 9.578 14.233 -1.604 1.00 77.75 311 SER A CA 1
ATOM 2392 C C . SER A 1 311 ? 8.050 14.075 -1.592 1.00 77.75 311 SER A C 1
ATOM 2394 O O . SER A 1 311 ? 7.483 13.506 -2.526 1.00 77.75 311 SER A O 1
ATOM 2396 N N . GLY A 1 312 ? 7.370 14.606 -0.571 1.00 76.75 312 GLY A N 1
ATOM 2397 C CA . GLY A 1 312 ? 5.923 14.559 -0.404 1.00 76.75 312 GLY A CA 1
ATOM 2398 C C . GLY A 1 312 ? 5.382 13.341 0.357 1.00 76.75 312 GLY A C 1
ATOM 2399 O O . GLY A 1 312 ? 4.157 13.230 0.469 1.00 76.75 312 GLY A O 1
ATOM 2400 N N . ASN A 1 313 ? 6.231 12.458 0.893 1.00 77.94 313 ASN A N 1
ATOM 2401 C CA . ASN A 1 313 ? 5.816 11.305 1.699 1.00 77.94 313 ASN A CA 1
ATOM 2402 C C . ASN A 1 313 ? 5.579 11.699 3.158 1.00 77.94 313 ASN A C 1
ATOM 2404 O O . ASN A 1 313 ? 6.189 12.635 3.666 1.00 77.94 313 ASN A O 1
ATOM 2408 N N . TYR A 1 314 ? 4.701 10.964 3.839 1.00 82.06 314 TYR A N 1
ATOM 2409 C CA . TYR A 1 314 ? 4.399 11.180 5.251 1.00 82.06 314 TYR A CA 1
ATOM 2410 C C . TYR A 1 314 ? 5.117 10.159 6.130 1.00 82.06 314 TYR A C 1
ATOM 2412 O O . TYR A 1 314 ? 5.003 8.956 5.900 1.00 82.06 314 TYR A O 1
ATOM 2420 N N . GLU A 1 315 ? 5.782 10.641 7.177 1.00 79.12 315 GLU A N 1
ATOM 2421 C CA . GLU A 1 315 ? 6.416 9.822 8.212 1.00 79.12 315 GLU A CA 1
ATOM 2422 C C . GLU A 1 315 ? 5.875 10.202 9.594 1.00 79.12 315 GLU A C 1
ATOM 2424 O O . GLU A 1 315 ? 5.654 11.379 9.879 1.00 79.12 315 GLU A O 1
ATOM 2429 N N . ARG A 1 316 ? 5.648 9.214 10.469 1.00 80.44 316 ARG A N 1
ATOM 2430 C CA . ARG A 1 316 ? 5.142 9.455 11.832 1.00 80.44 316 ARG A CA 1
ATOM 2431 C C . ARG A 1 316 ? 6.189 10.159 12.686 1.00 80.44 316 ARG A C 1
ATOM 2433 O O . ARG A 1 316 ? 7.322 9.697 12.776 1.00 80.44 316 ARG A O 1
ATOM 2440 N N . THR A 1 317 ? 5.776 11.217 13.382 1.00 76.56 317 THR A N 1
ATOM 2441 C CA . THR A 1 317 ? 6.645 11.962 14.311 1.00 76.56 317 THR A CA 1
ATOM 2442 C C . THR A 1 317 ? 6.863 11.214 15.628 1.00 76.56 317 THR A C 1
ATOM 2444 O O . THR A 1 317 ? 7.828 11.477 16.341 1.00 76.56 317 THR A O 1
ATOM 2447 N N . GLY A 1 318 ? 5.973 10.266 15.941 1.00 70.50 318 GLY A N 1
ATOM 2448 C CA . GLY A 1 318 ? 5.906 9.563 17.223 1.00 70.50 318 GLY A CA 1
ATOM 2449 C C . GLY A 1 318 ? 4.841 10.120 18.172 1.00 70.50 318 GLY A C 1
ATOM 2450 O O . GLY A 1 318 ? 4.545 9.480 19.180 1.00 70.50 318 GLY A O 1
ATOM 2451 N N . ASP A 1 319 ? 4.223 11.255 17.837 1.00 80.00 319 ASP A N 1
ATOM 2452 C CA . ASP A 1 319 ? 3.160 11.850 18.645 1.00 80.00 319 ASP A CA 1
ATOM 2453 C C . ASP A 1 319 ? 1.795 11.221 18.335 1.00 80.00 319 ASP A C 1
ATOM 2455 O O . ASP A 1 319 ? 1.477 10.893 17.188 1.00 80.00 319 ASP A O 1
ATOM 2459 N N . VAL A 1 320 ? 0.965 11.076 19.370 1.00 84.69 320 VAL A N 1
ATOM 2460 C CA . VAL A 1 320 ? -0.402 10.544 19.282 1.00 84.69 320 VAL A CA 1
ATOM 2461 C C . VAL A 1 320 ? -1.350 11.535 19.939 1.00 84.69 320 VAL A C 1
ATOM 2463 O O . VAL A 1 320 ? -1.174 11.874 21.109 1.00 84.69 320 VAL A O 1
ATOM 2466 N N . ILE A 1 321 ? -2.371 11.982 19.205 1.00 87.94 321 ILE A N 1
ATOM 2467 C CA . ILE A 1 321 ? -3.336 12.971 19.719 1.00 87.94 321 ILE A CA 1
ATOM 2468 C C . ILE A 1 321 ? -4.461 12.324 20.536 1.00 87.94 321 ILE A C 1
ATOM 2470 O O . ILE A 1 321 ? -5.113 12.990 21.336 1.00 87.94 321 ILE A O 1
ATOM 2474 N N . GLY A 1 322 ? -4.678 11.021 20.348 1.00 86.38 322 GLY A N 1
ATOM 2475 C CA . GLY A 1 322 ? -5.623 10.200 21.099 1.00 86.38 322 GLY A CA 1
ATOM 2476 C C . GLY A 1 322 ? -6.174 9.053 20.261 1.00 86.38 322 GLY A C 1
ATOM 2477 O O . GLY A 1 322 ? -5.630 8.716 19.213 1.00 86.38 322 GLY A O 1
ATOM 2478 N N . GLU A 1 323 ? -7.266 8.453 20.728 1.00 89.75 323 GLU A N 1
ATOM 2479 C CA . GLU A 1 323 ? -7.920 7.326 20.061 1.00 89.75 323 GLU A CA 1
ATOM 2480 C C . GLU A 1 323 ? -9.225 7.748 19.394 1.00 89.75 323 GLU A C 1
ATOM 2482 O O . GLU A 1 323 ? -9.991 8.545 19.924 1.00 89.75 323 GLU A O 1
ATOM 2487 N N . SER A 1 324 ? -9.546 7.138 18.266 1.00 90.81 324 SER A N 1
ATOM 2488 C CA . SER A 1 324 ? -10.842 7.233 17.621 1.00 90.81 324 SER A CA 1
ATOM 2489 C C . SER A 1 324 ? -11.908 6.403 18.350 1.00 90.81 324 SER A C 1
ATOM 2491 O O . SER A 1 324 ? -11.627 5.433 19.056 1.00 90.81 324 SER A O 1
ATOM 2493 N N . VAL A 1 325 ? -13.185 6.750 18.184 1.00 89.12 325 VAL A N 1
ATOM 2494 C CA . VAL A 1 325 ? -14.295 5.984 18.778 1.00 89.12 325 VAL A CA 1
ATOM 2495 C C . VAL A 1 325 ? -14.418 4.608 18.106 1.00 89.12 325 VAL A C 1
ATOM 2497 O O . VAL A 1 325 ? -14.643 3.581 18.767 1.00 89.12 325 VAL A O 1
ATOM 2500 N N . THR A 1 326 ? -14.208 4.557 16.789 1.00 87.94 326 THR A N 1
ATOM 2501 C CA . THR A 1 326 ? -14.142 3.326 15.997 1.00 87.94 326 THR A CA 1
ATOM 2502 C C . THR A 1 326 ? -12.920 3.339 15.086 1.00 87.94 326 THR A C 1
ATOM 2504 O O . THR A 1 326 ? -12.501 4.401 14.650 1.00 87.94 326 THR A O 1
ATOM 2507 N N . THR A 1 327 ? -12.423 2.161 14.688 1.00 82.88 327 THR A N 1
ATOM 2508 C CA . THR A 1 327 ? -11.304 2.051 13.723 1.00 82.88 327 THR A CA 1
ATOM 2509 C C . THR A 1 327 ? -11.636 2.653 12.350 1.00 82.88 327 THR A C 1
ATOM 2511 O O . THR A 1 327 ? -10.792 2.706 11.476 1.00 82.88 327 THR A O 1
ATOM 2514 N N . HIS A 1 328 ? -12.889 3.068 12.128 1.00 86.94 328 HIS A N 1
ATOM 2515 C CA . HIS A 1 328 ? -13.375 3.643 10.878 1.00 86.94 328 HIS A CA 1
ATOM 2516 C C . HIS A 1 328 ? -13.922 5.068 11.055 1.00 86.94 328 HIS A C 1
ATOM 2518 O O . HIS A 1 328 ? -14.630 5.571 10.176 1.00 86.94 328 HIS A O 1
ATOM 2524 N N . SER A 1 329 ? -13.641 5.734 12.184 1.00 89.69 329 SER A N 1
ATOM 2525 C CA . SER A 1 329 ? -14.184 7.073 12.437 1.00 89.69 329 SER A CA 1
ATOM 2526 C C . SER A 1 329 ? -13.781 8.072 11.357 1.00 89.69 329 SER A C 1
ATOM 2528 O O . SER A 1 329 ? -14.610 8.899 10.986 1.00 89.69 329 SER A O 1
ATOM 2530 N N . PHE A 1 330 ? -12.591 7.929 10.774 1.00 92.88 330 PHE A N 1
ATOM 2531 C CA . PHE A 1 330 ? -12.075 8.803 9.715 1.00 92.88 330 PHE A CA 1
ATOM 2532 C C . PHE A 1 330 ? -11.913 8.095 8.361 1.00 92.88 330 PHE A C 1
ATOM 2534 O O . PHE A 1 330 ? -11.193 8.577 7.488 1.00 92.88 330 PHE A O 1
ATOM 2541 N N . PHE A 1 331 ? -12.611 6.971 8.168 1.00 89.25 331 PHE A N 1
ATOM 2542 C CA . PHE A 1 331 ? -12.520 6.142 6.965 1.00 89.25 331 PHE A CA 1
ATOM 2543 C C . PHE A 1 331 ? -13.871 6.015 6.258 1.00 89.25 331 PHE A C 1
ATOM 2545 O O . PHE A 1 331 ? -14.915 5.826 6.890 1.00 89.25 331 PHE A O 1
ATOM 2552 N N . GLY A 1 332 ? -13.833 6.120 4.930 1.00 83.25 332 GLY A N 1
ATOM 2553 C CA . GLY A 1 332 ? -14.987 6.011 4.048 1.00 83.25 332 GLY A CA 1
ATOM 2554 C C . GLY A 1 332 ? -15.562 4.595 3.967 1.00 83.25 332 GLY A C 1
ATOM 2555 O O . GLY A 1 332 ? -15.015 3.633 4.502 1.00 83.25 332 GLY A O 1
ATOM 2556 N N . GLU A 1 333 ? -16.668 4.436 3.233 1.00 77.19 333 GLU A N 1
ATOM 2557 C CA . GLU A 1 333 ? -17.272 3.111 2.991 1.00 77.19 333 GLU A CA 1
ATOM 2558 C C . GLU A 1 333 ? -16.375 2.167 2.178 1.00 77.19 333 GLU A C 1
ATOM 2560 O O . GLU A 1 333 ? -16.541 0.953 2.248 1.00 77.19 333 GLU A O 1
ATOM 2565 N N . ASN A 1 334 ? -15.405 2.720 1.450 1.00 75.81 334 ASN A N 1
ATOM 2566 C CA . ASN A 1 334 ? -14.379 1.986 0.714 1.00 75.81 334 ASN A CA 1
ATOM 2567 C C . ASN A 1 334 ? -13.174 1.566 1.581 1.00 75.81 334 ASN A C 1
ATOM 2569 O O . ASN A 1 334 ? -12.214 1.030 1.035 1.00 75.81 334 ASN A O 1
ATOM 2573 N N . GLY A 1 335 ? -13.192 1.847 2.890 1.00 74.75 335 GLY A N 1
ATOM 2574 C CA . GLY A 1 335 ? -12.086 1.553 3.809 1.00 74.75 335 GLY A CA 1
ATOM 2575 C C . GLY A 1 335 ? -10.896 2.510 3.698 1.00 74.75 335 GLY A C 1
ATOM 2576 O O . GLY A 1 335 ? -9.920 2.343 4.416 1.00 74.75 335 GLY A O 1
ATOM 2577 N N . GLN A 1 336 ? -10.960 3.528 2.833 1.00 84.81 336 GLN A N 1
ATOM 2578 C CA . GLN A 1 336 ? -9.884 4.507 2.676 1.00 84.81 336 GLN A CA 1
ATOM 2579 C C . GLN A 1 336 ? -10.070 5.697 3.617 1.00 84.81 336 GLN A C 1
ATOM 2581 O O . GLN A 1 336 ? -11.197 6.134 3.868 1.00 84.81 336 GLN A O 1
ATOM 2586 N N . ALA A 1 337 ? -8.959 6.247 4.109 1.00 88.75 337 ALA A N 1
ATOM 2587 C CA . ALA A 1 337 ? -8.978 7.441 4.946 1.00 88.75 337 ALA A CA 1
ATOM 2588 C C . ALA A 1 337 ? -9.577 8.630 4.176 1.00 88.75 337 ALA A C 1
ATOM 2590 O O . ALA A 1 337 ? -9.258 8.860 3.003 1.00 88.75 337 ALA A O 1
ATOM 2591 N N . VAL A 1 338 ? -10.436 9.408 4.834 1.00 91.00 338 VAL A N 1
ATOM 2592 C CA . VAL A 1 338 ? -11.077 10.582 4.231 1.00 91.00 338 VAL A CA 1
ATOM 2593 C C . VAL A 1 338 ? -10.114 11.763 4.299 1.00 91.00 338 VAL A C 1
ATOM 2595 O O . VAL A 1 338 ? -10.138 12.572 5.227 1.00 91.00 338 VAL A O 1
ATOM 2598 N N . LYS A 1 339 ? -9.230 11.839 3.301 1.00 92.50 339 LYS A N 1
ATOM 2599 C CA . LYS A 1 339 ? -8.165 12.846 3.246 1.00 92.50 339 LYS A CA 1
ATOM 2600 C C . LYS A 1 339 ? -8.724 14.275 3.242 1.00 92.50 339 LYS A C 1
ATOM 2602 O O . LYS A 1 339 ? -9.627 14.619 2.474 1.00 92.50 339 LYS A O 1
ATOM 2607 N N . GLY A 1 340 ? -8.159 15.121 4.098 1.00 91.44 340 GLY A N 1
ATOM 2608 C CA . GLY A 1 340 ? -8.578 16.508 4.293 1.00 91.44 340 GLY A CA 1
ATOM 2609 C C . GLY A 1 340 ? -9.736 16.699 5.278 1.00 91.44 340 GLY A C 1
ATOM 2610 O O . GLY A 1 340 ? -10.187 17.828 5.457 1.00 91.44 340 GLY A O 1
ATOM 2611 N N . ALA A 1 341 ? -10.248 15.633 5.906 1.00 93.38 341 ALA A N 1
ATOM 2612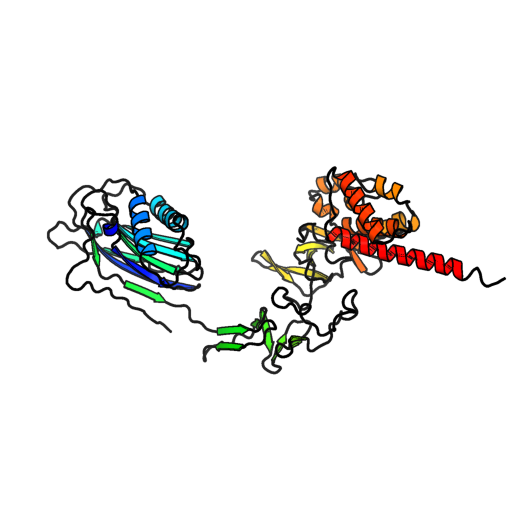 C CA . ALA A 1 341 ? -11.128 15.790 7.060 1.00 93.38 341 ALA A CA 1
ATOM 2613 C C . ALA A 1 341 ? -10.337 16.414 8.221 1.00 93.38 341 ALA A C 1
ATOM 2615 O O . ALA A 1 341 ? -9.196 16.029 8.470 1.00 93.38 341 ALA A O 1
ATOM 2616 N N . VAL A 1 342 ? -10.942 17.379 8.916 1.00 95.12 342 VAL A N 1
ATOM 2617 C CA . VAL A 1 342 ? -10.292 18.113 10.012 1.00 95.12 342 VAL A CA 1
ATOM 2618 C C . VAL A 1 342 ? -10.817 17.612 11.349 1.00 95.12 342 VAL A C 1
ATOM 2620 O O . VAL A 1 342 ? -12.030 17.542 11.555 1.00 95.12 342 VAL A O 1
ATOM 2623 N N . ILE A 1 343 ? -9.902 17.276 12.249 1.00 95.81 343 ILE A N 1
ATOM 2624 C CA . ILE A 1 343 ? -10.150 16.901 13.635 1.00 95.81 343 ILE A CA 1
ATOM 2625 C C . ILE A 1 343 ? -9.834 18.114 14.504 1.00 95.81 343 ILE A C 1
ATOM 2627 O O . ILE A 1 343 ? -8.691 18.566 14.554 1.00 95.81 343 ILE A O 1
ATOM 2631 N N . ASP A 1 344 ? -10.850 18.636 15.186 1.00 95.12 344 ASP A N 1
ATOM 2632 C CA . ASP A 1 344 ? -10.687 19.729 16.140 1.00 95.12 344 ASP A CA 1
ATOM 2633 C C . ASP A 1 344 ? -10.725 19.165 17.572 1.00 95.12 344 ASP A C 1
ATOM 2635 O O . ASP A 1 344 ? -11.792 18.733 18.028 1.00 95.12 344 ASP A O 1
ATOM 2639 N N . PRO A 1 345 ? -9.591 19.156 18.298 1.00 93.25 345 PRO A N 1
ATOM 2640 C CA . PRO A 1 345 ? -9.529 18.637 19.664 1.00 93.25 345 PRO A CA 1
ATOM 2641 C C . PRO A 1 345 ? -10.294 19.480 20.686 1.00 93.25 345 PRO A C 1
ATOM 2643 O O . PRO A 1 345 ? -10.522 19.013 21.799 1.00 93.25 345 PRO A O 1
ATOM 2646 N N . ASN A 1 346 ? -10.722 20.691 20.324 1.00 93.69 346 ASN A N 1
ATOM 2647 C CA . ASN A 1 346 ? -11.519 21.561 21.184 1.00 93.69 346 ASN A CA 1
ATOM 2648 C C . ASN A 1 346 ? -13.018 21.508 20.855 1.00 93.69 346 ASN A C 1
ATOM 2650 O O . ASN A 1 346 ? -13.832 22.042 21.611 1.00 93.69 346 ASN A O 1
ATOM 2654 N N . SER A 1 347 ? -13.402 20.872 19.745 1.00 93.94 347 SER A N 1
ATOM 2655 C CA . SER A 1 347 ? -14.804 20.723 19.367 1.00 93.94 347 SER A CA 1
ATOM 2656 C C . SER A 1 347 ? -15.456 19.595 20.159 1.00 93.94 347 SER A C 1
ATOM 2658 O O . SER A 1 347 ? -15.016 18.450 20.090 1.00 93.94 347 SER A O 1
ATOM 2660 N N . THR A 1 348 ? -16.550 19.899 20.857 1.00 93.56 348 THR A N 1
ATOM 2661 C CA . THR A 1 348 ? -17.399 18.921 21.563 1.00 93.56 348 THR A CA 1
ATOM 2662 C C . THR A 1 348 ? -18.680 18.587 20.800 1.00 93.56 348 THR A C 1
ATOM 2664 O O . THR A 1 348 ? -19.552 17.916 21.342 1.00 93.56 348 THR A O 1
ATOM 2667 N N . GLU A 1 349 ? -18.804 19.014 19.536 1.00 92.44 349 GLU A N 1
ATOM 2668 C CA . GLU A 1 349 ? -20.052 18.953 18.755 1.00 92.44 349 GLU A CA 1
ATOM 2669 C C . GLU A 1 349 ? -20.717 17.565 18.784 1.00 92.44 349 GLU A C 1
ATOM 2671 O O . GLU A 1 349 ? -21.919 17.441 19.025 1.00 92.44 349 GLU A O 1
ATOM 2676 N N . GLY A 1 350 ? -19.931 16.508 18.566 1.00 90.44 350 GLY A N 1
ATOM 2677 C CA . GLY A 1 350 ? -20.424 15.136 18.597 1.00 90.44 350 GLY A CA 1
ATOM 2678 C C . GLY A 1 350 ? -20.837 14.652 19.986 1.00 90.44 350 GLY A C 1
ATOM 2679 O O . GLY A 1 350 ? -21.829 13.935 20.110 1.00 90.44 350 GLY A O 1
ATOM 2680 N N . GLN A 1 351 ? -20.119 15.064 21.034 1.00 91.38 351 GLN A N 1
ATOM 2681 C CA . GLN A 1 351 ? -20.464 14.739 22.419 1.00 91.38 351 GLN A CA 1
ATOM 2682 C C . GLN A 1 351 ? -21.753 15.453 22.843 1.00 91.38 351 GLN A C 1
ATOM 2684 O O . GLN A 1 351 ? -22.654 14.814 23.386 1.00 91.38 351 GLN A O 1
ATOM 2689 N N . ASP A 1 352 ? -21.877 16.744 22.527 1.00 91.75 352 ASP A N 1
ATOM 2690 C CA . ASP A 1 352 ? -23.069 17.545 22.813 1.00 91.75 352 ASP A CA 1
ATOM 2691 C C . ASP A 1 352 ? -24.307 16.974 22.115 1.00 91.75 352 ASP A C 1
ATOM 2693 O O . ASP A 1 352 ? -25.368 16.861 22.732 1.00 91.75 352 ASP A O 1
ATOM 2697 N N . PHE A 1 353 ? -24.161 16.525 20.865 1.00 90.88 353 PHE A N 1
ATOM 2698 C CA . PHE A 1 353 ? -25.219 15.820 20.144 1.00 90.88 353 PHE A CA 1
ATOM 2699 C C . PHE A 1 353 ? -25.691 14.565 20.896 1.00 90.88 353 PHE A C 1
ATOM 2701 O O . PHE A 1 353 ? -26.891 14.371 21.107 1.00 90.88 353 PHE A O 1
ATOM 2708 N N . ILE A 1 354 ? -24.762 13.713 21.342 1.00 90.19 354 ILE A N 1
ATOM 2709 C CA . ILE A 1 354 ? -25.111 12.489 22.074 1.00 90.19 354 ILE A CA 1
ATOM 2710 C C . ILE A 1 354 ? -25.783 12.811 23.413 1.00 90.19 354 ILE A C 1
ATOM 2712 O O . ILE A 1 354 ? -26.837 12.246 23.717 1.00 90.19 354 ILE A O 1
ATOM 2716 N N . ASP A 1 355 ? -25.215 13.714 24.206 1.00 88.31 355 ASP A N 1
ATOM 2717 C CA . ASP A 1 355 ? -25.689 13.964 25.567 1.00 88.31 355 ASP A CA 1
ATOM 2718 C C . ASP A 1 355 ? -26.998 14.754 25.593 1.00 88.31 355 ASP A C 1
ATOM 2720 O O . ASP A 1 355 ? -27.939 14.384 26.304 1.00 88.31 355 ASP A O 1
ATOM 2724 N N . GLN A 1 356 ? -27.075 15.834 24.816 1.00 88.31 356 GLN A N 1
ATOM 2725 C CA . GLN A 1 356 ? -28.184 16.780 24.887 1.00 88.31 356 GLN A CA 1
ATOM 2726 C C . GLN A 1 356 ? -29.357 16.334 24.016 1.00 88.31 356 GLN A C 1
ATOM 2728 O O . GLN A 1 356 ? -30.507 16.384 24.453 1.00 88.31 356 GLN A O 1
ATOM 2733 N N . GLU A 1 357 ? -29.084 15.856 22.805 1.00 87.56 357 GLU A N 1
ATOM 2734 C CA . GLU A 1 357 ? -30.140 15.599 21.825 1.00 87.56 357 GLU A CA 1
ATOM 2735 C C . GLU A 1 357 ? -30.604 14.142 21.829 1.00 87.56 357 GLU A C 1
ATOM 2737 O O . GLU A 1 357 ? -31.795 13.874 21.689 1.00 87.56 357 GLU A O 1
ATOM 2742 N N . ILE A 1 358 ? -29.690 13.190 22.044 1.00 87.94 358 ILE A N 1
ATOM 2743 C CA . ILE A 1 358 ? -30.027 11.760 22.022 1.00 87.94 358 ILE A CA 1
ATOM 2744 C C . ILE A 1 358 ? -30.360 11.219 23.414 1.00 87.94 358 ILE A C 1
ATOM 2746 O O . ILE A 1 358 ? -31.373 10.535 23.595 1.00 87.94 358 ILE A O 1
ATOM 2750 N N . ILE A 1 359 ? -29.515 11.481 24.413 1.00 86.06 359 ILE A N 1
ATOM 2751 C CA . ILE A 1 359 ? -29.715 10.947 25.764 1.00 86.06 359 ILE A CA 1
ATOM 2752 C C . ILE A 1 359 ? -30.773 11.766 26.506 1.00 86.06 359 ILE A C 1
ATOM 2754 O O . ILE A 1 359 ? -31.778 11.189 26.935 1.00 86.06 359 ILE A O 1
ATOM 2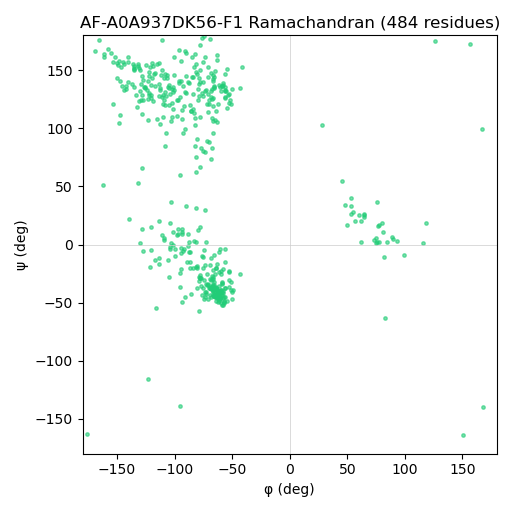758 N N . ALA A 1 360 ? -30.566 13.080 26.644 1.00 85.19 360 ALA A N 1
ATOM 2759 C CA . ALA A 1 360 ? -31.489 13.956 27.364 1.00 85.19 360 ALA A CA 1
ATOM 2760 C C . ALA A 1 360 ? -32.770 14.257 26.570 1.00 85.19 360 ALA A C 1
ATOM 2762 O O . ALA A 1 360 ? -33.844 14.296 27.170 1.00 85.19 360 ALA A O 1
ATOM 2763 N N . GLY A 1 361 ? -32.670 14.419 25.246 1.00 82.88 361 GLY A N 1
ATOM 2764 C CA . GLY A 1 361 ? -33.828 14.611 24.367 1.00 82.88 361 GLY A CA 1
ATOM 2765 C C . GLY A 1 361 ? -34.744 13.386 24.266 1.00 82.88 361 GLY A C 1
ATOM 2766 O O . GLY A 1 361 ? -35.944 13.547 24.073 1.00 82.88 361 GLY A O 1
ATOM 2767 N N . ASP A 1 362 ? -34.194 12.178 24.450 1.00 81.81 362 ASP A N 1
ATOM 2768 C CA . ASP A 1 362 ? -34.909 10.890 24.395 1.00 81.81 362 ASP A CA 1
ATOM 2769 C C . ASP A 1 362 ? -35.871 10.743 23.194 1.00 81.81 362 ASP A C 1
ATOM 2771 O O . ASP A 1 362 ? -37.061 10.454 23.375 1.00 81.81 362 ASP A O 1
ATOM 2775 N N . PRO A 1 363 ? -35.390 10.940 21.948 1.00 80.19 363 PRO A N 1
ATOM 2776 C CA . PRO A 1 363 ? -36.245 10.836 20.779 1.00 80.19 363 PRO A CA 1
ATOM 2777 C C . PRO A 1 363 ? -36.713 9.393 20.593 1.00 80.19 363 PRO A C 1
ATOM 2779 O O . PRO A 1 363 ? -35.964 8.419 20.754 1.00 80.19 363 PRO A O 1
ATOM 2782 N N . ASN A 1 364 ? -37.972 9.234 20.192 1.00 73.56 364 ASN A N 1
ATOM 2783 C CA . ASN A 1 364 ? -38.478 7.911 19.847 1.00 73.56 364 ASN A CA 1
ATOM 2784 C C . ASN A 1 364 ? -37.903 7.438 18.493 1.00 73.56 364 ASN A C 1
ATOM 2786 O O . ASN A 1 364 ? -37.425 8.232 17.684 1.00 73.56 364 ASN A O 1
ATOM 2790 N N . LEU A 1 365 ? -37.955 6.127 18.216 1.00 67.81 365 LEU A N 1
ATOM 2791 C CA . LEU A 1 365 ? -37.332 5.551 17.011 1.00 67.81 365 LEU A CA 1
ATOM 2792 C C . LEU A 1 365 ? -37.876 6.145 15.701 1.00 67.81 365 LEU A C 1
ATOM 2794 O O . LEU A 1 365 ? -37.135 6.259 14.729 1.00 67.81 365 LEU A O 1
ATOM 2798 N N . VAL A 1 366 ? -39.161 6.505 15.673 1.00 63.38 366 VAL A N 1
ATOM 2799 C CA . VAL A 1 366 ? -39.826 7.058 14.485 1.00 63.38 366 VAL A CA 1
ATOM 2800 C C . VAL A 1 366 ? -39.424 8.516 14.278 1.00 63.38 366 VAL A C 1
ATOM 2802 O O . VAL A 1 366 ? -39.097 8.904 13.165 1.00 63.38 366 VAL A O 1
ATOM 2805 N N . GLU A 1 367 ? -39.395 9.301 15.349 1.00 68.12 367 GLU A N 1
ATOM 2806 C CA . GLU A 1 367 ? -38.941 10.694 15.357 1.00 68.12 367 GLU A CA 1
ATOM 2807 C C . GLU A 1 367 ? -37.477 10.817 14.928 1.00 68.12 367 GLU A C 1
ATOM 2809 O O . GLU A 1 367 ? -37.157 11.605 14.041 1.00 68.12 367 GLU A O 1
ATOM 2814 N N . TYR A 1 368 ? -36.608 9.959 15.466 1.00 70.00 368 TYR A N 1
ATOM 2815 C CA . TYR A 1 368 ? -35.214 9.902 15.048 1.00 70.00 368 TYR A CA 1
ATOM 2816 C C . TYR A 1 368 ? -35.082 9.524 13.564 1.00 70.00 368 TYR A C 1
ATOM 2818 O O . TYR A 1 368 ? -34.375 10.188 12.814 1.00 70.00 368 TYR A O 1
ATOM 2826 N N . ALA A 1 369 ? -35.794 8.488 13.105 1.00 65.94 369 ALA A N 1
ATOM 2827 C CA . ALA A 1 369 ? -35.713 8.033 11.716 1.00 65.94 369 ALA A CA 1
ATOM 2828 C C . ALA A 1 369 ? -36.252 9.057 10.701 1.00 65.94 369 ALA A C 1
ATOM 2830 O O . ALA A 1 369 ? -35.756 9.112 9.581 1.00 65.94 369 ALA A O 1
ATOM 2831 N N . LEU A 1 370 ? -37.253 9.862 11.067 1.00 63.38 370 LEU A N 1
ATOM 2832 C CA . LEU A 1 370 ? -37.811 10.881 10.174 1.00 63.38 370 LEU A CA 1
ATOM 2833 C C . LEU A 1 370 ? -36.928 12.134 10.072 1.00 63.38 370 LEU A C 1
ATOM 2835 O O . LEU A 1 370 ? -36.915 12.750 9.011 1.00 63.38 370 LEU A O 1
ATOM 2839 N N . ASN A 1 371 ? -36.163 12.458 11.122 1.00 65.69 371 ASN A N 1
ATOM 2840 C CA . ASN A 1 371 ? -35.368 13.691 11.215 1.00 65.69 371 ASN A CA 1
ATOM 2841 C C . ASN A 1 371 ? -33.838 13.461 11.120 1.00 65.69 371 ASN A C 1
ATOM 2843 O O . ASN A 1 371 ? -33.056 14.393 11.285 1.00 65.69 371 ASN A O 1
ATOM 2847 N N . ALA A 1 372 ? -33.379 12.230 10.853 1.00 58.59 372 ALA A N 1
ATOM 2848 C CA . ALA A 1 372 ? -31.961 11.879 10.656 1.00 58.59 372 ALA A CA 1
ATOM 2849 C C . ALA A 1 372 ? -31.507 11.984 9.179 1.00 58.59 372 ALA A C 1
ATOM 2851 O O . ALA A 1 372 ? -30.706 11.176 8.688 1.00 58.59 372 ALA A O 1
ATOM 2852 N N . GLY A 1 373 ? -32.064 12.932 8.422 1.00 60.56 373 GLY A N 1
ATOM 2853 C CA . GLY A 1 373 ? -31.716 13.186 7.024 1.00 60.56 373 GLY A CA 1
ATOM 2854 C C . GLY A 1 373 ? -32.010 14.624 6.598 1.00 60.56 373 GLY A C 1
ATOM 2855 O O . GLY A 1 373 ? -32.755 15.321 7.269 1.00 60.56 373 GLY A O 1
ATOM 2856 N N . ASN A 1 374 ? -31.456 15.048 5.458 1.00 58.00 374 ASN A N 1
ATOM 2857 C CA . ASN A 1 374 ? -31.687 16.365 4.841 1.00 58.00 374 ASN A CA 1
ATOM 2858 C C . ASN A 1 374 ? -31.243 17.574 5.690 1.00 58.00 374 ASN A C 1
ATOM 2860 O O . ASN A 1 374 ? -31.662 18.698 5.406 1.00 58.00 374 ASN A O 1
ATOM 2864 N N . GLY A 1 375 ? -30.348 17.372 6.663 1.00 54.91 375 GLY A N 1
ATOM 2865 C CA . GLY A 1 375 ? -29.873 18.443 7.546 1.00 54.91 375 GLY A CA 1
ATOM 2866 C C . GLY A 1 375 ? -30.856 18.840 8.654 1.00 54.91 375 GLY A C 1
ATOM 2867 O O . GLY A 1 375 ? -30.691 19.917 9.225 1.00 54.91 375 GLY A O 1
ATOM 2868 N N . ASP A 1 376 ? -31.852 17.996 8.936 1.00 64.75 376 ASP A N 1
ATOM 2869 C CA . ASP A 1 376 ? -32.790 18.157 10.051 1.00 64.75 376 ASP A CA 1
ATOM 2870 C C . ASP A 1 376 ? -32.132 17.822 11.410 1.00 64.75 376 ASP A C 1
ATOM 2872 O O . ASP A 1 376 ? -30.949 17.466 11.488 1.00 64.75 376 ASP A O 1
ATOM 2876 N N . ASP A 1 377 ? -32.898 17.957 12.498 1.00 61.62 377 ASP A N 1
ATOM 2877 C CA . ASP A 1 377 ? -32.408 17.974 13.883 1.00 61.62 377 ASP A CA 1
ATOM 2878 C C . ASP A 1 377 ? -31.510 16.786 14.272 1.00 61.62 377 ASP A C 1
ATOM 2880 O O . ASP A 1 377 ? -30.670 16.963 15.137 1.00 61.62 377 ASP A O 1
ATOM 2884 N N . PHE A 1 378 ? -31.564 15.611 13.630 1.00 68.62 378 PHE A N 1
ATOM 2885 C CA . PHE A 1 378 ? -30.678 14.483 13.978 1.00 68.62 378 PHE A CA 1
ATOM 2886 C C . PHE A 1 378 ? -29.618 14.133 12.920 1.00 68.62 378 PHE A C 1
ATOM 2888 O O . PHE A 1 378 ? -28.911 13.131 13.062 1.00 68.62 378 PHE A O 1
ATOM 2895 N N . ASP A 1 379 ? -29.459 14.950 11.874 1.00 76.06 379 ASP A N 1
ATOM 2896 C CA . ASP A 1 379 ? -28.506 14.722 10.778 1.00 76.06 379 ASP A CA 1
ATOM 2897 C C . ASP A 1 379 ? -27.170 15.457 10.986 1.00 76.06 379 ASP A C 1
ATOM 2899 O O . ASP A 1 379 ? -26.754 16.300 10.186 1.00 76.06 379 ASP A O 1
ATOM 2903 N N . LEU A 1 380 ? -26.475 15.134 12.084 1.00 82.75 380 LEU A N 1
ATOM 2904 C CA . LEU A 1 380 ? -25.230 15.797 12.505 1.00 82.75 380 LEU A CA 1
ATOM 2905 C C . LEU A 1 380 ? -24.188 15.923 11.376 1.00 82.75 380 LEU A C 1
ATOM 2907 O O . LEU A 1 380 ? -23.514 16.947 11.246 1.00 82.75 380 LEU A O 1
ATOM 2911 N N . LYS A 1 381 ? -24.062 14.898 10.529 1.00 80.81 381 LYS A N 1
ATOM 2912 C CA . LYS A 1 381 ? -23.072 14.855 9.442 1.00 80.81 381 LYS A CA 1
ATOM 2913 C C . LYS A 1 381 ? -23.341 15.871 8.325 1.00 80.81 381 LYS A C 1
ATOM 2915 O O . LYS A 1 381 ? -22.378 16.357 7.741 1.00 80.81 381 LYS A O 1
ATOM 2920 N N . ASP A 1 382 ? -24.604 16.21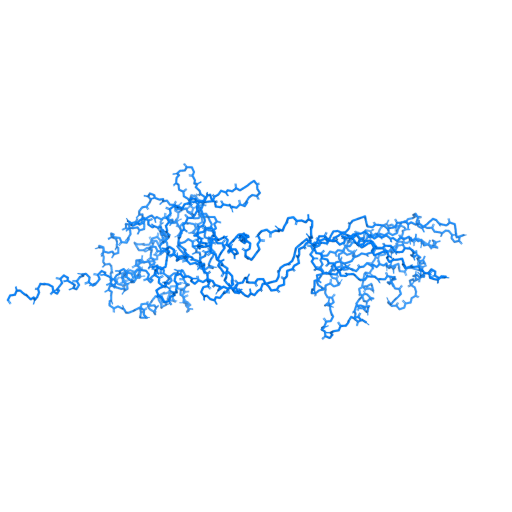6 8.062 1.00 83.38 382 ASP A N 1
ATOM 2921 C CA . ASP A 1 382 ? -25.006 17.159 7.007 1.00 83.38 382 ASP A CA 1
ATOM 2922 C C . ASP A 1 382 ? -25.400 18.549 7.567 1.00 83.38 382 ASP A C 1
ATOM 2924 O O . ASP A 1 382 ? -25.659 19.482 6.798 1.00 83.38 382 ASP A O 1
ATOM 2928 N N . ARG A 1 383 ? -25.384 18.749 8.898 1.00 83.94 383 ARG A N 1
ATOM 2929 C CA . ARG A 1 383 ? -25.572 20.077 9.518 1.00 83.94 383 ARG A CA 1
ATOM 2930 C C . ARG A 1 383 ? -24.602 21.092 8.931 1.00 83.94 383 ARG A C 1
ATOM 2932 O O . ARG A 1 383 ? -23.405 20.839 8.893 1.00 83.94 383 ARG A O 1
ATOM 2939 N N . LYS A 1 384 ? -25.104 22.253 8.499 1.00 82.69 384 LYS A N 1
ATOM 2940 C CA . LYS A 1 384 ? -24.304 23.341 7.894 1.00 82.69 384 LYS A CA 1
ATOM 2941 C C . LYS A 1 384 ? -23.480 22.935 6.662 1.00 82.69 384 LYS A C 1
ATOM 2943 O O . LYS A 1 384 ? -22.574 23.659 6.263 1.00 82.69 384 LYS A O 1
ATOM 2948 N N . ILE A 1 385 ? -23.817 21.833 5.985 1.00 83.88 385 ILE A N 1
ATOM 2949 C CA . ILE A 1 385 ? -23.049 21.368 4.819 1.00 83.88 385 ILE A CA 1
ATOM 2950 C C . ILE A 1 385 ? -22.980 22.405 3.688 1.00 83.88 385 ILE A C 1
ATOM 2952 O O . ILE A 1 385 ? -21.971 22.507 3.003 1.00 83.88 385 ILE A O 1
ATOM 2956 N N . LYS A 1 386 ? -24.022 23.232 3.516 1.00 84.12 386 LYS A N 1
ATOM 2957 C CA . LYS A 1 386 ? -24.027 24.321 2.523 1.00 84.12 386 LYS A CA 1
ATOM 2958 C C . LYS A 1 386 ? -23.010 25.418 2.847 1.00 84.12 386 LYS A C 1
ATOM 2960 O O . LYS A 1 386 ? -22.431 25.979 1.924 1.00 84.12 386 LYS A O 1
ATOM 2965 N N . GLU A 1 387 ? -22.807 25.711 4.130 1.00 85.00 387 GLU A N 1
ATOM 2966 C CA . GLU A 1 387 ? -21.808 26.680 4.597 1.00 85.00 387 GLU A CA 1
ATOM 2967 C C . GLU A 1 387 ? -20.402 26.107 4.390 1.00 85.00 387 GLU A C 1
ATOM 2969 O O . GLU A 1 387 ? -19.571 26.747 3.757 1.00 85.00 387 GLU A O 1
ATOM 2974 N N . ALA A 1 388 ? -20.178 24.848 4.779 1.00 83.31 388 ALA A N 1
ATOM 2975 C CA . ALA A 1 388 ? -18.895 24.169 4.593 1.00 83.31 388 ALA A CA 1
ATOM 2976 C C . ALA A 1 388 ? -18.476 24.056 3.115 1.00 83.31 388 ALA A C 1
ATOM 2978 O O . ALA A 1 388 ? -17.312 24.267 2.776 1.00 83.31 388 ALA A O 1
ATOM 2979 N N . VAL A 1 389 ? -19.427 23.768 2.219 1.00 85.62 389 VAL A N 1
ATOM 2980 C CA . VAL A 1 389 ? -19.172 23.742 0.769 1.00 85.62 389 VAL A CA 1
ATOM 2981 C C . VAL A 1 389 ? -18.866 25.144 0.233 1.00 85.62 389 VAL A C 1
ATOM 2983 O O . VAL A 1 389 ? -18.013 25.285 -0.642 1.00 85.62 389 VAL A O 1
ATOM 2986 N N . ALA A 1 390 ? -19.504 26.192 0.767 1.00 82.50 390 ALA A N 1
ATOM 2987 C CA . ALA A 1 390 ? -19.179 27.576 0.416 1.00 82.50 390 ALA A CA 1
ATOM 2988 C C . ALA A 1 390 ? -17.778 28.000 0.905 1.00 82.50 390 ALA A C 1
ATOM 2990 O O . ALA A 1 390 ? -17.141 28.835 0.267 1.00 82.50 390 ALA A O 1
ATOM 2991 N N . GLU A 1 391 ? -17.280 27.387 1.981 1.00 83.94 391 GLU A N 1
ATOM 2992 C CA . GLU A 1 391 ? -15.908 27.530 2.496 1.00 83.94 391 GLU A CA 1
ATOM 2993 C C . GLU A 1 391 ? -14.877 26.652 1.755 1.00 83.94 391 GLU A C 1
ATOM 2995 O O . GLU A 1 391 ? -13.698 26.657 2.101 1.00 83.94 391 GLU A O 1
ATOM 3000 N N . GLY A 1 392 ? -15.295 25.905 0.725 1.00 84.19 392 GLY A N 1
ATOM 3001 C CA . GLY A 1 392 ? -14.405 25.101 -0.118 1.00 84.19 392 GLY A CA 1
ATOM 3002 C C . GLY A 1 392 ? -14.148 23.671 0.369 1.00 84.19 392 GLY A C 1
ATOM 3003 O O . GLY A 1 392 ? -13.347 22.966 -0.244 1.00 84.19 392 GLY A O 1
ATOM 3004 N N . LYS A 1 393 ? -14.829 23.205 1.426 1.00 85.00 393 LYS A N 1
ATOM 3005 C CA . LYS A 1 393 ? -14.741 21.808 1.885 1.00 85.00 393 LYS A CA 1
ATOM 3006 C C . LYS A 1 393 ? -15.590 20.898 1.003 1.00 85.00 393 LYS A C 1
ATOM 3008 O O . LYS A 1 393 ? -16.700 21.247 0.597 1.00 85.00 393 LYS A O 1
ATOM 3013 N N . THR A 1 394 ? -15.106 19.685 0.748 1.00 89.50 394 THR A N 1
ATOM 3014 C CA . THR A 1 394 ? -15.950 18.660 0.121 1.00 89.50 394 THR A CA 1
ATOM 3015 C C . THR A 1 394 ? -17.024 18.170 1.106 1.00 89.50 394 THR A C 1
ATOM 3017 O O . THR A 1 394 ? -16.804 18.188 2.323 1.00 89.50 394 THR A O 1
ATOM 3020 N N . PRO A 1 395 ? -18.181 17.684 0.616 1.00 86.69 395 PRO A N 1
ATOM 3021 C CA . PRO A 1 395 ? -19.207 17.073 1.462 1.00 86.69 395 PRO A CA 1
ATOM 3022 C C . PRO A 1 395 ? -18.664 15.983 2.394 1.00 86.69 395 PRO A C 1
ATOM 3024 O O . PRO A 1 395 ? -19.060 15.915 3.555 1.00 86.69 395 PRO A O 1
ATOM 3027 N N . ASP A 1 396 ? -17.734 15.156 1.914 1.00 87.19 396 ASP A N 1
ATOM 3028 C CA . ASP A 1 396 ? -17.166 14.072 2.715 1.00 87.19 396 ASP A CA 1
ATOM 3029 C C . ASP A 1 396 ? -16.215 14.604 3.790 1.00 87.19 396 ASP A C 1
ATOM 3031 O O . ASP A 1 396 ? -16.350 14.227 4.950 1.00 87.19 396 ASP A O 1
ATOM 3035 N N . GLN A 1 397 ? -15.349 15.571 3.483 1.00 90.56 397 GLN A N 1
ATOM 3036 C CA . GLN A 1 397 ? -14.515 16.214 4.512 1.00 90.56 397 GLN A CA 1
ATOM 3037 C C . GLN A 1 397 ? -15.358 16.821 5.641 1.00 90.56 397 GLN A C 1
ATOM 3039 O O . GLN A 1 397 ? -14.997 16.717 6.812 1.00 90.56 397 GLN A O 1
ATOM 3044 N N . HIS A 1 398 ? -16.515 17.399 5.305 1.00 90.56 398 HIS A N 1
ATOM 3045 C CA . HIS A 1 398 ? -17.441 17.940 6.299 1.00 90.56 398 HIS A CA 1
ATOM 3046 C C . HIS A 1 398 ? -18.109 16.854 7.150 1.00 90.56 398 HIS A C 1
ATOM 3048 O O . HIS A 1 398 ? -18.198 16.983 8.372 1.00 90.56 398 HIS A O 1
ATOM 3054 N N . ARG A 1 399 ? -18.562 15.762 6.529 1.00 90.88 399 ARG A N 1
ATOM 3055 C CA . ARG A 1 399 ? -19.207 14.634 7.227 1.00 90.88 399 ARG A CA 1
ATOM 3056 C C . ARG A 1 399 ? -18.255 13.881 8.150 1.00 90.88 399 ARG A C 1
ATOM 3058 O O . ARG A 1 399 ? -18.700 13.320 9.151 1.00 90.88 399 ARG A O 1
ATOM 3065 N N . TYR A 1 400 ? -16.971 13.862 7.803 1.00 93.38 400 TYR A N 1
ATOM 3066 C CA . TYR A 1 400 ? -15.924 13.182 8.558 1.00 93.38 400 TYR A CA 1
ATOM 3067 C C . TYR A 1 400 ? -15.143 14.110 9.502 1.00 93.38 400 TYR A C 1
ATOM 3069 O O . TYR A 1 400 ? -14.169 13.664 10.103 1.00 93.38 400 TYR A O 1
ATOM 3077 N N . ARG A 1 401 ? -15.585 15.364 9.693 1.00 94.19 401 ARG A N 1
ATOM 3078 C CA . ARG A 1 401 ? -14.989 16.284 10.677 1.00 94.19 401 ARG A CA 1
ATOM 3079 C C . ARG A 1 401 ? -15.006 15.675 12.082 1.00 94.19 401 ARG A C 1
ATOM 3081 O O . ARG A 1 401 ? -16.015 15.084 12.479 1.00 94.19 401 ARG A O 1
ATOM 3088 N N . GLY A 1 402 ? -13.890 15.803 12.793 1.00 94.25 402 GLY A N 1
ATOM 3089 C CA . GLY A 1 402 ? -13.649 15.178 14.088 1.00 94.25 402 GLY A CA 1
ATOM 3090 C C . GLY A 1 402 ? -13.942 16.099 15.268 1.00 94.25 402 GLY A C 1
ATOM 3091 O O . GLY A 1 402 ? -13.604 17.280 15.227 1.00 94.25 402 GLY A O 1
ATOM 3092 N N . SER A 1 403 ? -14.529 15.535 16.322 1.00 94.38 403 SER A N 1
ATOM 3093 C CA . SER A 1 403 ? -14.752 16.190 17.617 1.00 94.38 403 SER A CA 1
ATOM 3094 C C . SER A 1 403 ? -14.380 15.248 18.765 1.00 94.38 403 SER A C 1
ATOM 3096 O O . SER A 1 403 ? -14.467 14.022 18.615 1.00 94.38 403 SER A O 1
ATOM 3098 N N . VAL A 1 404 ? -14.000 15.814 19.910 1.00 94.75 404 VAL A N 1
ATOM 3099 C CA . VAL A 1 404 ? -13.566 15.070 21.096 1.00 94.75 404 VAL A CA 1
ATOM 3100 C C . VAL A 1 404 ? -14.755 14.637 21.967 1.00 94.75 404 VAL A C 1
ATOM 3102 O O . VAL A 1 404 ? -15.759 15.341 22.091 1.00 94.75 404 VAL A O 1
ATOM 3105 N N . THR A 1 405 ? -14.655 13.457 22.570 1.00 91.81 405 THR A N 1
ATOM 3106 C CA . THR A 1 405 ? -15.585 12.929 23.571 1.00 91.81 405 THR A CA 1
ATOM 3107 C C . THR A 1 405 ? -15.150 13.319 24.981 1.00 91.81 405 THR A C 1
ATOM 3109 O O . THR A 1 405 ? -13.998 13.674 25.233 1.00 91.81 405 THR A O 1
ATOM 3112 N N . SER A 1 406 ? -16.049 13.176 25.956 1.00 87.69 406 SER A N 1
ATOM 3113 C CA . SER A 1 406 ? -15.726 13.455 27.363 1.00 87.69 406 SER A CA 1
ATOM 3114 C C . SER A 1 406 ? -14.605 12.573 27.939 1.00 87.69 406 SER A C 1
ATOM 3116 O O . SER A 1 406 ? -13.987 12.949 28.930 1.00 87.69 406 SER A O 1
ATOM 3118 N N . ASP A 1 407 ? -14.369 11.389 27.358 1.00 84.69 407 ASP A N 1
ATOM 3119 C CA . ASP A 1 407 ? -13.289 10.464 27.735 1.00 84.69 407 ASP A CA 1
ATOM 3120 C C . ASP A 1 407 ? -12.003 10.651 26.908 1.00 84.69 407 ASP A C 1
ATOM 3122 O O . ASP A 1 407 ? -11.096 9.830 27.016 1.00 84.69 407 ASP A O 1
ATOM 3126 N N . GLY A 1 408 ? -11.904 11.725 26.113 1.00 85.94 408 GLY A N 1
ATOM 3127 C CA . GLY A 1 408 ? -10.693 12.081 25.366 1.00 85.94 408 GLY A CA 1
ATOM 3128 C C . GLY A 1 408 ? -10.490 11.305 24.061 1.00 85.94 408 GLY A C 1
ATOM 3129 O O . GLY A 1 408 ? -9.374 11.261 23.549 1.00 85.94 408 GLY A O 1
ATOM 3130 N N . LYS A 1 409 ? -11.545 10.680 23.526 1.00 92.50 409 LYS A N 1
ATOM 3131 C CA . LYS A 1 409 ? -11.536 10.009 22.218 1.00 92.50 409 LYS A CA 1
ATOM 3132 C C . LYS A 1 409 ? -12.080 10.917 21.126 1.00 92.50 409 LYS A C 1
ATOM 3134 O O . LYS A 1 409 ? -12.721 11.921 21.399 1.00 92.50 409 LYS A O 1
ATOM 3139 N N . PHE A 1 410 ? -11.883 10.535 19.874 1.00 94.56 410 PHE A N 1
ATOM 3140 C CA . PHE A 1 410 ? -12.247 11.326 18.707 1.00 94.56 410 PHE A CA 1
ATOM 3141 C C . PHE A 1 410 ? -13.239 10.576 17.824 1.00 94.56 410 PHE A C 1
ATOM 3143 O O . PHE A 1 410 ? -13.012 9.441 17.410 1.00 94.56 410 PHE A O 1
ATOM 3150 N N . GLY A 1 411 ? -14.366 11.197 17.509 1.00 93.62 411 GLY A N 1
ATOM 3151 C CA . GLY A 1 411 ? -15.338 10.643 16.567 1.00 93.62 411 GLY A CA 1
ATOM 3152 C C . GLY A 1 411 ? -15.558 11.599 15.409 1.00 93.62 411 GLY A C 1
ATOM 3153 O O . GLY A 1 411 ? -15.421 12.809 15.570 1.00 93.62 411 GLY A O 1
ATOM 3154 N N . SER A 1 412 ? -15.932 11.074 14.245 1.00 94.81 412 SER A N 1
ATOM 3155 C CA . SER A 1 412 ? -16.448 11.932 13.181 1.00 94.81 412 SER A CA 1
ATOM 3156 C C . SER A 1 412 ? -17.919 12.270 13.393 1.00 94.81 412 SER A C 1
ATOM 3158 O O . SER A 1 412 ? -18.666 11.486 13.983 1.00 94.81 412 SER A O 1
ATOM 3160 N N . ALA A 1 413 ? -18.376 13.391 12.834 1.00 92.31 413 ALA A N 1
ATOM 3161 C CA . ALA A 1 413 ? -19.793 13.763 12.827 1.00 92.31 413 ALA A CA 1
ATOM 3162 C C . ALA A 1 413 ? -20.702 12.642 12.273 1.00 92.31 413 ALA A C 1
ATOM 3164 O O . ALA A 1 413 ? -21.793 12.397 12.796 1.00 92.31 413 ALA A O 1
ATOM 3165 N N . ARG A 1 414 ? -20.237 11.897 11.258 1.00 91.62 414 ARG A N 1
ATOM 3166 C CA . ARG A 1 414 ? -20.892 10.671 10.770 1.00 91.62 414 ARG A CA 1
ATOM 3167 C C . ARG A 1 414 ? -21.010 9.602 11.858 1.00 91.62 414 ARG A C 1
ATOM 3169 O O . ARG A 1 414 ? -22.093 9.041 12.037 1.00 91.62 414 ARG A O 1
ATOM 3176 N N . ASP A 1 415 ? -19.914 9.296 12.548 1.00 91.56 415 ASP A N 1
ATOM 3177 C CA . ASP A 1 415 ? -19.893 8.279 13.600 1.00 91.56 415 ASP A CA 1
ATOM 3178 C C . ASP A 1 415 ? -20.793 8.659 14.770 1.00 91.56 415 ASP A C 1
ATOM 3180 O O . ASP A 1 415 ? -21.574 7.822 15.211 1.00 91.56 415 ASP A O 1
ATOM 3184 N N . PHE A 1 416 ? -20.770 9.914 15.217 1.00 91.75 416 PHE A N 1
ATOM 3185 C CA . PHE A 1 416 ? -21.659 10.396 16.274 1.00 91.75 416 PHE A CA 1
ATOM 3186 C C . PHE A 1 416 ? -23.139 10.288 15.893 1.00 91.75 416 PHE A C 1
ATOM 3188 O O . PHE A 1 416 ? -23.940 9.811 16.698 1.00 91.75 416 PHE A O 1
ATOM 3195 N N . GLY A 1 417 ? -23.502 10.605 14.646 1.00 88.12 417 GLY A N 1
ATOM 3196 C CA . GLY A 1 417 ? -24.849 10.340 14.131 1.00 88.12 417 GLY A CA 1
ATOM 3197 C C . GLY A 1 417 ? -25.223 8.855 14.237 1.00 88.12 417 GLY A C 1
ATOM 3198 O O . GLY A 1 417 ? -26.244 8.495 14.820 1.00 88.12 417 GLY A O 1
ATOM 3199 N N . ASN A 1 418 ? -24.352 7.968 13.755 1.00 88.06 418 ASN A N 1
ATOM 3200 C CA . ASN A 1 418 ? -24.565 6.518 13.792 1.00 88.06 418 ASN A CA 1
ATOM 3201 C C . ASN A 1 418 ? -24.623 5.942 15.220 1.00 88.06 418 ASN A C 1
ATOM 3203 O O . ASN A 1 418 ? -25.427 5.048 15.501 1.00 88.06 418 ASN A O 1
ATOM 3207 N N . ILE A 1 419 ? -23.804 6.461 16.134 1.00 90.00 419 ILE A N 1
ATOM 3208 C CA . ILE A 1 419 ? -23.836 6.137 17.563 1.00 90.00 419 ILE A CA 1
ATOM 3209 C C . ILE A 1 419 ? -25.187 6.559 18.150 1.00 90.00 419 ILE A C 1
ATOM 3211 O O . ILE A 1 419 ? -25.833 5.752 18.822 1.00 90.00 419 ILE A O 1
ATOM 3215 N N . GLY A 1 420 ? -25.668 7.763 17.830 1.00 88.44 420 GLY A N 1
ATOM 3216 C CA . GLY A 1 420 ? -26.989 8.240 18.237 1.00 88.44 420 GLY A CA 1
ATOM 3217 C C . GLY A 1 420 ? -28.105 7.278 17.819 1.00 88.44 420 GLY A C 1
ATOM 3218 O O . GLY A 1 420 ? -28.893 6.834 18.659 1.00 88.44 420 GLY A O 1
ATOM 3219 N N . ALA A 1 421 ? -28.098 6.841 16.557 1.00 84.38 421 ALA A N 1
ATOM 3220 C CA . ALA A 1 421 ? -29.048 5.855 16.042 1.00 84.38 421 ALA A CA 1
ATOM 3221 C C . ALA A 1 421 ? -29.022 4.549 16.858 1.00 84.38 421 ALA A C 1
ATOM 3223 O O . ALA A 1 421 ? -30.068 4.009 17.242 1.00 84.38 421 ALA A O 1
ATOM 3224 N N . GLY A 1 422 ? -27.819 4.048 17.161 1.00 84.88 422 GLY A N 1
ATOM 3225 C CA . GLY A 1 422 ? -27.614 2.863 17.993 1.00 84.88 422 GLY A CA 1
ATOM 3226 C C . GLY A 1 422 ? -28.193 3.013 19.403 1.00 84.88 422 GLY A C 1
ATOM 3227 O O . GLY A 1 422 ? -28.851 2.089 19.901 1.00 84.88 422 GLY A O 1
ATOM 3228 N N . ILE A 1 423 ? -28.006 4.176 20.037 1.00 87.00 423 ILE A N 1
ATOM 3229 C CA . ILE A 1 423 ? -28.566 4.488 21.362 1.00 87.00 423 ILE A CA 1
ATOM 3230 C C . ILE A 1 423 ? -30.097 4.469 21.302 1.00 87.00 423 ILE A C 1
ATOM 3232 O O . ILE A 1 423 ? -30.725 3.756 22.085 1.00 87.00 423 ILE A O 1
ATOM 3236 N N . VAL A 1 424 ? -30.713 5.151 20.333 1.00 85.19 424 VAL A N 1
ATOM 3237 C CA . VAL A 1 424 ? -32.181 5.194 20.190 1.00 85.19 424 VAL A CA 1
ATOM 3238 C C . VAL A 1 424 ? -32.762 3.793 19.964 1.00 85.19 424 VAL A C 1
ATOM 3240 O O . VAL A 1 424 ? -33.706 3.376 20.650 1.00 85.19 424 VAL A O 1
ATOM 3243 N N . ALA A 1 425 ? -32.167 2.995 19.073 1.00 81.62 425 ALA A N 1
ATOM 3244 C CA . ALA A 1 425 ? -32.607 1.619 18.832 1.00 81.62 425 ALA A CA 1
ATOM 3245 C C . ALA A 1 425 ? -32.465 0.741 20.091 1.00 81.62 425 ALA A C 1
ATOM 3247 O O . ALA A 1 425 ? -33.373 -0.016 20.461 1.00 81.62 425 ALA A O 1
ATOM 3248 N N . SER A 1 426 ? -31.347 0.896 20.804 1.00 81.44 426 SER A N 1
ATOM 3249 C CA . SER A 1 426 ? -31.094 0.258 22.095 1.00 81.44 426 SER A CA 1
ATOM 3250 C C . SER A 1 426 ? -31.760 0.943 23.284 1.00 81.44 426 SER A C 1
ATOM 3252 O O . SER A 1 426 ? -31.561 0.477 24.398 1.00 81.44 426 SER A O 1
ATOM 3254 N N . ARG A 1 427 ? -32.698 1.883 23.095 1.00 77.94 427 ARG A N 1
ATOM 3255 C CA . ARG A 1 427 ? -33.697 2.298 24.108 1.00 77.94 427 ARG A CA 1
ATOM 3256 C C . ARG A 1 427 ? -35.106 1.741 23.825 1.00 77.94 427 ARG A C 1
ATOM 3258 O O . ARG A 1 427 ? -35.761 1.268 24.750 1.00 77.94 427 ARG A O 1
ATOM 3265 N N . ASN A 1 428 ? -35.439 1.495 22.556 1.00 71.38 428 ASN A N 1
ATOM 3266 C CA . ASN A 1 428 ? -36.727 0.948 22.073 1.00 71.38 428 ASN A CA 1
ATOM 3267 C C . ASN A 1 428 ? -36.923 -0.596 22.153 1.00 71.38 428 ASN A C 1
ATOM 3269 O O . ASN A 1 428 ? -37.590 -1.216 21.333 1.00 71.38 428 ASN A O 1
ATOM 3273 N N . LYS A 1 429 ? -36.322 -1.252 23.143 1.00 71.25 429 LYS A N 1
ATOM 3274 C CA . LYS A 1 429 ? -36.282 -2.710 23.424 1.00 71.25 429 LYS A CA 1
ATOM 3275 C C . LYS A 1 429 ? -35.912 -3.666 22.278 1.00 71.25 429 LYS A C 1
ATOM 3277 O O . LYS A 1 429 ? -36.062 -4.875 22.436 1.00 71.25 429 LYS A O 1
ATOM 3282 N N . LEU A 1 430 ? -35.324 -3.172 21.191 1.00 66.44 430 LEU A N 1
ATOM 3283 C CA . LEU A 1 430 ? -34.794 -4.024 20.124 1.00 66.44 430 LEU A CA 1
ATOM 3284 C C . LEU A 1 430 ? -33.524 -4.771 20.570 1.00 66.44 430 LEU A C 1
ATOM 3286 O O . LEU A 1 430 ? -32.709 -4.243 21.331 1.00 66.44 430 LEU A O 1
ATOM 3290 N N . ASN A 1 431 ? -33.368 -6.015 20.104 1.00 71.94 431 ASN A N 1
ATOM 3291 C CA . ASN A 1 431 ? -32.097 -6.740 20.165 1.00 71.94 431 ASN A CA 1
ATOM 3292 C C . ASN A 1 431 ? -31.230 -6.361 18.951 1.00 71.94 431 ASN A C 1
ATOM 3294 O O . ASN A 1 431 ? -31.757 -5.883 17.952 1.00 71.94 431 ASN A O 1
ATOM 3298 N N . TRP A 1 432 ? -29.916 -6.606 19.002 1.00 70.25 432 TRP A N 1
ATOM 3299 C CA . TRP A 1 432 ? -29.002 -6.177 17.931 1.00 70.25 432 TRP A CA 1
ATOM 3300 C C . TRP A 1 432 ? -29.397 -6.700 16.538 1.00 70.25 432 TRP A C 1
ATOM 3302 O O . TRP A 1 432 ? -29.305 -5.969 15.557 1.00 70.25 432 TRP A O 1
ATOM 3312 N N . ARG A 1 433 ? -29.908 -7.937 16.443 1.00 64.12 433 ARG A N 1
ATOM 3313 C CA . ARG A 1 433 ? -30.380 -8.512 15.169 1.00 64.12 433 ARG A CA 1
ATOM 3314 C C . ARG A 1 433 ? -31.588 -7.755 14.605 1.00 64.12 433 ARG A C 1
ATOM 3316 O O . ARG A 1 433 ? -31.622 -7.471 13.414 1.00 64.12 433 ARG A O 1
ATOM 3323 N N . GLY A 1 434 ? -32.556 -7.413 15.453 1.00 62.19 434 GLY A N 1
ATOM 3324 C CA . GLY A 1 434 ? -33.735 -6.632 15.078 1.00 62.19 434 GLY A CA 1
ATOM 3325 C C . GLY A 1 434 ? -33.398 -5.176 14.763 1.00 62.19 434 GLY A C 1
ATOM 3326 O O . GLY A 1 434 ? -33.937 -4.617 13.816 1.00 62.19 434 GLY A O 1
ATOM 3327 N N . THR A 1 435 ? -32.456 -4.588 15.501 1.00 70.69 435 THR A N 1
ATOM 3328 C CA . THR A 1 435 ? -31.904 -3.258 15.220 1.00 70.69 435 THR A CA 1
ATOM 3329 C C . THR A 1 435 ? -31.245 -3.209 13.844 1.00 70.69 435 THR A C 1
ATOM 3331 O O . THR A 1 435 ? -31.513 -2.294 13.074 1.00 70.69 435 THR A O 1
ATOM 3334 N N . ARG A 1 436 ? -30.438 -4.220 13.503 1.00 75.50 436 ARG A N 1
ATOM 3335 C CA . ARG A 1 436 ? -29.752 -4.292 12.211 1.00 75.50 436 ARG A CA 1
ATOM 3336 C C . ARG A 1 436 ? -30.741 -4.389 11.046 1.00 75.50 436 ARG A C 1
ATOM 3338 O O . ARG A 1 436 ? -30.676 -3.595 10.117 1.00 75.50 436 ARG A O 1
ATOM 3345 N N . LEU A 1 437 ? -31.742 -5.261 11.172 1.00 63.88 437 LEU A N 1
ATOM 3346 C CA . LEU A 1 437 ? -32.828 -5.370 10.197 1.00 63.88 437 LEU A CA 1
ATOM 3347 C C . LEU A 1 437 ? -33.593 -4.046 10.011 1.00 63.88 437 LEU A C 1
ATOM 3349 O O . LEU A 1 437 ? -33.942 -3.694 8.889 1.00 63.88 437 LEU A O 1
ATOM 3353 N N . ALA A 1 438 ? -33.851 -3.311 11.097 1.00 66.25 438 ALA A N 1
ATOM 3354 C CA . ALA A 1 438 ? -34.558 -2.031 11.043 1.00 66.25 438 ALA A CA 1
ATOM 3355 C C . ALA A 1 438 ? -33.744 -0.954 10.313 1.00 66.25 438 ALA A C 1
ATOM 3357 O O . ALA A 1 438 ? -34.278 -0.230 9.476 1.00 66.25 438 ALA A O 1
ATOM 3358 N N . PHE A 1 439 ? -32.449 -0.874 10.600 1.00 71.31 439 PHE A N 1
ATOM 3359 C CA . PHE A 1 439 ? -31.539 0.047 9.930 1.00 71.31 439 PHE A CA 1
ATOM 3360 C C . PHE A 1 439 ? -31.344 -0.305 8.439 1.00 71.31 439 PHE A C 1
ATOM 3362 O O . PHE A 1 439 ? -31.370 0.594 7.601 1.00 71.31 439 PHE A O 1
ATOM 3369 N N . ASP A 1 440 ? -31.247 -1.592 8.080 1.00 66.69 440 ASP A N 1
ATOM 3370 C CA . ASP A 1 440 ? -31.149 -2.028 6.675 1.00 66.69 440 ASP A CA 1
ATOM 3371 C C . ASP A 1 440 ? -32.444 -1.731 5.899 1.00 66.69 440 ASP A C 1
ATOM 3373 O O . ASP A 1 440 ? -32.411 -1.272 4.754 1.00 66.69 440 ASP A O 1
ATOM 3377 N N . ALA A 1 441 ? -33.603 -1.922 6.538 1.00 62.81 441 ALA A N 1
ATOM 3378 C CA . ALA A 1 441 ? -34.898 -1.556 5.970 1.00 62.81 441 ALA A CA 1
ATOM 3379 C C . ALA A 1 441 ? -35.034 -0.037 5.774 1.00 62.81 441 ALA A C 1
ATOM 3381 O O . ALA A 1 441 ? -35.534 0.407 4.740 1.00 62.81 441 ALA A O 1
ATOM 3382 N N . TYR A 1 442 ? -34.557 0.761 6.734 1.00 67.81 442 TYR A N 1
ATOM 3383 C CA . TYR A 1 442 ? -34.547 2.220 6.640 1.00 67.81 442 TYR A CA 1
ATOM 3384 C C . TYR A 1 442 ? -33.643 2.717 5.504 1.00 67.81 442 TYR A C 1
ATOM 3386 O O . TYR A 1 442 ? -34.070 3.548 4.701 1.00 67.81 442 TYR A O 1
ATOM 3394 N N . GLN A 1 443 ? -32.433 2.166 5.367 1.00 66.44 443 GLN A N 1
ATOM 3395 C CA . GLN A 1 443 ? -31.557 2.520 4.250 1.00 66.44 443 GLN A CA 1
ATOM 3396 C C . GLN A 1 443 ? -32.125 2.083 2.900 1.00 66.44 443 GLN A C 1
ATOM 3398 O O . GLN A 1 443 ? -32.049 2.819 1.912 1.00 66.44 443 GLN A O 1
ATOM 3403 N N . SER A 1 444 ? -32.757 0.911 2.853 1.00 63.53 444 SER A N 1
ATOM 3404 C CA . SER A 1 444 ? -33.408 0.449 1.630 1.00 63.53 444 SER A CA 1
ATOM 3405 C C . SER A 1 444 ? -34.572 1.359 1.222 1.00 63.53 444 SER A C 1
ATOM 3407 O O . SER A 1 444 ? -34.749 1.674 0.047 1.00 63.53 444 SER A O 1
ATOM 3409 N N . TYR A 1 445 ? -35.331 1.862 2.200 1.00 63.88 445 TYR A N 1
ATOM 3410 C CA . TYR A 1 445 ? -36.392 2.842 1.974 1.00 63.88 445 TYR A CA 1
ATOM 3411 C C . TYR A 1 445 ? -35.851 4.195 1.482 1.00 63.88 445 TYR A C 1
ATOM 3413 O O . TYR A 1 445 ? -36.386 4.751 0.525 1.00 63.88 445 TYR A O 1
ATOM 3421 N N . LYS A 1 446 ? -34.771 4.713 2.088 1.00 64.19 446 LYS A N 1
ATOM 3422 C CA . LYS A 1 446 ? -34.177 6.011 1.716 1.00 64.19 446 LYS A CA 1
ATOM 3423 C C . LYS A 1 446 ? -33.508 5.984 0.338 1.00 64.19 446 LYS A C 1
ATOM 3425 O O . LYS A 1 446 ? -33.568 6.970 -0.390 1.00 64.19 446 LYS A O 1
ATOM 3430 N N . SER A 1 447 ? -32.864 4.872 -0.009 1.00 58.69 447 SER A N 1
ATOM 3431 C CA . SER A 1 447 ? -32.163 4.714 -1.288 1.00 58.69 447 SER A CA 1
ATOM 3432 C C . SER A 1 447 ? -33.053 4.225 -2.434 1.00 58.69 447 SER A C 1
ATOM 3434 O O . SER A 1 447 ? -32.651 4.340 -3.588 1.00 58.69 447 SER A O 1
ATOM 3436 N N . GLY A 1 448 ? -34.247 3.698 -2.137 1.00 61.75 448 GLY A N 1
ATOM 3437 C CA . GLY A 1 448 ? -35.152 3.108 -3.128 1.00 61.75 448 GLY A CA 1
ATOM 3438 C C . GLY A 1 448 ? -34.704 1.737 -3.658 1.00 61.75 448 GLY A C 1
ATOM 3439 O O . GLY A 1 448 ? -35.362 1.180 -4.534 1.00 61.75 448 GLY A O 1
ATOM 3440 N N . GLU A 1 449 ? -33.616 1.179 -3.124 1.00 61.38 449 GLU A N 1
ATOM 3441 C CA . GLU A 1 449 ? -33.006 -0.094 -3.521 1.00 61.38 449 GLU A CA 1
ATOM 3442 C C . GLU A 1 449 ? -32.724 -0.939 -2.276 1.00 61.38 449 GLU A C 1
ATOM 3444 O O . GLU A 1 449 ? -32.496 -0.397 -1.202 1.00 61.38 449 GLU A O 1
ATOM 3449 N N . LEU A 1 450 ? -32.691 -2.269 -2.390 1.00 51.91 450 LEU A N 1
ATOM 3450 C CA . LEU A 1 450 ? -32.271 -3.117 -1.269 1.00 51.91 450 LEU A CA 1
ATOM 3451 C C . LEU A 1 450 ? -30.783 -2.876 -0.972 1.00 51.91 450 LEU A C 1
ATOM 3453 O O . LEU A 1 450 ? -29.924 -3.327 -1.729 1.00 51.91 450 LEU A O 1
ATOM 3457 N N . LYS A 1 451 ? -30.483 -2.173 0.127 1.00 60.09 451 LYS A N 1
ATOM 3458 C CA . LYS A 1 451 ? -29.117 -1.838 0.554 1.00 60.09 451 LYS A CA 1
ATOM 3459 C C . LYS A 1 451 ? -28.859 -2.264 1.992 1.00 60.09 451 LYS A C 1
ATOM 3461 O O . LYS A 1 451 ? -29.662 -2.014 2.888 1.00 60.09 451 LYS A O 1
ATOM 3466 N N . THR A 1 452 ? -27.697 -2.872 2.196 1.00 62.75 452 THR A N 1
ATOM 3467 C CA . THR A 1 452 ? -27.119 -3.154 3.513 1.00 62.75 452 THR A CA 1
ATOM 3468 C C . THR A 1 452 ? -26.047 -2.108 3.797 1.00 62.75 452 THR A C 1
ATOM 3470 O O . THR A 1 452 ? -25.253 -1.787 2.915 1.00 62.75 452 THR A O 1
ATOM 3473 N N . GLU A 1 453 ? -26.026 -1.556 5.010 1.00 66.94 453 GLU A N 1
ATOM 3474 C CA . GLU A 1 453 ? -25.040 -0.533 5.388 1.00 66.94 453 GLU A CA 1
ATOM 3475 C C . GLU A 1 453 ? -23.612 -1.097 5.423 1.00 66.94 453 GLU A C 1
ATOM 3477 O O . GLU A 1 453 ? -23.398 -2.224 5.872 1.00 66.94 453 GLU A O 1
ATOM 3482 N N . GLY A 1 454 ? -22.624 -0.304 4.995 1.00 67.31 454 GLY A N 1
ATOM 3483 C CA . GLY A 1 454 ? -21.214 -0.696 5.035 1.00 67.31 454 GLY A CA 1
ATOM 3484 C C . GLY A 1 454 ? -20.685 -0.936 6.457 1.00 67.31 454 GLY A C 1
ATOM 3485 O O . GLY A 1 454 ? -21.222 -0.421 7.445 1.00 67.31 454 GLY A O 1
ATOM 3486 N N . MET A 1 455 ? -19.585 -1.691 6.567 1.00 69.44 455 MET A N 1
ATOM 3487 C CA . MET A 1 455 ? -18.924 -1.999 7.847 1.00 69.44 455 MET A CA 1
ATOM 3488 C C . MET A 1 455 ? -18.634 -0.773 8.741 1.00 69.44 455 MET A C 1
ATOM 3490 O O . MET A 1 455 ? -18.895 -0.881 9.946 1.00 69.44 455 MET A O 1
ATOM 3494 N N . PRO A 1 456 ? -18.181 0.390 8.219 1.00 75.25 456 PRO A N 1
ATOM 3495 C CA . PRO A 1 456 ? -17.931 1.581 9.041 1.00 75.25 456 PRO A CA 1
ATOM 3496 C C . PRO A 1 456 ? -19.173 2.028 9.821 1.00 75.25 456 PRO A C 1
ATOM 3498 O O . PRO A 1 456 ? -19.138 2.295 11.021 1.00 75.25 456 PRO A O 1
ATOM 3501 N N . THR A 1 457 ? -20.315 2.058 9.134 1.00 78.25 457 THR A N 1
ATOM 3502 C CA . THR A 1 457 ? -21.611 2.470 9.683 1.00 78.25 457 THR A CA 1
ATOM 3503 C C . THR A 1 457 ? -22.095 1.497 10.756 1.00 78.25 457 THR A C 1
ATOM 3505 O O . THR A 1 457 ? -22.484 1.916 11.850 1.00 78.25 457 THR A O 1
ATOM 3508 N N . GLN A 1 458 ? -21.979 0.192 10.498 1.00 78.94 458 GLN A N 1
ATOM 3509 C CA . GLN A 1 458 ? -22.380 -0.834 11.462 1.00 78.94 458 GLN A CA 1
ATOM 3510 C C . GLN A 1 458 ? -21.540 -0.796 12.749 1.00 78.94 458 GLN A C 1
ATOM 3512 O O . GLN A 1 458 ? -22.085 -0.997 13.840 1.00 78.94 458 GLN A O 1
ATOM 3517 N N . LYS A 1 459 ? -20.227 -0.533 12.647 1.00 80.75 459 LYS A N 1
ATOM 3518 C CA . LYS A 1 459 ? -19.324 -0.430 13.807 1.00 80.75 459 LYS A CA 1
ATOM 3519 C C . LYS A 1 459 ? -19.746 0.712 14.740 1.00 80.75 459 LYS A C 1
ATOM 3521 O O . LYS A 1 459 ? -19.923 0.470 15.935 1.00 80.75 459 LYS A O 1
ATOM 3526 N N . ALA A 1 460 ? -20.004 1.905 14.204 1.00 84.50 460 ALA A N 1
ATOM 3527 C CA . ALA A 1 460 ? -20.457 3.060 14.986 1.00 84.50 460 ALA A CA 1
ATOM 3528 C C . ALA A 1 460 ? -21.839 2.837 15.634 1.00 84.50 460 ALA A C 1
ATOM 3530 O O . ALA A 1 460 ? -22.022 3.064 16.832 1.00 84.50 460 ALA A O 1
ATOM 3531 N N . GLN A 1 461 ? -22.797 2.274 14.893 1.00 83.50 461 GLN A N 1
ATOM 3532 C CA . GLN A 1 461 ? -24.115 1.929 15.445 1.00 83.50 461 GLN A CA 1
ATOM 3533 C C . GLN A 1 461 ? -24.031 0.897 16.571 1.00 83.50 461 GLN A C 1
ATOM 3535 O O . GLN A 1 461 ? -24.794 0.963 17.537 1.00 83.50 461 GLN A O 1
ATOM 3540 N N . LYS A 1 462 ? -23.101 -0.060 16.478 1.00 82.81 462 LYS A N 1
ATOM 3541 C CA . LYS A 1 462 ? -22.885 -1.069 17.521 1.00 82.81 462 LYS A CA 1
ATOM 3542 C C . LYS A 1 462 ? -22.339 -0.445 18.806 1.00 82.81 462 LYS A C 1
ATOM 3544 O O . LYS A 1 462 ? -22.769 -0.853 19.886 1.00 82.81 462 LYS A O 1
ATOM 3549 N N . VAL A 1 463 ? -21.447 0.546 18.702 1.00 85.56 463 VAL A N 1
ATOM 3550 C CA . VAL A 1 463 ? -20.969 1.330 19.857 1.00 85.56 463 VAL A CA 1
ATOM 3551 C C . VAL A 1 463 ? -22.148 2.021 20.543 1.00 85.56 463 VAL A C 1
ATOM 3553 O O . VAL A 1 463 ? -22.381 1.795 21.730 1.00 85.56 463 VAL A O 1
ATOM 3556 N N . GLY A 1 464 ? -22.971 2.746 19.783 1.00 85.12 464 GLY A N 1
ATOM 3557 C CA . GLY A 1 464 ? -24.183 3.374 20.311 1.00 85.12 464 GLY A CA 1
ATOM 3558 C C . GLY A 1 464 ? -25.164 2.390 20.949 1.00 85.12 464 GLY A C 1
ATOM 3559 O O . GLY A 1 464 ? -25.695 2.629 22.034 1.00 85.12 464 GLY A O 1
ATOM 3560 N N . PHE A 1 465 ? -25.360 1.228 20.323 1.00 82.19 465 PHE A N 1
ATOM 3561 C CA . PHE A 1 465 ? -26.229 0.184 20.860 1.00 82.19 465 PHE A CA 1
ATOM 3562 C C . PHE A 1 465 ? -25.742 -0.333 22.222 1.00 82.19 465 PHE A C 1
ATOM 3564 O O . PHE A 1 465 ? -26.551 -0.552 23.125 1.00 82.19 465 PHE A O 1
ATOM 3571 N N . LYS A 1 466 ? -24.425 -0.509 22.406 1.00 84.94 466 LYS A N 1
ATOM 3572 C CA . LYS A 1 466 ? -23.848 -0.885 23.708 1.00 84.94 466 LYS A CA 1
ATOM 3573 C C . LYS A 1 466 ? -24.093 0.199 24.763 1.00 84.94 466 LYS A C 1
ATOM 3575 O O . LYS A 1 466 ? -24.511 -0.138 25.873 1.00 84.94 466 LYS A O 1
ATOM 3580 N N . ILE A 1 467 ? -23.887 1.471 24.406 1.00 84.62 467 ILE A N 1
ATOM 3581 C CA . ILE A 1 467 ? -24.112 2.618 25.299 1.00 84.62 467 ILE A CA 1
ATOM 3582 C C . ILE A 1 467 ? -25.564 2.630 25.794 1.00 84.62 467 ILE A C 1
ATOM 3584 O O . ILE A 1 467 ? -25.799 2.620 27.004 1.00 84.62 467 ILE A O 1
ATOM 3588 N N . GLY A 1 468 ? -26.551 2.558 24.895 1.00 83.94 468 GLY A N 1
ATOM 3589 C CA . GLY A 1 468 ? -27.958 2.597 25.310 1.00 83.94 468 GLY A CA 1
ATOM 3590 C C . GLY A 1 468 ? -28.420 1.349 26.078 1.00 83.94 468 GLY A C 1
ATOM 3591 O O . GLY A 1 468 ? -29.229 1.469 27.001 1.00 83.94 468 GLY A O 1
ATOM 3592 N N . VAL A 1 469 ? -27.841 0.163 25.828 1.00 82.25 469 VAL A N 1
ATOM 3593 C CA . VAL A 1 469 ? -28.032 -1.007 26.714 1.00 82.25 469 VAL A CA 1
ATOM 3594 C C . VAL A 1 469 ? -27.517 -0.724 28.132 1.00 82.25 469 VAL A C 1
ATOM 3596 O O . VAL A 1 469 ? -28.176 -1.107 29.104 1.00 82.25 469 VAL A O 1
ATOM 3599 N N . GLY A 1 470 ? -26.363 -0.063 28.262 1.00 81.12 470 GLY A N 1
ATOM 3600 C CA . GLY A 1 470 ? -25.811 0.373 29.547 1.00 81.12 470 GLY A CA 1
ATOM 3601 C C . GLY A 1 470 ? -26.739 1.346 30.280 1.00 81.12 470 GLY A C 1
ATOM 3602 O O . GLY A 1 470 ? -27.061 1.124 31.449 1.00 81.12 470 GLY A O 1
ATOM 3603 N N . LEU A 1 471 ? -27.253 2.355 29.572 1.00 80.94 471 LEU A N 1
ATOM 3604 C CA . LEU A 1 471 ? -28.208 3.329 30.116 1.00 80.94 471 LEU A CA 1
ATOM 3605 C C . LEU A 1 471 ? -29.483 2.649 30.645 1.00 80.94 471 LEU A C 1
ATOM 3607 O O . LEU A 1 471 ? -29.867 2.878 31.793 1.00 80.94 471 LEU A O 1
ATOM 3611 N N . ARG A 1 472 ? -30.071 1.711 29.884 1.00 73.38 472 ARG A N 1
ATOM 3612 C CA . ARG A 1 472 ? -31.237 0.926 30.340 1.00 73.38 472 ARG A CA 1
ATOM 3613 C C . ARG A 1 472 ? -30.964 0.131 31.619 1.00 73.38 472 ARG A C 1
ATOM 3615 O O . ARG A 1 472 ? -31.837 0.030 32.478 1.00 73.38 472 ARG A O 1
ATOM 3622 N N . LYS A 1 473 ? -29.784 -0.488 31.750 1.00 68.38 473 LYS A N 1
ATOM 3623 C CA . LYS A 1 473 ? -29.431 -1.261 32.956 1.00 68.38 473 LYS A CA 1
ATOM 3624 C C . LYS A 1 473 ? -29.377 -0.365 34.195 1.00 68.38 473 LYS A C 1
ATOM 3626 O O . LYS A 1 473 ? -29.854 -0.780 35.249 1.00 68.38 473 LYS A O 1
ATOM 3631 N N . ASN A 1 474 ? -28.875 0.860 34.057 1.00 61.75 474 ASN A N 1
ATOM 3632 C CA . ASN A 1 474 ? -28.824 1.836 35.147 1.00 61.75 474 ASN A CA 1
ATOM 3633 C C . ASN A 1 474 ? -30.216 2.380 35.520 1.00 61.75 474 ASN A C 1
ATOM 3635 O O . ASN A 1 474 ? -30.492 2.591 36.702 1.00 61.75 474 ASN A O 1
ATOM 3639 N N . GLU A 1 475 ? -31.125 2.536 34.553 1.00 58.97 475 GLU A N 1
ATOM 3640 C CA . GLU A 1 475 ? -32.538 2.853 34.818 1.00 58.97 475 GLU A CA 1
ATOM 3641 C C . GLU A 1 475 ? -33.255 1.712 35.562 1.00 58.97 475 GLU A C 1
ATOM 3643 O O . GLU A 1 475 ? -33.951 1.952 36.548 1.00 58.97 475 GLU A O 1
ATOM 3648 N N . ILE A 1 476 ? -33.035 0.456 35.154 1.00 54.09 476 ILE A N 1
ATOM 3649 C CA . ILE A 1 476 ? -33.605 -0.726 35.825 1.00 54.09 476 ILE A CA 1
ATOM 3650 C C . ILE A 1 476 ? -33.025 -0.889 37.238 1.00 54.09 476 ILE A C 1
ATOM 3652 O O . ILE A 1 476 ? -33.775 -1.191 38.165 1.00 54.09 476 ILE A O 1
ATOM 3656 N N . GLY A 1 477 ? -31.727 -0.624 37.426 1.00 41.06 477 GLY A N 1
ATOM 3657 C CA . GLY A 1 477 ? -31.056 -0.631 38.730 1.00 41.06 477 GLY A CA 1
ATOM 3658 C C . GLY A 1 477 ? -31.647 0.378 39.721 1.00 41.06 477 GLY A C 1
ATOM 3659 O O . GLY A 1 477 ? -31.843 0.053 40.895 1.00 41.06 477 GLY A O 1
ATOM 3660 N N . LYS A 1 478 ? -32.023 1.572 39.238 1.00 43.28 478 LYS A N 1
ATOM 3661 C CA . LYS A 1 478 ? -32.753 2.584 40.026 1.00 43.28 478 LYS A CA 1
ATOM 3662 C C . LYS A 1 478 ? -34.181 2.146 40.378 1.00 43.28 478 LYS A C 1
ATOM 3664 O O . LYS A 1 478 ? -34.683 2.515 41.436 1.00 43.28 478 LYS A O 1
ATOM 3669 N N . ILE A 1 479 ? -34.824 1.329 39.541 1.00 44.81 479 ILE A N 1
ATOM 3670 C CA . ILE A 1 479 ? -36.164 0.778 39.808 1.00 44.81 479 ILE A CA 1
ATOM 3671 C C . ILE A 1 479 ? -36.100 -0.415 40.786 1.00 44.81 479 ILE A C 1
ATOM 3673 O O . ILE A 1 479 ? -37.018 -0.597 41.586 1.00 44.81 479 ILE A O 1
ATOM 3677 N N . SER A 1 480 ? -35.019 -1.208 40.782 1.00 39.78 480 SER A N 1
ATOM 3678 C CA . SER A 1 480 ? -34.895 -2.418 41.614 1.00 39.78 480 SER A CA 1
ATOM 3679 C C . SER A 1 480 ? -34.497 -2.183 43.077 1.00 39.78 480 SER A C 1
ATOM 3681 O O . SER A 1 480 ? -34.752 -3.058 43.899 1.00 39.78 480 SER A O 1
ATOM 3683 N N . PHE A 1 481 ? -33.940 -1.020 43.438 1.00 40.44 481 PHE A N 1
ATOM 3684 C CA . PHE A 1 481 ? -33.659 -0.674 44.845 1.00 40.44 481 PHE A CA 1
ATOM 3685 C C . PHE A 1 481 ? -34.823 0.028 45.566 1.00 40.44 481 PHE A C 1
ATOM 3687 O O . PHE A 1 481 ? -34.858 0.033 46.791 1.00 40.44 481 PHE A O 1
ATOM 3694 N N . ASN A 1 482 ? -35.826 0.527 44.835 1.00 41.66 482 ASN A N 1
ATOM 3695 C CA . ASN A 1 482 ? -37.015 1.175 45.410 1.00 41.66 482 ASN A CA 1
ATOM 3696 C C . ASN A 1 482 ? -38.211 0.221 45.619 1.00 41.66 482 ASN A C 1
ATOM 3698 O O . ASN A 1 482 ? -39.331 0.680 45.830 1.00 41.66 482 ASN A O 1
ATOM 3702 N N . ARG A 1 483 ? -38.016 -1.107 45.545 1.00 43.62 483 ARG A N 1
ATOM 3703 C CA . ARG A 1 483 ? -39.104 -2.098 45.706 1.00 43.62 483 ARG A CA 1
ATOM 3704 C C . ARG A 1 483 ? -38.864 -3.214 46.730 1.00 43.62 483 ARG A C 1
ATOM 3706 O O . ARG A 1 483 ? -39.646 -4.156 46.777 1.00 43.62 483 ARG A O 1
ATOM 3713 N N . PHE A 1 484 ? -37.848 -3.085 47.581 1.00 42.62 484 PHE A N 1
ATOM 3714 C CA . PHE A 1 484 ? -37.629 -3.972 48.736 1.00 42.62 484 PHE A CA 1
ATOM 3715 C C . PHE A 1 484 ? -37.349 -3.168 50.011 1.00 42.62 484 PHE A C 1
ATOM 3717 O O . PHE A 1 484 ? -36.342 -3.365 50.686 1.00 42.62 484 PHE A O 1
ATOM 3724 N N . GLY A 1 485 ? -38.244 -2.230 50.314 1.00 45.06 485 GLY A N 1
ATOM 3725 C CA . GLY A 1 485 ? -38.163 -1.377 51.493 1.00 45.06 485 GLY A CA 1
ATOM 3726 C C . GLY A 1 485 ? -39.499 -0.724 51.828 1.00 45.06 485 GLY A C 1
ATOM 3727 O O . GLY A 1 485 ? -39.537 0.490 51.963 1.00 45.06 485 GLY A O 1
ATOM 3728 N N . GLU A 1 486 ? -40.565 -1.521 51.921 1.00 34.19 486 GLU A N 1
ATOM 3729 C CA . GLU A 1 486 ? -41.748 -1.262 52.760 1.00 34.19 486 GLU A CA 1
ATOM 3730 C C . GLU A 1 486 ? -42.217 -2.579 53.381 1.00 34.19 486 GLU A C 1
ATOM 3732 O O . GLU A 1 486 ? -42.249 -3.595 52.642 1.00 34.19 486 GLU A O 1
#

Radius of gyration: 34.63 Å; Cα contacts (8 Å, |Δi|>4): 955; chains: 1; bounding box: 78×54×108 Å

pLDDT: mean 74.07, std 16.49, range [25.64, 95.81]

Foldseek 3Di:
DQPFPWPFPADPPDQLKQWPPDALQRFWDDKDKDWAFAFKKKKKKWWKAWEDDDFQQDQFDLVSVLVNVVVVQVPDDDDDDDTADSVQSVVQSVVVNVPDDRDASAFPKWKKKWWAAQVRHGDHMDIDGDHPQRYDNPPPPRDIDMDMDGIDGDRHTDMMMIIIGGRGPDTMIMGIHRITMTIGGDDDQKDFDADLLRHTPDIDHDPPDDDDQQGPLRFGQDPVVRWTCLPVFTADSVVSWTPDFQPCCVPPPNVVDGSTHDQVPRSPVDDDNRSAFEWEWEADPVRKTWTAWGFLVNWFFWYFYWDADPVGDTDTPPDTQAGAPHSCQQPDLVRTGPGGQIADAAACLLQCCCVPCQVVVLDALVRLLVQCDPLGPLVQLCPCVVVCVVVVDDSSSSSSHWYAHPVGHIGGSLLSSLLSSLLNCLQVPDDLVRSQVVVQVSVCVVVVHRDHDGPSSSRSSVNSVVVNPVVVVVVVVVVVVVPPDD